Protein 5XGC (pdb70)

Radius of gyration: 29.83 Å; Cα contacts (8 Å, |Δi|>4): 645; chains: 1; bounding box: 94×57×56 Å

Secondary structure (DSSP, 8-state):
-----PSS-HHHHHHHHHHTT-S-HHHHHHHHHHHHHS---SHHHHHHHHHTTHHHHHHHHHHHTTT-HHHHHHHHHHHHHHTTSHHHHHHHTTTTHHHHHHHHHHH---HHHHHHHHHHHHHHTTSHHHHHHHHHTTHHHHHHHHHHHHTT---HHHHHHHHHHHHHHHHHTTSHHHHHHHHGGGT-HHHHHHHHHTTSS-HHHHHHHHHHHHHH-SSHHHHHHHHHTTHHHHHHHHHHTTTTT--HHHHHHHHHHHHHHT-SHHHHHHHHHHTHHHHHHTTTT---HHHHHHHHHHHHHHTTT-HHHHHHHHT-HHHHHHHHHHHT-TT-HHHHHHHHHHHHHHHHHH--HHHHHHHHHHTHHHHHHHHTT-SSHHHHHHHHHHHHHHHHHHHHHHHHHHHHTTHHHHHHH--GGGGHHHHHHHHHTT-SS---SGGGTHHHHHTT-SS-S-SHHHHHHHHHHHHHHHH--

Solvent-accessible surface area: 22055 Å² total; per-residue (Å²): 201,196,148,230,147,96,116,67,58,33,55,102,2,46,74,44,20,65,78,1,124,30,206,73,96,99,38,3,55,109,3,0,162,33,0,1,101,30,90,10,107,37,152,74,12,42,38,62,1,43,121,54,18,0,1,60,33,0,6,106,10,1,30,111,33,38,103,39,66,53,4,1,84,8,1,4,77,1,0,27,63,1,0,131,41,152,36,0,15,112,54,0,17,104,26,107,0,4,92,31,1,3,105,4,3,114,121,20,170,104,48,92,42,51,73,51,0,8,105,3,0,43,29,1,0,105,32,68,47,1,6,65,55,0,13,124,25,10,0,10,90,13,0,8,118,12,0,97,142,34,32,124,32,141,148,140,71,20,97,55,11,7,90,55,0,0,56,8,2,18,36,0,0,89,0,81,97,0,4,70,104,14,3,88,50,7,128,0,72,2,6,97,72,0,54,72,5,0,68,27,123,37,92,31,2,6,22,1,0,0,44,0,0,6,21,0,3,88,60,85,72,4,3,42,55,0,15,87,98,26,2,3,84,72,0,17,81,0,1,61,95,4,31,110,137,27,45,53,66,1,13,54,0,0,0,13,0,0,58,29,0,0,77,6,108,95,0,9,52,79,0,39,102,40,30,0,33,120,7,0,30,84,6,14,138,15,122,85,30,62,0,8,72,41,0,0,0,0,0,38,24,0,0,64,82,39,52,132,10,0,63,111,5,0,89,49,79,109,0,0,86,19,0,10,93,8,8,99,28,166,131,82,74,38,4,37,16,17,0,17,50,0,0,0,2,0,0,40,35,13,123,15,101,70,0,0,61,16,0,18,138,22,16,0,1,99,18,1,1,78,7,0,70,24,160,99,68,106,25,29,35,22,0,1,64,0,8,29,34,1,13,75,64,12,26,61,70,0,32,147,36,23,100,75,19,124,16,56,119,26,15,89,178,63,100,90,70,4,47,35,10,41,66,6,43,56,38,24,67,68,14,88,51,33,72,33,29,51,93,31,56,38,61,79,54,24,54,75,32,58,75,81,45,91,57,87,83,22,21,69,53,8,73,67,19,24,63,52,30,88,95,66,86

Nearest PDB structures (foldseek):
  5xgc-assembly1_A  TM=1.002E+00  e=1.493E-55  Homo sapiens
  5zhx-assembly2_B  TM=9.388E-01  e=3.891E-41  Homo sapiens
  6kbn-assembly1_A  TM=6.869E-01  e=1.365E-11  Saccharomyces cerevisiae
  5xjg-assembly1_C  TM=6.632E-01  e=4.360E-11  Saccharomyces cerevisiae S288C
  6kbm-assembly1_A  TM=6.561E-01  e=2.539E-10  Saccharomyces cerevisiae

B-factor: mean 64.93, std 22.19, range [35.4, 160.01]

Foldseek 3Di:
DDDDDDDDACVNLVVLLVQLPDPDPVSVLVSLLVQLPDQQPDPRSVVSVVVSCSLQSLLVQCVVVVVPPSSVLSSLSSLLSQLQDPVSLVSNLVHLNLLSLQVSLVPDDDLVVNVSSLSNLVSSLLDLSSLQSNVVSPVLVVLVVLLVVLPPHPPPSSVVSNLSSLVSVLSSLQHPVSVCVQCVQPPHPLLVVLLVQCPDPDVSSVLSSLSNLLSLLQDDSSLVSCLVVPVLVSLLVSLVVALPPHDVSNLLSSLSNLLSSLQDPVRLVSNVVVVSLVSLVSCLVPPDLSNLLSSLSNLLSNLQQPQVSLVVQLLPLSNLLSLVVQCPVVVRVSNVLSSLLSLLSSCLNNLDPNSLLSNVVSPNLLSLLVQLVDPDQVSNVSSLSSLQSCLQRPCPSCVVVVVVNVNVLVLQVAPPPNLSSLVSVLSNCPDDSCPDVVVSVVLVVLLVVQPVVPDPVSRVCSVVSNVSSVVDD

InterPro domains:
  IPR000225 Armadillo [PF00514] (85-117)
  IPR000225 Armadillo [PF00514] (174-210)
  IPR000225 Armadillo [PF00514] (346-389)
  IPR000225 Armadillo [PF00514] (480-519)
  IPR000225 Armadillo [PS50176] (89-131)
  IPR000225 Armadillo [PS50176] (357-389)
  IPR000225 Armadillo [SM00185] (77-118)
  IPR000225 Armadillo [SM00185] (169-211)
  IPR000225 Armadillo [SM00185] (346-390)
  IPR000225 Armadillo [SM00185] (391-431)
  IPR000225 Armadillo [SM00185] (479-519)
  IPR011989 Armadillo-like helical [G3DSA:1.25.10.10] (7-142)
  IPR011989 Armadillo-like helical [G3DSA:1.25.10.10] (143-298)
  IPR011989 Armadillo-like helical [G3DSA:1.25.10.10] (299-606)
  IPR016024 Armadillo-type fold [SSF48371] (50-482)
  IPR016024 Armadillo-type fold [SSF48371] (446-596)
  IPR040144 Rap1 GTPase-GDP dissociation stimulator 1 [PTHR10957] (1-606)

Structure (mmCIF, N/CA/C/O backbone):
data_5XGC
#
_entry.id   5XGC
#
_cell.length_a   194.330
_cell.length_b   51.115
_cell.length_c   52.444
_cell.angle_alpha   90.00
_cell.angle_beta   92.77
_cell.angle_gamma   90.00
#
_symmetry.space_group_name_H-M   'C 1 2 1'
#
loop_
_entity.id
_entity.type
_entity.pdbx_description
1 polymer 'Rap1 GTPase-GDP dissociation stimulator 1'
2 water water
#
loop_
_atom_site.group_PDB
_atom_site.id
_atom_site.type_symbol
_atom_site.label_atom_id
_atom_site.label_alt_id
_atom_site.label_comp_id
_atom_site.label_asym_id
_atom_site.label_entity_id
_atom_site.label_seq_id
_atom_site.pdbx_PDB_ins_code
_atom_site.Cartn_x
_atom_site.Cartn_y
_atom_site.Cartn_z
_atom_site.occupancy
_atom_site.B_iso_or_equiv
_atom_site.auth_seq_id
_atom_site.auth_comp_id
_atom_site.auth_asym_id
_atom_site.auth_atom_id
_atom_site.pdbx_PDB_model_num
ATOM 1 N N . GLU A 1 24 ? 72.290 -30.836 -20.331 1.00 74.58 79 GLU A N 1
ATOM 2 C CA . GLU A 1 24 ? 70.884 -31.325 -20.396 1.00 70.11 79 GLU A CA 1
ATOM 3 C C . GLU A 1 24 ? 69.894 -30.161 -20.233 1.00 62.28 79 GLU A C 1
ATOM 4 O O . GLU A 1 24 ? 70.130 -29.215 -19.481 1.00 57.66 79 GLU A O 1
ATOM 10 N N . PHE A 1 25 ? 68.793 -30.239 -20.962 1.00 54.84 80 PHE A N 1
ATOM 11 C CA . PHE A 1 25 ? 67.767 -29.211 -20.913 1.00 53.24 80 PHE A CA 1
ATOM 12 C C . PHE A 1 25 ? 67.028 -29.269 -19.591 1.00 55.03 80 PHE A C 1
ATOM 13 O O . PHE A 1 25 ? 66.612 -30.348 -19.160 1.00 57.84 80 PHE A O 1
ATOM 21 N N . MET A 1 26 ? 66.863 -28.114 -18.951 1.00 50.60 81 MET A N 1
ATOM 22 C CA . MET A 1 26 ? 66.166 -28.050 -17.672 1.00 51.18 81 MET A CA 1
ATOM 23 C C . MET A 1 26 ? 64.781 -27.395 -17.792 1.00 50.17 81 MET A C 1
ATOM 24 O O . MET A 1 26 ? 64.631 -26.370 -18.457 1.00 46.76 81 MET A O 1
ATOM 29 N N . ARG A 1 27 ? 63.781 -28.007 -17.161 1.00 47.23 82 ARG A N 1
ATOM 30 C CA . ARG A 1 27 ? 62.522 -27.325 -16.844 1.00 48.65 82 ARG A CA 1
ATOM 31 C C . ARG A 1 27 ? 62.778 -26.329 -15.719 1.00 48.50 82 ARG A C 1
ATOM 32 O O . ARG A 1 27 ? 63.407 -26.683 -14.732 1.00 49.04 82 ARG A O 1
ATOM 40 N N . ILE A 1 28 ? 62.312 -25.088 -15.878 1.00 46.47 83 ILE A N 1
ATOM 41 C CA . ILE A 1 28 ? 62.490 -24.035 -14.865 1.00 45.86 83 ILE A CA 1
ATOM 42 C C . ILE A 1 28 ? 61.082 -23.627 -14.370 1.00 46.52 83 ILE A C 1
ATOM 43 O O . ILE A 1 28 ? 60.318 -22.950 -15.092 1.00 43.69 83 ILE A O 1
ATOM 48 N N . PRO A 1 29 ? 60.713 -24.068 -13.151 1.00 48.30 84 PRO A N 1
ATOM 49 C CA . PRO A 1 29 ? 59.401 -23.730 -12.608 1.00 48.42 84 PRO A CA 1
ATOM 50 C C . PRO A 1 29 ? 59.304 -22.276 -12.179 1.00 50.67 84 PRO A C 1
ATOM 51 O O . PRO A 1 29 ? 60.308 -21.551 -12.157 1.00 45.14 84 PRO A O 1
ATOM 55 N N . CYS A 1 30 ? 58.089 -21.859 -11.858 1.00 49.56 85 CYS A N 1
ATOM 56 C CA . CYS A 1 30 ? 57.857 -20.605 -11.152 1.00 58.76 85 CYS A CA 1
ATOM 57 C C . CYS A 1 30 ? 58.679 -20.553 -9.873 1.00 54.26 85 CYS A C 1
ATOM 58 O O . CYS A 1 30 ? 59.206 -21.574 -9.390 1.00 58.48 85 CYS A O 1
ATOM 61 N N . VAL A 1 31 ? 58.758 -19.360 -9.314 1.00 49.99 86 VAL A N 1
ATOM 62 C CA . VAL A 1 31 ? 59.556 -19.133 -8.120 1.00 55.05 86 VAL A CA 1
ATOM 63 C C . VAL A 1 31 ? 59.075 -20.076 -7.013 1.00 55.63 86 VAL A C 1
ATOM 64 O O . VAL A 1 31 ? 57.876 -20.237 -6.810 1.00 57.71 86 VAL A O 1
ATOM 68 N N . ASP A 1 32 ? 60.017 -20.711 -6.326 1.00 59.00 87 ASP A N 1
ATOM 69 C CA . ASP A 1 32 ? 59.693 -21.776 -5.371 1.00 62.79 87 ASP A CA 1
ATOM 70 C C . ASP A 1 32 ? 60.827 -21.989 -4.365 1.00 62.77 87 ASP A C 1
ATOM 71 O O . ASP A 1 32 ? 61.840 -21.293 -4.418 1.00 56.62 87 ASP A O 1
ATOM 76 N N . ALA A 1 33 ? 60.639 -22.961 -3.469 1.00 68.30 88 ALA A N 1
ATOM 77 C CA . ALA A 1 33 ? 61.571 -23.246 -2.370 1.00 71.30 88 ALA A CA 1
ATOM 78 C C . ALA A 1 33 ? 63.025 -23.348 -2.798 1.00 74.23 88 ALA A C 1
ATOM 79 O O . ALA A 1 33 ? 63.915 -22.893 -2.072 1.00 77.34 88 ALA A O 1
ATOM 81 N N . GLY A 1 34 ? 63.264 -23.948 -3.963 1.00 72.45 89 GLY A N 1
ATOM 82 C CA . GLY A 1 34 ? 64.620 -24.108 -4.498 1.00 74.36 89 GLY A CA 1
ATOM 83 C C . GLY A 1 34 ? 65.343 -22.800 -4.772 1.00 76.90 89 GLY A C 1
ATOM 84 O O . GLY A 1 34 ? 66.557 -22.704 -4.604 1.00 81.38 89 GLY A O 1
ATOM 85 N N . LEU A 1 35 ? 64.596 -21.789 -5.202 1.00 75.82 90 LEU A N 1
ATOM 86 C CA . LEU A 1 35 ? 65.165 -20.468 -5.471 1.00 71.15 90 LEU A CA 1
ATOM 87 C C . LEU A 1 35 ? 65.383 -19.710 -4.163 1.00 68.24 90 LEU A C 1
ATOM 88 O O . LEU A 1 35 ? 66.341 -18.961 -4.014 1.00 75.52 90 LEU A O 1
ATOM 93 N N . ILE A 1 36 ? 64.491 -19.945 -3.207 1.00 65.82 91 ILE A N 1
ATOM 94 C CA . ILE A 1 36 ? 64.420 -19.180 -1.963 1.00 68.11 91 ILE A CA 1
ATOM 95 C C . ILE A 1 36 ? 65.310 -19.740 -0.858 1.00 66.13 91 ILE A C 1
ATOM 96 O O . ILE A 1 36 ? 65.908 -18.975 -0.113 1.00 68.31 91 ILE A O 1
ATOM 101 N N . SER A 1 37 ? 65.384 -21.067 -0.752 1.00 66.97 92 SER A N 1
ATOM 102 C CA . SER A 1 37 ? 66.213 -21.731 0.258 1.00 66.77 92 SER A CA 1
ATOM 103 C C . SER A 1 37 ? 67.628 -21.159 0.309 1.00 66.48 92 SER A C 1
ATOM 104 O O . SER A 1 37 ? 68.069 -20.728 1.378 1.00 69.98 92 SER A O 1
ATOM 106 N N . PRO A 1 38 ? 68.337 -21.127 -0.841 1.00 67.17 93 PRO A N 1
ATOM 107 C CA . PRO A 1 38 ? 69.698 -20.571 -0.876 1.00 65.89 93 PRO A CA 1
ATOM 108 C C . PRO A 1 38 ? 69.788 -19.162 -0.313 1.00 65.76 93 PRO A C 1
ATOM 109 O O . PRO A 1 38 ? 70.740 -18.841 0.390 1.00 68.97 93 PRO A O 1
ATOM 113 N N . LEU A 1 39 ? 68.802 -18.326 -0.622 1.00 67.81 94 LEU A N 1
ATOM 114 C CA . LEU A 1 39 ? 68.830 -16.932 -0.183 1.00 67.62 94 LEU A CA 1
ATOM 115 C C . LEU A 1 39 ? 68.665 -16.861 1.328 1.00 65.43 94 LEU A C 1
ATOM 116 O O . LEU A 1 39 ? 69.288 -16.035 1.985 1.00 66.84 94 LEU A O 1
ATOM 121 N N . VAL A 1 40 ? 67.820 -17.729 1.875 1.00 62.77 95 VAL A N 1
ATOM 122 C CA . VAL A 1 40 ? 67.587 -17.743 3.315 1.00 66.61 95 VAL A CA 1
ATOM 123 C C . VAL A 1 40 ? 68.874 -18.075 4.061 1.00 64.97 95 VAL A C 1
ATOM 124 O O . VAL A 1 40 ? 69.202 -17.416 5.029 1.00 67.24 95 VAL A O 1
ATOM 128 N N . GLN A 1 41 ? 69.625 -19.057 3.573 1.00 70.26 96 GLN A N 1
ATOM 129 C CA . GLN A 1 41 ? 70.922 -19.407 4.168 1.00 72.08 96 GLN A CA 1
ATOM 130 C C . GLN A 1 41 ? 71.890 -18.222 4.271 1.00 70.24 96 GLN A C 1
ATOM 131 O O . GLN A 1 41 ? 72.724 -18.193 5.171 1.00 70.72 96 GLN A O 1
ATOM 133 N N . LEU A 1 42 ? 71.774 -17.258 3.357 1.00 66.70 97 LEU A N 1
ATOM 134 C CA . LEU A 1 42 ? 72.631 -16.066 3.344 1.00 67.16 97 LEU A CA 1
ATOM 135 C C . LEU A 1 42 ? 72.323 -15.026 4.421 1.00 69.17 97 LEU A C 1
ATOM 136 O O . LEU A 1 42 ? 73.171 -14.184 4.746 1.00 62.38 97 LEU A O 1
ATOM 141 N N . LEU A 1 43 ? 71.103 -15.044 4.942 1.00 70.87 98 LEU A N 1
ATOM 142 C CA . LEU A 1 43 ? 70.714 -14.109 6.003 1.00 71.99 98 LEU A CA 1
ATOM 143 C C . LEU A 1 43 ? 71.646 -14.133 7.224 1.00 71.78 98 LEU A C 1
ATOM 144 O O . LEU A 1 43 ? 71.725 -13.149 7.954 1.00 71.55 98 LEU A O 1
ATOM 149 N N . ASN A 1 44 ? 72.332 -15.250 7.454 1.00 76.12 99 ASN A N 1
ATOM 150 C CA . ASN A 1 44 ? 73.284 -15.344 8.564 1.00 81.86 99 ASN A CA 1
ATOM 151 C C . ASN A 1 44 ? 74.740 -15.027 8.174 1.00 82.28 99 ASN A C 1
ATOM 152 O O . ASN A 1 44 ? 75.668 -15.403 8.885 1.00 79.71 99 ASN A O 1
ATOM 157 N N . SER A 1 45 ? 74.933 -14.315 7.065 1.00 80.31 100 SER A N 1
ATOM 158 C CA . SER A 1 45 ? 76.265 -13.876 6.647 1.00 79.05 100 SER A CA 1
ATOM 159 C C . SER A 1 45 ? 76.686 -12.607 7.385 1.00 79.08 100 SER A C 1
ATOM 160 O O . SER A 1 45 ? 75.868 -11.730 7.663 1.00 79.98 100 SER A O 1
ATOM 163 N N . LYS A 1 46 ? 77.978 -12.511 7.680 1.00 78.67 101 LYS A N 1
ATOM 164 C CA . LYS A 1 46 ? 78.546 -11.308 8.292 1.00 82.47 101 LYS A CA 1
ATOM 165 C C . LYS A 1 46 ? 78.928 -10.237 7.262 1.00 81.14 101 LYS A C 1
ATOM 166 O O . LYS A 1 46 ? 79.311 -9.130 7.638 1.00 77.72 101 LYS A O 1
ATOM 172 N N . ASP A 1 47 ? 78.811 -10.565 5.973 1.00 81.28 102 ASP A N 1
ATOM 173 C CA . ASP A 1 47 ? 79.048 -9.610 4.879 1.00 77.69 102 ASP A CA 1
ATOM 174 C C . ASP A 1 47 ? 77.796 -8.749 4.667 1.00 74.22 102 ASP A C 1
ATOM 175 O O . ASP A 1 47 ? 76.729 -9.268 4.341 1.00 71.98 102 ASP A O 1
ATOM 180 N N . GLN A 1 48 ? 77.932 -7.439 4.851 1.00 78.18 103 GLN A N 1
ATOM 181 C CA . GLN A 1 48 ? 76.792 -6.518 4.790 1.00 80.31 103 GLN A CA 1
ATOM 182 C C . GLN A 1 48 ? 76.205 -6.340 3.385 1.00 80.48 103 GLN A C 1
ATOM 183 O O . GLN A 1 48 ? 75.014 -6.059 3.239 1.00 81.59 103 GLN A O 1
ATOM 189 N N . GLU A 1 49 ? 77.040 -6.480 2.360 1.00 76.24 104 GLU A N 1
ATOM 190 C CA . GLU A 1 49 ? 76.569 -6.457 0.974 1.00 77.14 104 GLU A CA 1
ATOM 191 C C . GLU A 1 49 ? 75.662 -7.659 0.735 1.00 70.30 104 GLU A C 1
ATOM 192 O O . GLU A 1 49 ? 74.566 -7.517 0.204 1.00 71.71 104 GLU A O 1
ATOM 198 N N . VAL A 1 50 ? 76.127 -8.826 1.168 1.00 65.30 105 VAL A N 1
ATOM 199 C CA . VAL A 1 50 ? 75.393 -10.079 1.026 1.00 63.68 105 VAL A CA 1
ATOM 200 C C . VAL A 1 50 ? 74.040 -10.016 1.737 1.00 68.46 105 VAL A C 1
ATOM 201 O O . VAL A 1 50 ? 73.020 -10.464 1.183 1.00 62.53 105 VAL A O 1
ATOM 205 N N . LEU A 1 51 ? 74.044 -9.478 2.963 1.00 64.20 106 LEU A N 1
ATOM 206 C CA . LEU A 1 51 ? 72.821 -9.337 3.747 1.00 64.14 106 LEU A CA 1
ATOM 207 C C . LEU A 1 51 ? 71.845 -8.414 3.043 1.00 62.05 106 LEU A C 1
ATOM 208 O O . LEU A 1 51 ? 70.638 -8.669 3.034 1.00 56.53 106 LEU A O 1
ATOM 213 N N . LEU A 1 52 ? 72.382 -7.339 2.476 1.00 63.86 107 LEU A N 1
ATOM 214 C CA . LEU A 1 52 ? 71.582 -6.355 1.763 1.00 69.78 107 LEU A CA 1
ATOM 215 C C . LEU A 1 52 ? 70.985 -6.937 0.484 1.00 72.48 107 LEU A C 1
ATOM 216 O O . LEU A 1 52 ? 69.826 -6.666 0.170 1.00 73.78 107 LEU A O 1
ATOM 221 N N . GLN A 1 53 ? 71.772 -7.725 -0.252 1.00 70.76 108 GLN A N 1
ATOM 222 C CA . GLN A 1 53 ? 71.284 -8.363 -1.470 1.00 67.16 108 GLN A CA 1
ATOM 223 C C . GLN A 1 53 ? 70.179 -9.347 -1.126 1.00 64.09 108 GLN A C 1
ATOM 224 O O . GLN A 1 53 ? 69.084 -9.282 -1.680 1.00 60.90 108 GLN A O 1
ATOM 230 N N . THR A 1 54 ? 70.483 -10.264 -0.214 1.00 62.65 109 THR A N 1
ATOM 231 C CA . THR A 1 54 ? 69.579 -11.367 0.078 1.00 63.71 109 THR A CA 1
ATOM 232 C C . THR A 1 54 ? 68.298 -10.881 0.771 1.00 61.85 109 THR A C 1
ATOM 233 O O . THR A 1 54 ? 67.202 -11.331 0.442 1.00 54.62 109 THR A O 1
ATOM 237 N N . GLY A 1 55 ? 68.438 -9.939 1.701 1.00 59.48 110 GLY A N 1
ATOM 238 C CA . GLY A 1 55 ? 67.293 -9.385 2.412 1.00 55.29 110 GLY A CA 1
ATOM 239 C C . GLY A 1 55 ? 66.314 -8.669 1.501 1.00 53.09 110 GLY A C 1
ATOM 240 O O . GLY A 1 55 ? 65.113 -8.922 1.558 1.00 55.32 110 GLY A O 1
ATOM 241 N N . ARG A 1 56 ? 66.821 -7.785 0.653 1.00 53.54 111 ARG A N 1
ATOM 242 C CA . ARG A 1 56 ? 65.996 -7.152 -0.385 1.00 59.62 111 ARG A CA 1
ATOM 243 C C . ARG A 1 56 ? 65.299 -8.216 -1.252 1.00 61.44 111 ARG A C 1
ATOM 244 O O . ARG A 1 56 ? 64.081 -8.185 -1.428 1.00 58.27 111 ARG A O 1
ATOM 252 N N . ALA A 1 57 ? 66.083 -9.164 -1.769 1.00 57.20 112 ALA A N 1
ATOM 253 C CA . ALA A 1 57 ? 65.562 -10.226 -2.622 1.00 58.91 112 ALA A CA 1
ATOM 254 C C . ALA A 1 57 ? 64.405 -10.945 -1.939 1.00 59.93 112 ALA A C 1
ATOM 255 O O . ALA A 1 57 ? 63.326 -11.053 -2.514 1.00 59.08 112 ALA A O 1
ATOM 257 N N . LEU A 1 58 ? 64.622 -11.400 -0.703 1.00 60.17 113 LEU A N 1
ATOM 258 C CA . LEU A 1 58 ? 63.596 -12.148 0.046 1.00 63.12 113 LEU A CA 1
ATOM 259 C C . LEU A 1 58 ? 62.320 -11.344 0.348 1.00 63.34 113 LEU A C 1
ATOM 260 O O . LEU A 1 58 ? 61.218 -11.902 0.377 1.00 56.65 113 LEU A O 1
ATOM 265 N N . GLY A 1 59 ? 62.485 -10.045 0.569 1.00 58.69 114 GLY A N 1
ATOM 266 C CA . GLY A 1 59 ? 61.375 -9.161 0.845 1.00 60.14 114 GLY A CA 1
ATOM 267 C C . GLY A 1 59 ? 60.614 -8.778 -0.408 1.00 61.70 114 GLY A C 1
ATOM 268 O O . GLY A 1 59 ? 59.473 -8.352 -0.299 1.00 62.56 114 GLY A O 1
ATOM 269 N N . ASN A 1 60 ? 61.246 -8.916 -1.582 1.00 62.67 115 ASN A N 1
ATOM 270 C CA . ASN A 1 60 ? 60.613 -8.610 -2.882 1.00 66.90 115 ASN A CA 1
ATOM 271 C C . ASN A 1 60 ? 59.837 -9.775 -3.497 1.00 67.69 115 ASN A C 1
ATOM 272 O O . ASN A 1 60 ? 59.037 -9.581 -4.410 1.00 64.92 115 ASN A O 1
ATOM 277 N N . ILE A 1 61 ? 60.084 -10.990 -3.025 1.00 67.83 116 ILE A N 1
ATOM 278 C CA . ILE A 1 61 ? 59.429 -12.141 -3.626 1.00 71.32 116 ILE A CA 1
ATOM 279 C C . ILE A 1 61 ? 57.997 -12.232 -3.105 1.00 66.90 116 ILE A C 1
ATOM 280 O O . ILE A 1 61 ? 57.701 -11.840 -1.980 1.00 62.14 116 ILE A O 1
ATOM 285 N N . CYS A 1 62 ? 57.107 -12.699 -3.971 1.00 64.65 117 CYS A N 1
ATOM 286 C CA . CYS A 1 62 ? 55.677 -12.718 -3.703 1.00 66.65 117 CYS A CA 1
ATOM 287 C C . CYS A 1 62 ? 55.288 -14.096 -3.181 1.00 63.69 117 CYS A C 1
ATOM 288 O O . CYS A 1 62 ? 55.345 -15.086 -3.915 1.00 62.67 117 CYS A O 1
ATOM 291 N N . TYR A 1 63 ? 54.895 -14.160 -1.911 1.00 58.73 118 TYR A N 1
ATOM 292 C CA . TYR A 1 63 ? 54.600 -15.435 -1.259 1.00 63.39 118 TYR A CA 1
ATOM 293 C C . TYR A 1 63 ? 53.110 -15.766 -1.385 1.00 66.73 118 TYR A C 1
ATOM 294 O O . TYR A 1 63 ? 52.455 -16.091 -0.398 1.00 71.33 118 TYR A O 1
ATOM 303 N N . ASP A 1 64 ? 52.586 -15.689 -2.610 1.00 72.91 119 ASP A N 1
ATOM 304 C CA . ASP A 1 64 ? 51.155 -15.880 -2.859 1.00 73.21 119 ASP A CA 1
ATOM 305 C C . ASP A 1 64 ? 50.772 -17.349 -2.833 1.00 79.64 119 ASP A C 1
ATOM 306 O O . ASP A 1 64 ? 49.641 -17.692 -2.497 1.00 86.66 119 ASP A O 1
ATOM 311 N N . SER A 1 65 ? 51.706 -18.219 -3.198 1.00 83.34 120 SER A N 1
ATOM 312 C CA . SER A 1 65 ? 51.441 -19.641 -3.132 1.00 86.68 120 SER A CA 1
ATOM 313 C C . SER A 1 65 ? 51.443 -20.026 -1.665 1.00 93.42 120 SER A C 1
ATOM 314 O O . SER A 1 65 ? 52.015 -19.335 -0.814 1.00 97.75 120 SER A O 1
ATOM 317 N N . HIS A 1 66 ? 50.807 -21.149 -1.388 1.00 92.89 121 HIS A N 1
ATOM 318 C CA . HIS A 1 66 ? 50.605 -21.599 -0.028 1.00 93.38 121 HIS A CA 1
ATOM 319 C C . HIS A 1 66 ? 51.858 -22.365 0.400 1.00 86.94 121 HIS A C 1
ATOM 320 O O . HIS A 1 66 ? 52.254 -22.319 1.563 1.00 83.01 121 HIS A O 1
ATOM 327 N N . SER A 1 67 ? 52.499 -23.036 -0.556 1.00 82.68 122 SER A N 1
ATOM 328 C CA . SER A 1 67 ? 53.797 -23.677 -0.326 1.00 77.40 122 SER A CA 1
ATOM 329 C C . SER A 1 67 ? 54.936 -22.674 -0.101 1.00 78.62 122 SER A C 1
ATOM 330 O O . SER A 1 67 ? 55.938 -22.999 0.550 1.00 78.50 122 SER A O 1
ATOM 333 N N . LEU A 1 68 ? 54.807 -21.479 -0.679 1.00 70.92 123 LEU A N 1
ATOM 334 C CA . LEU A 1 68 ? 55.836 -20.445 -0.541 1.00 72.36 123 LEU A CA 1
ATOM 335 C C . LEU A 1 68 ? 55.794 -19.808 0.843 1.00 63.70 123 LEU A C 1
ATOM 336 O O . LEU A 1 68 ? 56.833 -19.600 1.464 1.00 66.32 123 LEU A O 1
ATOM 341 N N . GLN A 1 69 ? 54.596 -19.469 1.303 1.00 69.49 124 GLN A N 1
ATOM 342 C CA . GLN A 1 69 ? 54.441 -18.894 2.638 1.00 76.13 124 GLN A CA 1
ATOM 343 C C . GLN A 1 69 ? 54.798 -19.952 3.683 1.00 75.62 124 GLN A C 1
ATOM 344 O O . GLN A 1 69 ? 55.507 -19.664 4.632 1.00 70.05 124 GLN A O 1
ATOM 350 N N . ALA A 1 70 ? 54.349 -21.186 3.471 1.00 75.62 125 ALA A N 1
ATOM 351 C CA . ALA A 1 70 ? 54.788 -22.313 4.281 1.00 76.69 125 ALA A CA 1
ATOM 352 C C . ALA A 1 70 ? 56.313 -22.310 4.436 1.00 77.02 125 ALA A C 1
ATOM 353 O O . ALA A 1 70 ? 56.835 -22.445 5.547 1.00 72.25 125 ALA A O 1
ATOM 355 N N . GLN A 1 71 ? 57.016 -22.136 3.318 1.00 69.59 126 GLN A N 1
ATOM 356 C CA . GLN A 1 71 ? 58.480 -22.143 3.307 1.00 67.50 126 GLN A CA 1
ATOM 357 C C . GLN A 1 71 ? 59.056 -20.915 4.013 1.00 63.68 126 GLN A C 1
ATOM 358 O O . GLN A 1 71 ? 60.082 -20.993 4.700 1.00 59.92 126 GLN A O 1
ATOM 364 N N . LEU A 1 72 ? 58.406 -19.777 3.802 1.00 61.07 127 LEU A N 1
ATOM 365 C CA . LEU A 1 72 ? 58.760 -18.541 4.481 1.00 63.46 127 LEU A CA 1
ATOM 366 C C . LEU A 1 72 ? 58.649 -18.724 5.984 1.00 62.94 127 LEU A C 1
ATOM 367 O O . LEU A 1 72 ? 59.564 -18.361 6.724 1.00 60.41 127 LEU A O 1
ATOM 372 N N . ILE A 1 73 ? 57.533 -19.306 6.420 1.00 62.39 128 ILE A N 1
ATOM 373 C CA . ILE A 1 73 ? 57.285 -19.524 7.842 1.00 65.14 128 ILE A CA 1
ATOM 374 C C . ILE A 1 73 ? 58.267 -20.554 8.374 1.00 64.06 128 ILE A C 1
ATOM 375 O O . ILE A 1 73 ? 58.898 -20.342 9.412 1.00 64.18 128 ILE A O 1
ATOM 380 N N . ASN A 1 74 ? 58.381 -21.674 7.669 1.00 62.46 129 ASN A N 1
ATOM 381 C CA . ASN A 1 74 ? 59.152 -22.809 8.171 1.00 64.53 129 ASN A CA 1
ATOM 382 C C . ASN A 1 74 ? 60.647 -22.571 8.194 1.00 60.81 129 ASN A C 1
ATOM 383 O O . ASN A 1 74 ? 61.342 -23.144 9.017 1.00 63.04 129 ASN A O 1
ATOM 388 N N . MET A 1 75 ? 61.142 -21.732 7.288 1.00 65.49 130 MET A N 1
ATOM 389 C CA . MET A 1 75 ? 62.556 -21.357 7.292 1.00 65.82 130 MET A CA 1
ATOM 390 C C . MET A 1 75 ? 62.865 -20.159 8.198 1.00 59.50 130 MET A C 1
ATOM 391 O O . MET A 1 75 ? 64.011 -19.750 8.280 1.00 62.02 130 MET A O 1
ATOM 396 N N . GLY A 1 76 ? 61.861 -19.588 8.864 1.00 58.56 131 GLY A N 1
ATOM 397 C CA . GLY A 1 76 ? 62.100 -18.585 9.927 1.00 58.76 131 GLY A CA 1
ATOM 398 C C . GLY A 1 76 ? 62.689 -17.261 9.467 1.00 56.25 131 GLY A C 1
ATOM 399 O O . GLY A 1 76 ? 63.424 -16.594 10.205 1.00 56.90 131 GLY A O 1
ATOM 400 N N . VAL A 1 77 ? 62.328 -16.863 8.253 1.00 52.27 132 VAL A N 1
ATOM 401 C CA . VAL A 1 77 ? 62.816 -15.630 7.641 1.00 51.67 132 VAL A CA 1
ATOM 402 C C . VAL A 1 77 ? 62.462 -14.396 8.475 1.00 48.77 132 VAL A C 1
ATOM 403 O O . VAL A 1 77 ? 63.290 -13.514 8.685 1.00 53.53 132 VAL A O 1
ATOM 407 N N . ILE A 1 78 ? 61.209 -14.331 8.906 1.00 50.05 133 ILE A N 1
ATOM 408 C CA . ILE A 1 78 ? 60.700 -13.193 9.649 1.00 48.10 133 ILE A CA 1
ATOM 409 C C . ILE A 1 78 ? 61.493 -13.029 10.959 1.00 46.09 133 ILE A C 1
ATOM 410 O O . ILE A 1 78 ? 62.049 -11.965 11.195 1.00 42.26 133 ILE A O 1
ATOM 415 N N . PRO A 1 79 ? 61.573 -14.079 11.792 1.00 45.44 134 PRO A N 1
ATOM 416 C CA . PRO A 1 79 ? 62.373 -13.880 13.005 1.00 47.39 134 PRO A CA 1
ATOM 417 C C . PRO A 1 79 ? 63.833 -13.550 12.712 1.00 49.78 134 PRO A C 1
ATOM 418 O O . PRO A 1 79 ? 64.437 -12.731 13.426 1.00 46.24 134 PRO A O 1
ATOM 422 N N . THR A 1 80 ? 64.377 -14.135 11.642 1.00 48.34 135 THR A N 1
ATOM 423 C CA . THR A 1 80 ? 65.746 -13.852 11.275 1.00 49.07 135 THR A CA 1
ATOM 424 C C . THR A 1 80 ? 65.901 -12.391 10.887 1.00 44.98 135 THR A C 1
ATOM 425 O O . THR A 1 80 ? 66.875 -11.759 11.266 1.00 45.89 135 THR A O 1
ATOM 429 N N . LEU A 1 81 ? 64.947 -11.843 10.150 1.00 46.10 136 LEU A N 1
ATOM 430 C CA . LEU A 1 81 ? 65.036 -10.414 9.782 1.00 47.13 136 LEU A CA 1
ATOM 431 C C . LEU A 1 81 ? 64.813 -9.489 10.969 1.00 49.39 136 LEU A C 1
ATOM 432 O O . LEU A 1 81 ? 65.443 -8.440 11.088 1.00 47.58 136 LEU A O 1
ATOM 437 N N . VAL A 1 82 ? 63.928 -9.870 11.879 1.00 49.26 137 VAL A N 1
ATOM 438 C CA . VAL A 1 82 ? 63.741 -9.031 13.067 1.00 48.63 137 VAL A CA 1
ATOM 439 C C . VAL A 1 82 ? 65.059 -9.018 13.841 1.00 47.15 137 VAL A C 1
ATOM 440 O O . VAL A 1 82 ? 65.529 -7.953 14.262 1.00 52.21 137 VAL A O 1
ATOM 444 N N . LYS A 1 83 ? 65.676 -10.189 13.979 1.00 47.18 138 LYS A N 1
ATOM 445 C CA . LYS A 1 83 ? 66.998 -10.283 14.596 1.00 50.73 138 LYS A CA 1
ATOM 446 C C . LYS A 1 83 ? 68.010 -9.349 13.936 1.00 52.60 138 LYS A C 1
ATOM 447 O O . LYS A 1 83 ? 68.694 -8.574 14.624 1.00 48.13 138 LYS A O 1
ATOM 453 N N . LEU A 1 84 ? 68.092 -9.407 12.605 1.00 56.18 139 LEU A N 1
ATOM 454 C CA . LEU A 1 84 ? 69.023 -8.554 11.862 1.00 55.31 139 LEU A CA 1
ATOM 455 C C . LEU A 1 84 ? 68.725 -7.090 12.068 1.00 53.25 139 LEU A C 1
ATOM 456 O O . LEU A 1 84 ? 69.647 -6.276 12.147 1.00 53.75 139 LEU A O 1
ATOM 461 N N . LEU A 1 85 ? 67.448 -6.739 12.153 1.00 53.38 140 LEU A N 1
ATOM 462 C CA . LEU A 1 85 ? 67.089 -5.350 12.446 1.00 57.52 140 LEU A CA 1
ATOM 463 C C . LEU A 1 85 ? 67.655 -4.926 13.802 1.00 55.79 140 LEU A C 1
ATOM 464 O O . LEU A 1 85 ? 68.086 -3.791 13.962 1.00 56.83 140 LEU A O 1
ATOM 469 N N . GLY A 1 86 ? 67.639 -5.841 14.768 1.00 56.17 141 GLY A N 1
ATOM 470 C CA . GLY A 1 86 ? 68.203 -5.585 16.095 1.00 61.23 141 GLY A CA 1
ATOM 471 C C . GLY A 1 86 ? 69.703 -5.339 16.071 1.00 63.41 141 GLY A C 1
ATOM 472 O O . GLY A 1 86 ? 70.203 -4.409 16.702 1.00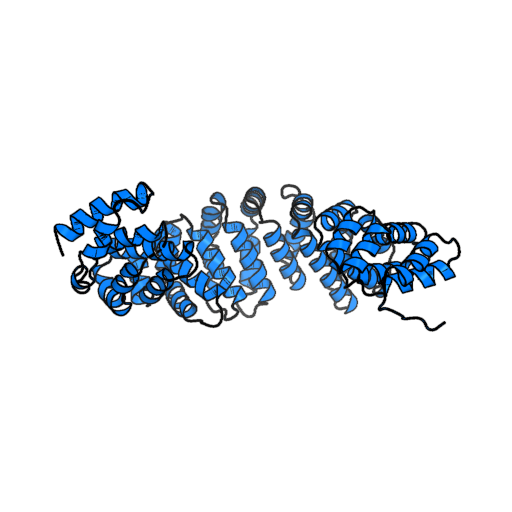 62.87 141 GLY A O 1
ATOM 473 N N . ILE A 1 87 ? 70.408 -6.165 15.308 1.00 63.57 142 ILE A N 1
ATOM 474 C CA . ILE A 1 87 ? 71.868 -6.122 15.222 1.00 63.79 142 ILE A CA 1
ATOM 475 C C . ILE A 1 87 ? 72.385 -4.909 14.425 1.00 67.37 142 ILE A C 1
ATOM 476 O O . ILE A 1 87 ? 73.423 -4.334 14.775 1.00 69.41 142 ILE A O 1
ATOM 481 N N . HIS A 1 88 ? 71.664 -4.509 13.376 1.00 63.74 143 HIS A N 1
ATOM 482 C CA . HIS A 1 88 ? 72.117 -3.423 12.500 1.00 63.69 143 HIS A CA 1
ATOM 483 C C . HIS A 1 88 ? 71.228 -2.197 12.473 1.00 62.51 143 HIS A C 1
ATOM 484 O O . HIS A 1 88 ? 71.246 -1.461 11.482 1.00 63.53 143 HIS A O 1
ATOM 491 N N . CYS A 1 89 ? 70.483 -1.939 13.545 1.00 65.84 144 CYS A N 1
ATOM 492 C CA . CYS A 1 89 ? 69.587 -0.774 13.575 1.00 71.16 144 CYS A CA 1
ATOM 493 C C . CYS A 1 89 ? 70.305 0.582 13.454 1.00 72.34 144 CYS A C 1
ATOM 494 O O . CYS A 1 89 ? 69.644 1.608 13.257 1.00 71.09 144 CYS A O 1
ATOM 497 N N . GLN A 1 90 ? 71.637 0.585 13.586 1.00 74.88 145 GLN A N 1
ATOM 498 C CA . GLN A 1 90 ? 72.462 1.789 13.385 1.00 75.04 145 GLN A CA 1
ATOM 499 C C . GLN A 1 90 ? 72.920 1.967 11.932 1.00 77.82 145 GLN A C 1
ATOM 500 O O . GLN A 1 90 ? 73.407 3.031 11.558 1.00 80.85 145 GLN A O 1
ATOM 502 N N . ASN A 1 91 ? 72.775 0.920 11.126 1.00 77.79 146 ASN A N 1
ATOM 503 C CA . ASN A 1 91 ? 73.092 0.957 9.699 1.00 73.71 146 ASN A CA 1
ATOM 504 C C . ASN A 1 91 ? 71.839 1.291 8.907 1.00 75.47 146 ASN A C 1
ATOM 505 O O . ASN A 1 91 ? 70.920 0.476 8.840 1.00 82.42 146 ASN A O 1
ATOM 510 N N . ALA A 1 92 ? 71.810 2.477 8.298 1.00 68.65 147 ALA A N 1
ATOM 511 C CA . ALA A 1 92 ? 70.634 2.954 7.559 1.00 69.90 147 ALA A CA 1
ATOM 512 C C . ALA A 1 92 ? 70.254 2.083 6.362 1.00 70.14 147 ALA A C 1
ATOM 513 O O . ALA A 1 92 ? 69.072 1.943 6.057 1.00 72.95 147 ALA A O 1
ATOM 515 N N . ALA A 1 93 ? 71.246 1.517 5.680 1.00 73.28 148 ALA A N 1
ATOM 516 C CA . ALA A 1 93 ? 70.998 0.663 4.509 1.00 69.19 148 ALA A CA 1
ATOM 517 C C . ALA A 1 93 ? 70.313 -0.652 4.902 1.00 65.65 148 ALA A C 1
ATOM 518 O O . ALA A 1 93 ? 69.328 -1.055 4.293 1.00 66.21 148 ALA A O 1
ATOM 520 N N . LEU A 1 94 ? 70.845 -1.312 5.921 1.00 64.61 149 LEU A N 1
ATOM 521 C CA . LEU A 1 94 ? 70.270 -2.558 6.428 1.00 68.20 149 LEU A CA 1
ATOM 522 C C . LEU A 1 94 ? 68.911 -2.344 7.077 1.00 67.93 149 LEU A C 1
ATOM 523 O O . LEU A 1 94 ? 67.986 -3.128 6.872 1.00 66.03 149 LEU A O 1
ATOM 528 N N . THR A 1 95 ? 68.809 -1.277 7.859 1.00 67.50 150 THR A N 1
ATOM 529 C CA . THR A 1 95 ? 67.575 -0.907 8.527 1.00 63.53 150 THR A CA 1
ATOM 530 C C . THR A 1 95 ? 66.476 -0.637 7.519 1.00 63.39 150 THR A C 1
ATOM 531 O O . THR A 1 95 ? 65.345 -1.100 7.697 1.00 61.04 150 THR A O 1
ATOM 535 N N . GLU A 1 96 ? 66.801 0.124 6.473 1.00 63.00 151 GLU A N 1
ATOM 536 C CA . GLU A 1 96 ? 65.816 0.453 5.440 1.00 64.20 151 GLU A CA 1
ATOM 537 C C . GLU A 1 96 ? 65.354 -0.802 4.699 1.00 61.99 151 GLU A C 1
ATOM 538 O O . GLU A 1 96 ? 64.166 -0.938 4.374 1.00 59.66 151 GLU A O 1
ATOM 544 N N . MET A 1 97 ? 66.289 -1.705 4.414 1.00 58.44 152 MET A N 1
ATOM 545 C CA . MET A 1 97 ? 65.932 -2.926 3.698 1.00 58.28 152 MET A CA 1
ATOM 546 C C . MET A 1 97 ? 65.004 -3.795 4.550 1.00 56.49 152 MET A C 1
ATOM 547 O O . MET A 1 97 ? 64.041 -4.332 4.021 1.00 58.24 152 MET A O 1
ATOM 552 N N . CYS A 1 98 ? 65.263 -3.898 5.862 1.00 56.42 153 CYS A N 1
ATOM 553 C CA . CYS A 1 98 ? 64.366 -4.656 6.757 1.00 52.83 153 CYS A CA 1
ATOM 554 C C . CYS A 1 98 ? 62.969 -4.067 6.765 1.00 48.55 153 CYS A C 1
ATOM 555 O O . CYS A 1 98 ? 61.988 -4.801 6.680 1.00 50.19 153 CYS A O 1
ATOM 558 N N . LEU A 1 99 ? 62.874 -2.744 6.846 1.00 50.10 154 LEU A N 1
ATOM 559 C CA . LEU A 1 99 ? 61.572 -2.075 6.859 1.00 53.97 154 LEU A CA 1
ATOM 560 C C . LEU A 1 99 ? 60.791 -2.342 5.582 1.00 51.90 154 LEU A C 1
ATOM 561 O O . LEU A 1 99 ? 59.603 -2.658 5.627 1.00 52.50 154 LEU A O 1
ATOM 566 N N . VAL A 1 100 ? 61.468 -2.236 4.445 1.00 50.92 155 VAL A N 1
ATOM 567 C CA . VAL A 1 100 ? 60.849 -2.558 3.160 1.00 52.04 155 VAL A CA 1
ATOM 568 C C . VAL A 1 100 ? 60.428 -4.023 3.160 1.00 51.78 155 VAL A C 1
ATOM 569 O O . VAL A 1 100 ? 59.279 -4.351 2.860 1.00 53.91 155 VAL A O 1
ATOM 573 N N . ALA A 1 101 ? 61.351 -4.905 3.532 1.00 48.41 156 ALA A N 1
ATOM 574 C CA . ALA A 1 101 ? 61.023 -6.320 3.598 1.00 50.27 156 ALA A CA 1
ATOM 575 C C . ALA A 1 101 ? 59.781 -6.518 4.483 1.00 49.75 156 ALA A C 1
ATOM 576 O O . ALA A 1 101 ? 58.820 -7.181 4.078 1.00 49.43 156 ALA A O 1
ATOM 578 N N . PHE A 1 102 ? 59.790 -5.909 5.673 1.00 49.35 157 PHE A N 1
ATOM 579 C CA . PHE A 1 102 ? 58.686 -6.086 6.625 1.00 51.33 157 PHE A CA 1
ATOM 580 C C . PHE A 1 102 ? 57.358 -5.609 6.068 1.00 50.78 157 PHE A C 1
ATOM 581 O O . PHE A 1 102 ? 56.339 -6.258 6.294 1.00 49.40 157 PHE A O 1
ATOM 589 N N . GLY A 1 103 ? 57.383 -4.482 5.347 1.00 54.15 158 GLY A N 1
ATOM 590 C CA . GLY A 1 103 ? 56.183 -3.902 4.731 1.00 54.51 158 GLY A CA 1
ATOM 591 C C . GLY A 1 103 ? 55.518 -4.826 3.730 1.00 56.03 158 GLY A C 1
ATOM 592 O O . GLY A 1 103 ? 54.299 -4.909 3.678 1.00 59.45 158 GLY A O 1
ATOM 593 N N . ASN A 1 104 ? 56.326 -5.542 2.950 1.00 57.72 159 ASN A N 1
ATOM 594 C CA . ASN A 1 104 ? 55.809 -6.549 2.029 1.00 57.53 159 ASN A CA 1
ATOM 595 C C . ASN A 1 104 ? 55.363 -7.802 2.772 1.00 56.39 159 ASN A C 1
ATOM 596 O O . ASN A 1 104 ? 54.276 -8.322 2.530 1.00 54.75 159 ASN A O 1
ATOM 601 N N . LEU A 1 105 ? 56.202 -8.280 3.686 1.00 55.44 160 LEU A N 1
ATOM 602 C CA . LEU A 1 105 ? 55.877 -9.487 4.454 1.00 54.81 160 LEU A CA 1
ATOM 603 C C . LEU A 1 105 ? 54.633 -9.301 5.318 1.00 57.44 160 LEU A C 1
ATOM 604 O O . LEU A 1 105 ? 53.786 -10.190 5.380 1.00 55.72 160 LEU A O 1
ATOM 609 N N . ALA A 1 106 ? 54.512 -8.129 5.941 1.00 59.15 161 ALA A N 1
ATOM 610 C CA . ALA A 1 106 ? 53.413 -7.838 6.869 1.00 59.62 161 ALA A CA 1
ATOM 611 C C . ALA A 1 106 ? 52.017 -8.071 6.292 1.00 62.82 161 ALA A C 1
ATOM 612 O O . ALA A 1 106 ? 51.091 -8.388 7.033 1.00 62.39 161 ALA A O 1
ATOM 614 N N . GLU A 1 107 ? 51.859 -7.935 4.982 1.00 70.45 162 GLU A N 1
ATOM 615 C CA . GLU A 1 107 ? 50.526 -7.972 4.395 1.00 76.81 162 GLU A CA 1
ATOM 616 C C . GLU A 1 107 ? 49.817 -9.334 4.496 1.00 78.67 162 GLU A C 1
ATOM 617 O O . GLU A 1 107 ? 48.604 -9.393 4.351 1.00 85.47 162 GLU A O 1
ATOM 623 N N . LEU A 1 108 ? 50.554 -10.412 4.765 1.00 80.64 163 LEU A N 1
ATOM 624 C CA . LEU A 1 108 ? 49.952 -11.738 5.005 1.00 77.32 163 LEU A CA 1
ATOM 625 C C . LEU A 1 108 ? 49.497 -11.918 6.459 1.00 77.24 163 LEU A C 1
ATOM 626 O O . LEU A 1 108 ? 50.247 -11.607 7.388 1.00 72.91 163 LEU A O 1
ATOM 631 N N . GLU A 1 109 ? 48.294 -12.454 6.666 1.00 76.46 164 GLU A N 1
ATOM 632 C CA . GLU A 1 109 ? 47.800 -12.730 8.032 1.00 76.84 164 GLU A CA 1
ATOM 633 C C . GLU A 1 109 ? 48.677 -13.734 8.780 1.00 74.47 164 GLU A C 1
ATOM 634 O O . GLU A 1 109 ? 48.912 -13.593 9.997 1.00 70.78 164 GLU A O 1
ATOM 640 N N . SER A 1 110 ? 49.141 -14.749 8.050 1.00 68.06 165 SER A N 1
ATOM 641 C CA . SER A 1 110 ? 50.024 -15.767 8.603 1.00 66.30 165 SER A CA 1
ATOM 642 C C . SER A 1 110 ? 51.356 -15.153 9.004 1.00 58.45 165 SER A C 1
ATOM 643 O O . SER A 1 110 ? 51.935 -15.531 10.008 1.00 59.19 165 SER A O 1
ATOM 646 N N . SER A 1 111 ? 51.836 -14.190 8.227 1.00 55.70 166 SER A N 1
ATOM 647 C CA . SER A 1 111 ? 53.077 -13.507 8.574 1.00 56.11 166 SER A CA 1
ATOM 648 C C . SER A 1 111 ? 52.941 -12.669 9.863 1.00 49.97 166 SER A C 1
ATOM 649 O O . SER A 1 111 ? 53.887 -12.583 10.634 1.00 51.52 166 SER A O 1
ATOM 652 N N . LYS A 1 112 ? 51.773 -12.079 10.099 1.00 49.06 167 LYS A N 1
ATOM 653 C CA . LYS A 1 112 ? 51.594 -11.150 11.235 1.00 49.93 167 LYS A CA 1
ATOM 654 C C . LYS A 1 112 ? 51.672 -11.920 12.541 1.00 49.19 167 LYS A C 1
ATOM 655 O O . LYS A 1 112 ? 52.292 -11.480 13.497 1.00 44.88 167 LYS A O 1
ATOM 661 N N . GLU A 1 113 ? 51.018 -13.071 12.537 1.00 47.78 168 GLU A N 1
ATOM 662 C CA . GLU A 1 113 ? 51.076 -14.072 13.593 1.00 53.30 168 GLU A CA 1
ATOM 663 C C . GLU A 1 113 ? 52.506 -14.425 13.994 1.00 49.89 168 GLU A C 1
ATOM 664 O O . GLU A 1 113 ? 52.838 -14.468 15.177 1.00 50.50 168 GLU A O 1
ATOM 670 N N . GLN A 1 114 ? 53.339 -14.670 12.992 1.00 47.02 169 GLN A N 1
ATOM 671 C CA . GLN A 1 114 ? 54.753 -14.925 13.186 1.00 46.86 169 GLN A CA 1
ATOM 672 C C . GLN A 1 114 ? 55.471 -13.690 13.732 1.00 44.06 169 GLN A C 1
ATOM 673 O O . GLN A 1 114 ? 56.272 -13.811 14.636 1.00 39.01 169 GLN A O 1
ATOM 679 N N . PHE A 1 115 ? 55.201 -12.504 13.176 1.00 42.65 170 PHE A N 1
ATOM 680 C CA . PHE A 1 115 ? 55.792 -11.254 13.714 1.00 42.47 170 PHE A CA 1
ATOM 681 C C . PHE A 1 115 ? 55.484 -11.092 15.199 1.00 40.15 170 PHE A C 1
ATOM 682 O O . PHE A 1 115 ? 56.311 -10.574 15.944 1.00 44.04 170 PHE A O 1
ATOM 690 N N . ALA A 1 116 ? 54.290 -11.533 15.607 1.00 38.80 171 ALA A N 1
ATOM 691 C CA . ALA A 1 116 ? 53.799 -11.403 16.980 1.00 37.48 171 ALA A CA 1
ATOM 692 C C . ALA A 1 116 ? 54.511 -12.297 18.015 1.00 39.14 171 ALA A C 1
ATOM 693 O O . ALA A 1 116 ? 54.261 -12.167 19.218 1.00 41.29 171 ALA A O 1
ATOM 695 N N . SER A 1 117 ? 55.399 -13.179 17.557 1.00 37.51 172 SER A N 1
ATOM 696 C CA . SER A 1 117 ? 56.237 -13.968 18.442 1.00 41.07 172 SER A CA 1
ATOM 697 C C . SER A 1 117 ? 57.673 -13.451 18.517 1.00 41.08 172 SER A C 1
ATOM 698 O O . SER A 1 117 ? 58.511 -14.082 19.147 1.00 44.44 172 SER A O 1
ATOM 701 N N . THR A 1 118 ? 57.949 -12.330 17.863 1.00 43.04 173 THR A N 1
ATOM 702 C CA . THR A 1 118 ? 59.277 -11.714 17.831 1.00 44.80 173 THR A CA 1
ATOM 703 C C . THR A 1 118 ? 59.298 -10.395 18.633 1.00 43.75 173 THR A C 1
ATOM 704 O O . THR A 1 118 ? 58.283 -9.968 19.169 1.00 42.62 173 THR A O 1
ATOM 708 N N . ASN A 1 119 ? 60.454 -9.740 18.648 1.00 44.46 174 ASN A N 1
ATOM 709 C CA . ASN A 1 119 ? 60.618 -8.425 19.262 1.00 43.89 174 ASN A CA 1
ATOM 710 C C . ASN A 1 119 ? 60.304 -7.256 18.351 1.00 42.38 174 ASN A C 1
ATOM 711 O O . ASN A 1 119 ? 60.653 -6.114 18.665 1.00 40.75 174 ASN A O 1
ATOM 716 N N . ILE A 1 120 ? 59.650 -7.515 17.225 1.00 41.89 175 ILE A N 1
ATOM 717 C CA . ILE A 1 120 ? 59.446 -6.458 16.223 1.00 43.87 175 ILE A CA 1
ATOM 718 C C . ILE A 1 120 ? 58.831 -5.171 16.799 1.00 43.53 175 ILE A C 1
ATOM 719 O O . ILE A 1 120 ? 59.250 -4.073 16.424 1.00 45.72 175 ILE A O 1
ATOM 724 N N . ALA A 1 121 ? 57.859 -5.310 17.701 1.00 44.60 176 ALA A N 1
ATOM 725 C CA . ALA A 1 121 ? 57.136 -4.167 18.260 1.00 48.07 176 ALA A CA 1
ATOM 726 C C . ALA A 1 121 ? 58.101 -3.237 18.969 1.00 47.59 176 ALA A C 1
ATOM 727 O O . ALA A 1 121 ? 58.199 -2.041 18.650 1.00 48.62 176 ALA A O 1
ATOM 729 N N . GLU A 1 122 ? 58.852 -3.800 19.903 1.00 48.37 177 GLU A N 1
ATOM 730 C CA . GLU A 1 122 ? 59.841 -3.019 20.659 1.00 50.26 177 GLU A CA 1
ATOM 731 C C . GLU A 1 122 ? 60.932 -2.444 19.757 1.00 51.61 177 GLU A C 1
ATOM 732 O O . GLU A 1 122 ? 61.384 -1.305 19.929 1.00 49.72 177 GLU A O 1
ATOM 738 N N . GLU A 1 123 ? 61.359 -3.245 18.792 1.00 50.30 178 GLU A N 1
ATOM 739 C CA . GLU A 1 123 ? 62.436 -2.836 17.917 1.00 52.27 178 GLU A CA 1
ATOM 740 C C . GLU A 1 123 ? 61.995 -1.659 17.066 1.00 49.70 178 GLU A C 1
ATOM 741 O O . GLU A 1 123 ? 62.753 -0.706 16.877 1.00 47.47 178 GLU A O 1
ATOM 747 N N . LEU A 1 124 ? 60.763 -1.725 16.564 1.00 48.72 179 LEU A N 1
ATOM 748 C CA . LEU A 1 124 ? 60.204 -0.632 15.765 1.00 50.27 179 LEU A CA 1
ATOM 749 C C . LEU A 1 124 ? 59.971 0.651 16.582 1.00 51.49 179 LEU A C 1
ATOM 750 O O . LEU A 1 124 ? 60.157 1.740 16.049 1.00 51.64 179 LEU A O 1
ATOM 755 N N . VAL A 1 125 ? 59.583 0.534 17.852 1.00 47.18 180 VAL A N 1
ATOM 756 C CA . VAL A 1 125 ? 59.375 1.726 18.697 1.00 47.43 180 VAL A CA 1
ATOM 757 C C . VAL A 1 125 ? 60.714 2.392 19.024 1.00 50.10 180 VAL A C 1
ATOM 758 O O . VAL A 1 125 ? 60.827 3.605 18.908 1.00 48.42 180 VAL A O 1
ATOM 762 N N . LYS A 1 126 ? 61.720 1.599 19.421 1.00 50.62 181 LYS A N 1
ATOM 763 C CA . LYS A 1 126 ? 63.056 2.136 19.676 1.00 51.78 181 LYS A CA 1
ATOM 764 C C . LYS A 1 126 ? 63.510 2.890 18.455 1.00 53.72 181 LYS A C 1
ATOM 765 O O . LYS A 1 126 ? 63.932 4.038 18.554 1.00 56.01 181 LYS A O 1
ATOM 771 N N . LEU A 1 127 ? 63.401 2.239 17.297 1.00 52.27 182 LEU A N 1
ATOM 772 C CA . LEU A 1 127 ? 63.812 2.846 16.051 1.00 54.39 182 LEU A CA 1
ATOM 773 C C . LEU A 1 127 ? 63.055 4.149 15.824 1.00 56.67 182 LEU A C 1
ATOM 774 O O . LEU A 1 127 ? 63.658 5.189 15.561 1.00 59.33 182 LEU A O 1
ATOM 779 N N . PHE A 1 128 ? 61.735 4.086 15.957 1.00 57.51 183 PHE A N 1
ATOM 780 C CA . PHE A 1 128 ? 60.871 5.239 15.761 1.00 61.47 183 PHE A CA 1
ATOM 781 C C . PHE A 1 128 ? 61.298 6.406 16.654 1.00 67.24 183 PHE A C 1
ATOM 782 O O . PHE A 1 128 ? 61.423 7.535 16.176 1.00 68.59 183 PHE A O 1
ATOM 790 N N . LYS A 1 129 ? 61.532 6.130 17.937 1.00 67.64 184 LYS A N 1
ATOM 791 C CA . LYS A 1 129 ? 61.972 7.165 18.879 1.00 69.79 184 LYS A CA 1
ATOM 792 C C . LYS A 1 129 ? 63.254 7.870 18.412 1.00 70.69 184 LYS A C 1
ATOM 793 O O . LYS A 1 129 ? 63.381 9.076 18.558 1.00 71.93 184 LYS A O 1
ATOM 799 N N . LYS A 1 130 ? 64.191 7.121 17.836 1.00 77.54 185 LYS A N 1
ATOM 800 C CA . LYS A 1 130 ? 65.437 7.705 17.324 1.00 78.08 185 LYS A CA 1
ATOM 801 C C . LYS A 1 130 ? 65.281 8.677 16.138 1.00 79.55 185 LYS A C 1
ATOM 802 O O . LYS A 1 130 ? 66.194 9.458 15.879 1.00 85.68 185 LYS A O 1
ATOM 808 N N . GLN A 1 131 ? 64.166 8.636 15.408 1.00 81.13 186 GLN A N 1
ATOM 809 C CA . GLN A 1 131 ? 64.064 9.396 14.149 1.00 82.55 186 GLN A CA 1
ATOM 810 C C . GLN A 1 131 ? 63.707 10.876 14.332 1.00 86.60 186 GLN A C 1
ATOM 811 O O . GLN A 1 131 ? 62.847 11.233 15.143 1.00 83.15 186 GLN A O 1
ATOM 817 N N . ILE A 1 132 ? 64.388 11.724 13.560 1.00 93.10 187 ILE A N 1
ATOM 818 C CA . ILE A 1 132 ? 64.106 13.165 13.507 1.00 96.63 187 ILE A CA 1
ATOM 819 C C . ILE A 1 132 ? 63.876 13.647 12.065 1.00 98.80 187 ILE A C 1
ATOM 820 O O . ILE A 1 132 ? 63.982 14.844 11.788 1.00 106.11 187 ILE A O 1
ATOM 825 N N . GLU A 1 133 ? 63.555 12.722 11.158 1.00 94.78 188 GLU A N 1
ATOM 826 C CA . GLU A 1 133 ? 63.223 13.067 9.774 1.00 95.68 188 GLU A CA 1
ATOM 827 C C . GLU A 1 133 ? 61.862 12.476 9.400 1.00 95.39 188 GLU A C 1
ATOM 828 O O . GLU A 1 133 ? 61.651 11.271 9.521 1.00 96.12 188 GLU A O 1
ATOM 834 N N . HIS A 1 134 ? 60.952 13.338 8.944 1.00 89.44 189 HIS A N 1
ATOM 835 C CA . HIS A 1 134 ? 59.580 12.953 8.608 1.00 82.98 189 HIS A CA 1
ATOM 836 C C . HIS A 1 134 ? 59.511 11.714 7.716 1.00 80.36 189 HIS A C 1
ATOM 837 O O . HIS A 1 134 ? 58.726 10.804 7.978 1.00 72.06 189 HIS A O 1
ATOM 844 N N . ASP A 1 135 ? 60.330 11.696 6.668 1.00 77.88 190 ASP A N 1
ATOM 845 C CA . ASP A 1 135 ? 60.377 10.574 5.726 1.00 80.13 190 ASP A CA 1
ATOM 846 C C . ASP A 1 135 ? 60.655 9.244 6.394 1.00 74.31 190 ASP A C 1
ATOM 847 O O . ASP A 1 135 ? 60.003 8.254 6.090 1.00 70.60 190 ASP A O 1
ATOM 852 N N . LYS A 1 136 ? 61.645 9.226 7.282 1.00 73.49 191 LYS A N 1
ATOM 853 C CA . LYS A 1 136 ? 62.046 8.001 7.963 1.00 75.51 191 LYS A CA 1
ATOM 854 C C . LYS A 1 136 ? 60.992 7.569 9.000 1.00 67.07 191 LYS A C 1
ATOM 855 O O . LYS A 1 136 ? 60.717 6.384 9.133 1.00 63.25 191 LYS A O 1
ATOM 861 N N . ARG A 1 137 ? 60.397 8.525 9.709 1.00 64.55 192 ARG A N 1
ATOM 862 C CA . ARG A 1 137 ? 59.217 8.256 10.547 1.00 71.57 192 ARG A CA 1
ATOM 863 C C . ARG A 1 137 ? 58.108 7.562 9.748 1.00 69.36 192 ARG A C 1
ATOM 864 O O . ARG A 1 137 ? 57.542 6.544 10.189 1.00 58.70 192 ARG A O 1
ATOM 872 N N . GLU A 1 138 ? 57.811 8.134 8.581 1.00 61.36 193 GLU A N 1
ATOM 873 C CA . GLU 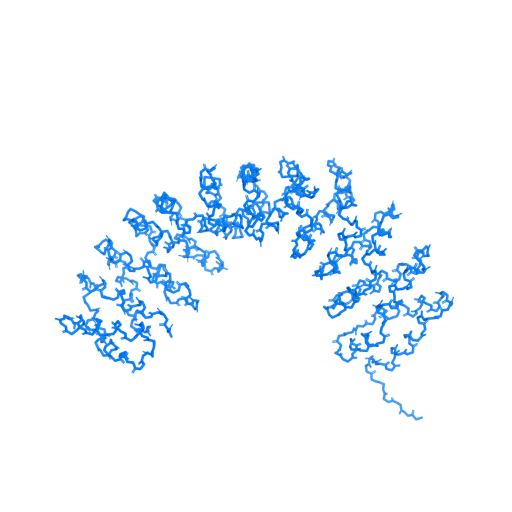A 1 138 ? 56.788 7.617 7.686 1.00 67.03 193 GLU A CA 1
ATOM 874 C C . GLU A 1 138 ? 57.094 6.195 7.244 1.00 62.98 193 GLU A C 1
ATOM 875 O O . GLU A 1 138 ? 56.177 5.392 7.085 1.00 63.40 193 GLU A O 1
ATOM 881 N N . MET A 1 139 ? 58.373 5.877 7.051 1.00 62.01 194 MET A N 1
ATOM 882 C CA . MET A 1 139 ? 58.765 4.509 6.684 1.00 65.67 194 MET A CA 1
ATOM 883 C C . MET A 1 139 ? 58.366 3.526 7.777 1.00 62.74 194 MET A C 1
ATOM 884 O O . MET A 1 139 ? 57.874 2.426 7.493 1.00 60.01 194 MET A O 1
ATOM 889 N N . ILE A 1 140 ? 58.594 3.923 9.028 1.00 57.63 195 ILE A N 1
ATOM 890 C CA . ILE A 1 140 ? 58.237 3.076 10.166 1.00 54.64 195 ILE A CA 1
ATOM 891 C C . ILE A 1 140 ? 56.716 3.005 10.328 1.00 52.64 195 ILE A C 1
ATOM 892 O O . ILE A 1 140 ? 56.184 1.931 10.553 1.00 50.25 195 ILE A O 1
ATOM 897 N N . PHE A 1 141 ? 56.016 4.132 10.190 1.00 52.21 196 PHE A N 1
ATOM 898 C CA . PHE A 1 141 ? 54.548 4.124 10.232 1.00 54.82 196 PHE A CA 1
ATOM 899 C C . PHE A 1 141 ? 53.953 3.090 9.281 1.00 55.79 196 PHE A C 1
ATOM 900 O O . PHE A 1 141 ? 52.939 2.460 9.595 1.00 52.04 196 PHE A O 1
ATOM 908 N N . GLU A 1 142 ? 54.562 2.949 8.108 1.00 60.18 197 GLU A N 1
ATOM 909 C CA . GLU A 1 142 ? 54.024 2.085 7.059 1.00 62.47 197 GLU A CA 1
ATOM 910 C C . GLU A 1 142 ? 54.285 0.611 7.336 1.00 60.31 197 GLU A C 1
ATOM 911 O O . GLU A 1 142 ? 53.636 -0.247 6.745 1.00 64.12 197 GLU A O 1
ATOM 917 N N . VAL A 1 143 ? 55.226 0.319 8.235 1.00 57.20 198 VAL A N 1
ATOM 918 C CA . VAL A 1 143 ? 55.361 -1.019 8.800 1.00 56.13 198 VAL A CA 1
ATOM 919 C C . VAL A 1 143 ? 54.463 -1.203 10.033 1.00 54.74 198 VAL A C 1
ATOM 920 O O . VAL A 1 143 ? 53.840 -2.258 10.195 1.00 51.53 198 VAL A O 1
ATOM 924 N N . LEU A 1 144 ? 54.385 -0.193 10.899 1.00 51.09 199 LEU A N 1
ATOM 925 C CA . LEU A 1 144 ? 53.566 -0.314 12.113 1.00 51.13 199 LEU A CA 1
ATOM 926 C C . LEU A 1 144 ? 52.094 -0.598 11.789 1.00 50.98 199 LEU A C 1
ATOM 927 O O . LEU A 1 144 ? 51.490 -1.481 12.394 1.00 49.84 199 LEU A O 1
ATOM 932 N N . ALA A 1 145 ? 51.537 0.139 10.824 1.00 50.23 200 ALA A N 1
ATOM 933 C CA . ALA A 1 145 ? 50.109 0.056 10.503 1.00 53.11 200 ALA A CA 1
ATOM 934 C C . ALA A 1 145 ? 49.643 -1.355 10.121 1.00 51.81 200 ALA A C 1
ATOM 935 O O . ALA A 1 145 ? 48.732 -1.892 10.741 1.00 52.89 200 ALA A O 1
ATOM 937 N N . PRO A 1 146 ? 50.254 -1.966 9.093 1.00 52.60 201 PRO A N 1
ATOM 938 C CA . PRO A 1 146 ? 49.767 -3.314 8.787 1.00 50.35 201 PRO A CA 1
ATOM 939 C C . PRO A 1 146 ? 49.978 -4.295 9.941 1.00 49.62 201 PRO A C 1
ATOM 940 O O . PRO A 1 146 ? 49.077 -5.072 10.257 1.00 49.81 201 PRO A O 1
ATOM 944 N N . LEU A 1 147 ? 51.135 -4.227 10.597 1.00 45.31 202 LEU A N 1
ATOM 945 C CA . LEU A 1 147 ? 51.451 -5.135 11.709 1.00 49.90 202 LEU A CA 1
ATOM 946 C C . LEU A 1 147 ? 50.472 -5.016 12.884 1.00 49.45 202 LEU A C 1
ATOM 947 O O . LEU A 1 147 ? 50.151 -6.002 13.553 1.00 48.44 202 LEU A O 1
ATOM 952 N N . ALA A 1 148 ? 49.993 -3.801 13.113 1.00 45.79 203 ALA A N 1
ATOM 953 C CA . ALA A 1 148 ? 49.099 -3.503 14.217 1.00 43.48 203 ALA A CA 1
ATOM 954 C C . ALA A 1 148 ? 47.676 -3.976 13.968 1.00 43.55 203 ALA A C 1
ATOM 955 O O . ALA A 1 148 ? 46.825 -3.849 14.838 1.00 45.27 203 ALA A O 1
ATOM 957 N N . GLU A 1 149 ? 47.402 -4.532 12.800 1.00 47.61 204 GLU A N 1
ATOM 958 C CA . GLU A 1 149 ? 46.137 -5.246 12.580 1.00 48.47 204 GLU A CA 1
ATOM 959 C C . GLU A 1 149 ? 46.057 -6.511 13.448 1.00 47.29 204 GLU A C 1
ATOM 960 O O . GLU A 1 149 ? 44.981 -6.960 13.845 1.00 46.29 204 GLU A O 1
ATOM 966 N N . ASN A 1 150 ? 47.210 -7.073 13.766 1.00 44.64 205 ASN A N 1
ATOM 967 C CA . ASN A 1 150 ? 47.267 -8.211 14.660 1.00 42.61 205 ASN A CA 1
ATOM 968 C C . ASN A 1 150 ? 47.125 -7.708 16.101 1.00 42.84 205 ASN A C 1
ATOM 969 O O . ASN A 1 150 ? 47.774 -6.739 16.489 1.00 39.97 205 ASN A O 1
ATOM 974 N N . ASP A 1 151 ? 46.280 -8.364 16.891 1.00 42.11 206 ASP A N 1
ATOM 975 C CA . ASP A 1 151 ? 45.978 -7.909 18.264 1.00 44.68 206 ASP A CA 1
ATOM 976 C C . ASP A 1 151 ? 47.124 -8.069 19.272 1.00 44.90 206 ASP A C 1
ATOM 977 O O . ASP A 1 151 ? 47.280 -7.229 20.171 1.00 42.59 206 ASP A O 1
ATOM 982 N N . ALA A 1 152 ? 47.904 -9.141 19.158 1.00 42.62 207 ALA A N 1
ATOM 983 C CA . ALA A 1 152 ? 49.084 -9.300 20.039 1.00 41.82 207 ALA A CA 1
ATOM 984 C C . ALA A 1 152 ? 50.113 -8.198 19.777 1.00 43.34 207 ALA A C 1
ATOM 985 O O . ALA A 1 152 ? 50.698 -7.675 20.724 1.00 43.71 207 ALA A O 1
ATOM 987 N N . ILE A 1 153 ? 50.309 -7.854 18.499 1.00 43.38 208 ILE A N 1
ATOM 988 C CA . ILE A 1 153 ? 51.236 -6.797 18.080 1.00 44.81 208 ILE A CA 1
ATOM 989 C C . ILE A 1 153 ? 50.785 -5.471 18.693 1.00 42.74 208 ILE A C 1
ATOM 990 O O . ILE A 1 153 ? 51.600 -4.724 19.214 1.00 44.24 208 ILE A O 1
ATOM 995 N N . LYS A 1 154 ? 49.486 -5.196 18.628 1.00 44.01 209 LYS A N 1
ATOM 996 C CA . LYS A 1 154 ? 48.895 -4.026 19.296 1.00 41.68 209 LYS A CA 1
ATOM 997 C C . LYS A 1 154 ? 49.292 -3.947 20.752 1.00 40.60 209 LYS A C 1
ATOM 998 O O . LYS A 1 154 ? 49.782 -2.915 21.229 1.00 43.17 209 LYS A O 1
ATOM 1004 N N . LEU A 1 155 ? 49.069 -5.041 21.465 1.00 39.01 210 LEU A N 1
ATOM 1005 C CA . LEU A 1 155 ? 49.388 -5.085 22.872 1.00 39.59 210 LEU A CA 1
ATOM 1006 C C . LEU A 1 155 ? 50.889 -4.872 23.088 1.00 40.35 210 LEU A C 1
ATOM 1007 O O . LEU A 1 155 ? 51.282 -4.074 23.940 1.00 37.93 210 LEU A O 1
ATOM 1012 N N . GLN A 1 156 ? 51.712 -5.520 22.269 1.00 40.17 211 GLN A N 1
ATOM 1013 C CA . GLN A 1 156 ? 53.170 -5.382 22.348 1.00 39.65 211 GLN A CA 1
ATOM 1014 C C . GLN A 1 156 ? 53.647 -3.946 22.062 1.00 43.15 211 GLN A C 1
ATOM 1015 O O . GLN A 1 156 ? 54.601 -3.470 22.659 1.00 46.80 211 GLN A O 1
ATOM 1021 N N . LEU A 1 157 ? 53.000 -3.279 21.120 1.00 42.28 212 LEU A N 1
ATOM 1022 C CA . LEU A 1 157 ? 53.303 -1.890 20.834 1.00 46.37 212 LEU A CA 1
ATOM 1023 C C . LEU A 1 157 ? 52.973 -1.001 22.044 1.00 44.17 212 LEU A C 1
ATOM 1024 O O . LEU A 1 157 ? 53.734 -0.093 22.385 1.00 45.03 212 LEU A O 1
ATOM 1029 N N . VAL A 1 158 ? 51.837 -1.251 22.681 1.00 44.74 213 VAL A N 1
ATOM 1030 C CA . VAL A 1 158 ? 51.457 -0.473 23.853 1.00 44.64 213 VAL A CA 1
ATOM 1031 C C . VAL A 1 158 ? 52.488 -0.671 24.936 1.00 48.20 213 VAL A C 1
ATOM 1032 O O . VAL A 1 158 ? 52.989 0.296 25.499 1.00 42.30 213 VAL A O 1
ATOM 1036 N N . GLU A 1 159 ? 52.829 -1.932 25.199 1.00 48.72 214 GLU A N 1
ATOM 1037 C CA . GLU A 1 159 ? 53.818 -2.232 26.205 1.00 52.18 214 GLU A CA 1
ATOM 1038 C C . GLU A 1 159 ? 55.190 -1.634 25.895 1.00 51.22 214 GLU A C 1
ATOM 1039 O O . GLU A 1 159 ? 55.912 -1.275 26.813 1.00 50.86 214 GLU A O 1
ATOM 1045 N N . ALA A 1 160 ? 55.556 -1.538 24.616 1.00 47.24 215 ALA A N 1
ATOM 1046 C CA . ALA A 1 160 ? 56.842 -0.965 24.235 1.00 46.18 215 ALA A CA 1
ATOM 1047 C C . ALA A 1 160 ? 56.866 0.584 24.246 1.00 48.01 215 ALA A C 1
ATOM 1048 O O . ALA A 1 160 ? 57.875 1.174 23.882 1.00 50.65 215 ALA A O 1
ATOM 1050 N N . GLY A 1 161 ? 55.762 1.234 24.600 1.00 47.01 216 GLY A N 1
ATOM 1051 C CA . GLY A 1 161 ? 55.710 2.696 24.694 1.00 50.36 216 GLY A CA 1
ATOM 1052 C C . GLY A 1 161 ? 55.281 3.466 23.452 1.00 51.37 216 GLY A C 1
ATOM 1053 O O . GLY A 1 161 ? 55.513 4.674 23.360 1.00 52.41 216 GLY A O 1
ATOM 1054 N N . LEU A 1 162 ? 54.619 2.811 22.505 1.00 50.70 217 LEU A N 1
ATOM 1055 C CA . LEU A 1 162 ? 54.272 3.492 21.255 1.00 49.30 217 LEU A CA 1
ATOM 1056 C C . LEU A 1 162 ? 53.295 4.642 21.478 1.00 47.89 217 LEU A C 1
ATOM 1057 O O . LEU A 1 162 ? 53.409 5.699 20.841 1.00 46.66 217 LEU A O 1
ATOM 1062 N N . VAL A 1 163 ? 52.327 4.455 22.366 1.00 52.19 218 VAL A N 1
ATOM 1063 C CA . VAL A 1 163 ? 51.275 5.458 22.481 1.00 54.59 218 VAL A CA 1
ATOM 1064 C C . VAL A 1 163 ? 51.800 6.789 23.013 1.00 52.45 218 VAL A C 1
ATOM 1065 O O . VAL A 1 163 ? 51.414 7.822 22.504 1.00 51.17 218 VAL A O 1
ATOM 1069 N N . GLU A 1 164 ? 52.713 6.782 23.977 1.00 56.08 219 GLU A N 1
ATOM 1070 C CA . GLU A 1 164 ? 53.226 8.070 24.465 1.00 60.40 219 GLU A CA 1
ATOM 1071 C C . GLU A 1 164 ? 53.973 8.821 23.354 1.00 55.87 219 GLU A C 1
ATOM 1072 O O . GLU A 1 164 ? 53.852 10.037 23.266 1.00 58.29 219 GLU A O 1
ATOM 1078 N N . CYS A 1 165 ? 54.681 8.106 22.474 1.00 56.01 220 CYS A N 1
ATOM 1079 C CA . CYS A 1 165 ? 55.254 8.716 21.262 1.00 52.93 220 CYS A CA 1
ATOM 1080 C C . CYS A 1 165 ? 54.165 9.345 20.422 1.00 51.47 220 CYS A C 1
ATOM 1081 O O . CYS A 1 165 ? 54.300 10.463 19.971 1.00 51.55 220 CYS A O 1
ATOM 1084 N N . LEU A 1 166 ? 53.098 8.592 20.194 1.00 48.20 221 LEU A N 1
ATOM 1085 C CA . LEU A 1 166 ? 51.973 9.066 19.401 1.00 51.06 221 LEU A CA 1
ATOM 1086 C C . LEU A 1 166 ? 51.321 10.306 20.031 1.00 49.94 221 LEU A C 1
ATOM 1087 O O . LEU A 1 166 ? 51.047 11.288 19.336 1.00 44.76 221 LEU A O 1
ATOM 1092 N N . LEU A 1 167 ? 51.080 10.270 21.334 1.00 47.00 222 LEU A N 1
ATOM 1093 C CA . LEU A 1 167 ? 50.398 11.392 21.987 1.00 48.63 222 LEU A CA 1
ATOM 1094 C C . LEU A 1 167 ? 51.253 12.648 21.943 1.00 50.77 222 LEU A C 1
ATOM 1095 O O . LEU A 1 167 ? 50.735 13.740 21.712 1.00 51.51 222 LEU A O 1
ATOM 1100 N N . GLU A 1 168 ? 52.556 12.480 22.153 1.00 53.86 223 GLU A N 1
ATOM 1101 C CA . GLU A 1 168 ? 53.513 13.585 22.064 1.00 56.27 223 GLU A CA 1
ATOM 1102 C C . GLU A 1 168 ? 53.546 14.194 20.682 1.00 53.91 223 GLU A C 1
ATOM 1103 O O . GLU A 1 168 ? 53.561 15.418 20.523 1.00 51.66 223 GLU A O 1
ATOM 1109 N N . ILE A 1 169 ? 53.562 13.339 19.674 1.00 55.26 224 ILE A N 1
ATOM 1110 C CA . ILE A 1 169 ? 53.497 13.797 18.296 1.00 58.63 224 ILE A CA 1
ATOM 1111 C C . ILE A 1 169 ? 52.256 14.660 18.073 1.00 61.33 224 ILE A C 1
ATOM 1112 O O . ILE A 1 169 ? 52.351 15.784 17.533 1.00 55.95 224 ILE A O 1
ATOM 1117 N N . VAL A 1 170 ? 51.097 14.162 18.498 1.00 54.48 225 VAL A N 1
ATOM 1118 C CA . VAL A 1 170 ? 49.861 14.930 18.307 1.00 56.09 225 VAL A CA 1
ATOM 1119 C C . VAL A 1 170 ? 49.984 16.277 19.001 1.00 58.92 225 VAL A C 1
ATOM 1120 O O . VAL A 1 170 ? 49.820 17.309 18.360 1.00 57.30 225 VAL A O 1
ATOM 1124 N N . GLN A 1 171 ? 50.296 16.267 20.293 1.00 58.11 226 GLN A N 1
ATOM 1125 C CA . GLN A 1 171 ? 50.461 17.522 21.043 1.00 65.01 226 GLN A CA 1
ATOM 1126 C C . GLN A 1 171 ? 51.465 18.471 20.381 1.00 64.38 226 GLN A C 1
ATOM 1127 O O . GLN A 1 171 ? 51.231 19.672 20.309 1.00 65.43 226 GLN A O 1
ATOM 1133 N N . GLN A 1 172 ? 52.574 17.917 19.902 1.00 62.43 227 GLN A N 1
ATOM 1134 C CA . GLN A 1 172 ? 53.614 18.691 19.240 1.00 64.92 227 GLN A CA 1
ATOM 1135 C C . GLN A 1 172 ? 53.095 19.326 17.940 1.00 63.24 227 GLN A C 1
ATOM 1136 O O . GLN A 1 172 ? 53.556 20.391 17.559 1.00 63.04 227 GLN A O 1
ATOM 1142 N N . LYS A 1 173 ? 52.106 18.706 17.296 1.00 57.27 228 LYS A N 1
ATOM 1143 C CA . LYS A 1 173 ? 51.655 19.133 15.977 1.00 56.02 228 LYS A CA 1
ATOM 1144 C C . LYS A 1 173 ? 50.242 19.713 15.887 1.00 57.44 228 LYS A C 1
ATOM 1145 O O . LYS A 1 173 ? 49.820 20.163 14.821 1.00 59.35 228 LYS A O 1
ATOM 1151 N N . VAL A 1 174 ? 49.519 19.743 16.997 1.00 56.79 229 VAL A N 1
ATOM 1152 C CA . VAL A 1 174 ? 48.221 20.407 17.004 1.00 63.00 229 VAL A CA 1
ATOM 1153 C C . VAL A 1 174 ? 48.507 21.895 16.699 1.00 61.91 229 VAL A C 1
ATOM 1154 O O . VAL A 1 174 ? 49.618 22.400 16.968 1.00 52.88 229 VAL A O 1
ATOM 1158 N N . ASP A 1 175 ? 47.535 22.555 16.077 1.00 62.79 230 ASP A N 1
ATOM 1159 C CA . ASP A 1 175 ? 47.627 23.978 15.710 1.00 61.37 230 ASP A CA 1
ATOM 1160 C C . ASP A 1 175 ? 48.707 24.317 14.658 1.00 64.24 230 ASP A C 1
ATOM 1161 O O . ASP A 1 175 ? 48.912 25.485 14.350 1.00 71.67 230 ASP A O 1
ATOM 1166 N N . SER A 1 176 ? 49.359 23.314 14.074 1.00 64.18 231 SER A N 1
ATOM 1167 C CA . SER A 1 176 ? 50.352 23.558 13.031 1.00 64.22 231 SER A CA 1
ATOM 1168 C C . SER A 1 176 ? 49.758 23.371 11.645 1.00 69.55 231 SER A C 1
ATOM 1169 O O . SER A 1 176 ? 49.024 22.419 11.401 1.00 59.28 231 SER A O 1
ATOM 1172 N N . ASP A 1 177 ? 50.119 24.278 10.737 1.00 78.23 232 ASP A N 1
ATOM 1173 C CA . ASP A 1 177 ? 49.665 24.244 9.346 1.00 80.46 232 ASP A CA 1
ATOM 1174 C C . ASP A 1 177 ? 50.691 23.615 8.394 1.00 75.49 232 ASP A C 1
ATOM 1175 O O . ASP A 1 177 ? 50.414 23.474 7.201 1.00 73.47 232 ASP A O 1
ATOM 1180 N N . LYS A 1 178 ? 51.861 23.229 8.911 1.00 70.57 233 LYS A N 1
ATOM 1181 C CA . LYS A 1 178 ? 52.870 22.555 8.086 1.00 68.67 233 LYS A CA 1
ATOM 1182 C C . LYS A 1 178 ? 52.304 21.232 7.603 1.00 71.09 233 LYS A C 1
ATOM 1183 O O . LYS A 1 178 ? 51.871 20.399 8.413 1.00 67.90 233 LYS A O 1
ATOM 1189 N N . GLU A 1 179 ? 52.314 21.050 6.286 1.00 66.33 234 GLU A N 1
ATOM 1190 C CA . GLU A 1 179 ? 51.783 19.846 5.642 1.00 67.07 234 GLU A CA 1
ATOM 1191 C C . GLU A 1 179 ? 52.214 18.588 6.380 1.00 63.54 234 GLU A C 1
ATOM 1192 O O . GLU A 1 179 ? 51.391 17.724 6.683 1.00 62.92 234 GLU A O 1
ATOM 1198 N N . ASP A 1 180 ? 53.506 18.496 6.675 1.00 59.25 235 ASP A N 1
ATOM 1199 C CA . ASP A 1 180 ? 54.053 17.304 7.289 1.00 63.17 235 ASP A CA 1
ATOM 1200 C C . ASP A 1 180 ? 53.577 17.136 8.737 1.00 66.03 235 ASP A C 1
ATOM 1201 O O . ASP A 1 180 ? 53.415 16.007 9.198 1.00 67.46 235 ASP A O 1
ATOM 1206 N N . ASP A 1 181 ? 53.363 18.252 9.440 1.00 64.44 236 ASP A N 1
ATOM 1207 C CA . ASP A 1 181 ? 52.813 18.228 10.795 1.00 62.61 236 ASP A CA 1
ATOM 1208 C C . ASP A 1 181 ? 51.392 17.683 10.792 1.00 62.21 236 ASP A C 1
ATOM 1209 O O . ASP A 1 181 ? 51.043 16.857 11.644 1.00 62.80 236 ASP A O 1
ATOM 1214 N N . ILE A 1 182 ? 50.562 18.128 9.851 1.00 53.49 237 ILE A N 1
ATOM 1215 C CA . ILE A 1 182 ? 49.169 17.671 9.875 1.00 58.02 237 ILE A CA 1
ATOM 1216 C C . ILE A 1 182 ? 49.104 16.202 9.446 1.00 58.36 237 ILE A C 1
ATOM 1217 O O . ILE A 1 182 ? 48.273 15.453 9.951 1.00 59.14 237 ILE A O 1
ATOM 1222 N N . THR A 1 183 ? 49.983 15.797 8.526 1.00 58.36 238 THR A N 1
ATOM 1223 C CA . THR A 1 183 ? 50.031 14.404 8.083 1.00 59.35 238 THR A CA 1
ATOM 1224 C C . THR A 1 183 ? 50.467 13.481 9.236 1.00 59.22 238 THR A C 1
ATOM 1225 O O . THR A 1 183 ? 49.891 12.421 9.414 1.00 59.76 238 THR A O 1
ATOM 1229 N N . GLU A 1 184 ? 51.480 13.887 10.003 1.00 55.88 239 GLU A N 1
ATOM 1230 C CA . GLU A 1 184 ? 51.939 13.085 11.141 1.00 56.82 239 GLU A CA 1
ATOM 1231 C C . GLU A 1 184 ? 50.899 13.025 12.258 1.00 53.47 239 GLU A C 1
ATOM 1232 O O . GLU A 1 184 ? 50.701 11.971 12.844 1.00 50.58 239 GLU A O 1
ATOM 1238 N N . LEU A 1 185 ? 50.248 14.151 12.552 1.00 49.89 240 LEU A N 1
ATOM 1239 C CA . LEU A 1 185 ? 49.157 14.188 13.529 1.00 53.92 240 LEU A CA 1
ATOM 1240 C C . LEU A 1 185 ? 48.033 13.223 13.133 1.00 55.24 240 LEU A C 1
ATOM 1241 O O . LEU A 1 185 ? 47.432 12.554 13.980 1.00 52.25 240 LEU A O 1
ATOM 1246 N N . LYS A 1 186 ? 47.751 13.192 11.839 1.00 51.60 241 LYS A N 1
ATOM 1247 C CA . LYS A 1 186 ? 46.741 12.327 11.268 1.00 54.58 241 LYS A CA 1
ATOM 1248 C C . LYS A 1 186 ? 47.127 10.861 11.409 1.00 54.51 241 LYS A C 1
ATOM 1249 O O . LYS A 1 186 ? 46.349 10.059 11.937 1.00 53.85 241 LYS A O 1
ATOM 1255 N N . THR A 1 187 ? 48.322 10.512 10.931 1.00 51.75 242 THR A N 1
ATOM 1256 C CA . THR A 1 187 ? 48.769 9.114 10.930 1.00 55.57 242 THR A CA 1
ATOM 1257 C C . THR A 1 187 ? 48.913 8.616 12.360 1.00 48.95 242 THR A C 1
ATOM 1258 O O . THR A 1 187 ? 48.523 7.505 12.665 1.00 50.71 242 THR A O 1
ATOM 1262 N N . GLY A 1 188 ? 49.435 9.471 13.237 1.00 49.50 243 GLY A N 1
ATOM 1263 C CA . GLY A 1 188 ? 49.611 9.145 14.649 1.00 49.86 243 GLY A CA 1
ATOM 1264 C C . GLY A 1 188 ? 48.294 8.927 15.374 1.00 54.38 243 GLY A C 1
ATOM 1265 O O . GLY A 1 188 ? 48.122 7.918 16.077 1.00 49.88 243 GLY A O 1
ATOM 1266 N N . SER A 1 189 ? 47.356 9.865 15.214 1.00 49.28 244 SER A N 1
ATOM 1267 C CA . SER A 1 189 ? 46.055 9.722 15.868 1.00 47.56 244 SER A CA 1
ATOM 1268 C C . SER A 1 189 ? 45.253 8.520 15.335 1.00 46.32 244 SER A C 1
ATOM 1269 O O . SER A 1 189 ? 44.549 7.879 16.105 1.00 45.90 244 SER A O 1
ATOM 1272 N N . ASP A 1 190 ? 45.364 8.220 14.042 1.00 45.42 245 ASP A N 1
ATOM 1273 C CA . ASP A 1 190 ? 44.699 7.051 13.447 1.00 45.60 245 ASP A CA 1
ATOM 1274 C C . ASP A 1 190 ? 45.279 5.738 13.965 1.00 47.16 245 ASP A C 1
ATOM 1275 O O . ASP A 1 190 ? 44.558 4.778 14.188 1.00 44.34 245 ASP A O 1
ATOM 1280 N N . LEU A 1 191 ? 46.598 5.680 14.083 1.00 47.94 246 LEU A N 1
ATOM 1281 C CA . LEU A 1 191 ? 47.252 4.497 14.588 1.00 48.86 246 LEU A CA 1
ATOM 1282 C C . LEU A 1 191 ? 46.808 4.245 16.033 1.00 45.77 246 LEU A C 1
ATOM 1283 O O . LEU A 1 191 ? 46.611 3.093 16.433 1.00 41.97 246 LEU A O 1
ATOM 1288 N N . MET A 1 192 ? 46.601 5.312 16.797 1.00 43.29 247 MET A N 1
ATOM 1289 C CA . MET A 1 192 ? 46.122 5.182 18.174 1.00 46.98 247 MET A CA 1
ATOM 1290 C C . MET A 1 192 ? 44.767 4.515 18.223 1.00 46.66 247 MET A C 1
ATOM 1291 O O . MET A 1 192 ? 44.531 3.632 19.053 1.00 42.59 247 MET A O 1
ATOM 1296 N N . VAL A 1 193 ? 43.877 4.947 17.335 1.00 45.38 248 VAL A N 1
ATOM 1297 C CA . VAL A 1 193 ? 42.558 4.333 17.194 1.00 45.77 248 VAL A CA 1
ATOM 1298 C C . VAL A 1 193 ? 42.699 2.828 16.843 1.00 46.58 248 VAL A C 1
ATOM 1299 O O . VAL A 1 193 ? 42.064 1.984 17.462 1.00 46.84 248 VAL A O 1
ATOM 1303 N N . LEU A 1 194 ? 43.523 2.498 15.854 1.00 45.44 249 LEU A N 1
ATOM 1304 C CA . LEU A 1 194 ? 43.784 1.094 15.514 1.00 47.21 249 LEU A CA 1
ATOM 1305 C C . LEU A 1 194 ? 44.135 0.256 16.759 1.00 46.34 249 LEU A C 1
ATOM 1306 O O . LEU A 1 194 ? 43.579 -0.824 16.945 1.00 40.50 249 LEU A O 1
ATOM 1311 N N . LEU A 1 195 ? 44.974 0.800 17.646 1.00 41.80 250 LEU A N 1
ATOM 1312 C CA . LEU A 1 195 ? 45.370 0.094 18.859 1.00 44.49 250 LEU A CA 1
ATOM 1313 C C . LEU A 1 195 ? 44.170 -0.201 19.741 1.00 44.55 250 LEU A C 1
ATOM 1314 O O . LEU A 1 195 ? 44.126 -1.216 20.453 1.00 42.96 250 LEU A O 1
ATOM 1319 N N . LEU A 1 196 ? 43.169 0.665 19.656 1.00 41.44 251 LEU A N 1
ATOM 1320 C CA . LEU A 1 196 ? 41.956 0.501 20.420 1.00 40.79 251 LEU A CA 1
ATOM 1321 C C . LEU A 1 196 ? 40.951 -0.514 19.857 1.00 40.55 251 LEU A C 1
ATOM 1322 O O . LEU A 1 196 ? 39.950 -0.816 20.526 1.00 40.25 251 LEU A O 1
ATOM 1327 N N . LEU A 1 197 ? 41.199 -1.042 18.661 1.00 41.22 252 LEU A N 1
ATOM 1328 C CA . LEU A 1 197 ? 40.339 -2.117 18.104 1.00 43.87 252 LEU A CA 1
ATOM 1329 C C . LEU A 1 197 ? 40.663 -3.490 18.693 1.00 45.19 252 LEU A C 1
ATOM 1330 O O . LEU A 1 197 ? 39.819 -4.370 18.667 1.00 43.38 252 LEU A O 1
ATOM 1335 N N . GLY A 1 198 ? 41.871 -3.677 19.226 1.00 42.37 253 GLY A N 1
ATOM 1336 C CA . GLY A 1 198 ? 42.211 -4.932 19.905 1.00 41.89 253 GLY A CA 1
ATOM 1337 C C . GLY A 1 198 ? 41.727 -4.883 21.330 1.00 42.55 253 GLY A C 1
ATOM 1338 O O . GLY A 1 198 ? 41.809 -3.834 21.980 1.00 42.59 253 GLY A O 1
ATOM 1339 N N . ASP A 1 199 ? 41.193 -5.996 21.831 1.00 40.96 254 ASP A N 1
ATOM 1340 C CA . ASP A 1 199 ? 40.592 -6.008 23.173 1.00 44.67 254 ASP A CA 1
ATOM 1341 C C . ASP A 1 199 ? 41.597 -5.809 24.293 1.00 45.63 254 ASP A C 1
ATOM 1342 O O . ASP A 1 199 ? 41.344 -5.093 25.266 1.00 47.34 254 ASP A O 1
ATOM 1347 N N . GLU A 1 200 ? 42.746 -6.450 24.164 1.00 47.93 255 GLU A N 1
ATOM 1348 C CA . GLU A 1 200 ? 43.722 -6.434 25.234 1.00 46.78 255 GLU A CA 1
ATOM 1349 C C . GLU A 1 200 ? 44.407 -5.062 25.237 1.00 44.12 255 GLU A C 1
ATOM 1350 O O . GLU A 1 200 ? 44.514 -4.437 26.282 1.00 42.24 255 GLU A O 1
ATOM 1356 N N . SER A 1 201 ? 44.830 -4.594 24.059 1.00 43.96 256 SER A N 1
ATOM 1357 C CA . SER A 1 201 ? 45.484 -3.270 23.923 1.00 44.03 256 SER A CA 1
ATOM 1358 C C . SER A 1 201 ? 44.555 -2.141 24.361 1.00 42.76 256 SER A C 1
ATOM 1359 O O . SER A 1 201 ? 44.970 -1.231 25.083 1.00 43.23 256 SER A O 1
ATOM 1362 N N . MET A 1 202 ? 43.290 -2.229 23.957 1.00 43.92 257 MET A N 1
ATOM 1363 C CA . MET A 1 202 ? 42.294 -1.242 24.351 1.00 40.76 257 MET A CA 1
ATOM 1364 C C . MET A 1 202 ? 42.135 -1.187 25.864 1.00 40.93 257 MET A C 1
ATOM 1365 O O . MET A 1 202 ? 42.116 -0.094 26.445 1.00 36.53 257 MET A O 1
ATOM 1370 N N . GLN A 1 203 ? 42.020 -2.353 26.502 1.00 38.44 258 GLN A N 1
ATOM 1371 C CA . GLN A 1 203 ? 41.808 -2.408 27.956 1.00 39.90 258 GLN A CA 1
ATOM 1372 C C . GLN A 1 203 ? 42.994 -1.910 28.731 1.00 38.64 258 GLN A C 1
ATOM 1373 O O . GLN A 1 203 ? 42.842 -1.160 29.702 1.00 40.44 258 GLN A O 1
ATOM 1379 N N . LYS A 1 204 ? 44.181 -2.285 28.277 1.00 39.12 259 LYS A N 1
ATOM 1380 C CA . LYS A 1 204 ? 45.413 -1.767 28.848 1.00 41.78 259 LYS A CA 1
ATOM 1381 C C . LYS A 1 204 ? 45.416 -0.211 28.827 1.00 42.13 259 LYS A C 1
ATOM 1382 O O . LYS A 1 204 ? 45.662 0.446 29.833 1.00 45.92 259 LYS A O 1
ATOM 1388 N N . LEU A 1 205 ? 45.112 0.359 27.676 1.00 41.37 260 LEU A N 1
ATOM 1389 C CA . LEU A 1 205 ? 45.067 1.811 27.513 1.00 43.38 260 LEU A CA 1
ATOM 1390 C C . LEU A 1 205 ? 43.929 2.459 28.300 1.00 41.47 260 LEU A C 1
ATOM 1391 O O . LEU A 1 205 ? 44.073 3.593 28.763 1.00 42.75 260 LEU A O 1
ATOM 1396 N N . PHE A 1 206 ? 42.817 1.743 28.474 1.00 38.15 261 PHE A N 1
ATOM 1397 C CA . PHE A 1 206 ? 41.715 2.276 29.250 1.00 39.60 261 PHE A CA 1
ATOM 1398 C C . PHE A 1 206 ? 42.093 2.405 30.712 1.00 43.42 261 PHE A C 1
ATOM 1399 O O . PHE A 1 206 ? 41.784 3.420 31.351 1.00 38.25 261 PHE A O 1
ATOM 1407 N N . GLU A 1 207 ? 42.765 1.374 31.229 1.00 45.20 262 GLU A N 1
ATOM 1408 C CA . GLU A 1 207 ? 43.330 1.403 32.568 1.00 45.33 262 GLU A CA 1
ATOM 1409 C C . GLU A 1 207 ? 42.276 1.822 33.597 1.00 45.60 262 GLU A C 1
ATOM 1410 O O . GLU A 1 207 ? 42.457 2.771 34.371 1.00 45.89 262 GLU A O 1
ATOM 1416 N N . GLY A 1 208 ? 41.141 1.149 33.556 1.00 44.82 263 GLY A N 1
ATOM 1417 C CA . GLY A 1 208 ? 40.079 1.390 34.532 1.00 47.67 263 GLY A CA 1
ATOM 1418 C C . GLY A 1 208 ? 39.482 2.789 34.501 1.00 45.12 263 GLY A C 1
ATOM 1419 O O . GLY A 1 208 ? 38.851 3.196 35.463 1.00 50.88 263 GLY A O 1
ATOM 1420 N N . GLY A 1 209 ? 39.680 3.516 33.400 1.00 45.08 264 GLY A N 1
ATOM 1421 C CA . GLY A 1 209 ? 39.064 4.826 33.200 1.00 43.49 264 GLY A CA 1
ATOM 1422 C C . GLY A 1 209 ? 39.950 5.980 33.597 1.00 44.18 264 GLY A C 1
ATOM 1423 O O . GLY A 1 209 ? 39.514 7.120 33.638 1.00 47.93 264 GLY A O 1
ATOM 1424 N N . LYS A 1 210 ? 41.207 5.695 33.888 1.00 45.17 265 LYS A N 1
ATOM 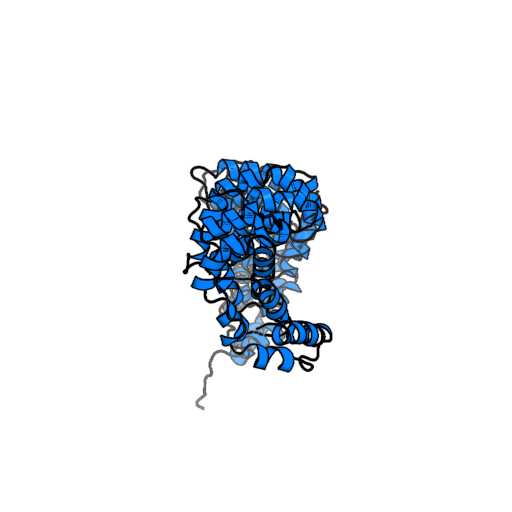1425 C CA . LYS A 1 210 ? 42.132 6.732 34.263 1.00 49.89 265 LYS A CA 1
ATOM 1426 C C . LYS A 1 210 ? 43.339 6.723 33.320 1.00 49.03 265 LYS A C 1
ATOM 1427 O O . LYS A 1 210 ? 44.262 7.498 33.507 1.00 49.50 265 LYS A O 1
ATOM 1433 N N . GLY A 1 211 ? 43.327 5.880 32.290 1.00 44.67 266 GLY A N 1
ATOM 1434 C CA . GLY A 1 211 ? 44.454 5.810 31.368 1.00 46.39 266 GLY A CA 1
ATOM 1435 C C . GLY A 1 211 ? 44.730 7.112 30.610 1.00 47.61 266 GLY A C 1
ATOM 1436 O O . GLY A 1 211 ? 43.800 7.842 30.255 1.00 43.03 266 GLY A O 1
ATOM 1437 N N . SER A 1 212 ? 46.013 7.381 30.356 1.00 47.17 267 SER A N 1
ATOM 1438 C CA . SER A 1 212 ? 46.460 8.576 29.615 1.00 51.22 267 SER A CA 1
ATOM 1439 C C . SER A 1 212 ? 45.667 8.887 28.351 1.00 49.71 267 SER A C 1
ATOM 1440 O O . SER A 1 212 ? 45.373 10.058 28.061 1.00 44.14 267 SER A O 1
ATOM 1443 N N . VAL A 1 213 ? 45.368 7.842 27.582 1.00 43.53 268 VAL A N 1
ATOM 1444 C CA . VAL A 1 213 ? 44.660 8.012 26.321 1.00 43.82 268 VAL A CA 1
ATOM 1445 C C . VAL A 1 213 ? 43.242 8.465 26.567 1.00 45.50 268 VAL A C 1
ATOM 1446 O O . VAL A 1 213 ? 42.775 9.422 25.943 1.00 44.89 268 VAL A O 1
ATOM 1450 N N . PHE A 1 214 ? 42.551 7.789 27.479 1.00 44.21 269 PHE A N 1
ATOM 1451 C CA . PHE A 1 214 ? 41.204 8.202 27.802 1.00 43.51 269 PHE A CA 1
ATOM 1452 C C . PHE A 1 214 ? 41.186 9.675 28.269 1.00 41.86 269 PHE A C 1
ATOM 1453 O O . PHE A 1 214 ? 40.364 10.477 27.833 1.00 44.50 269 PHE A O 1
ATOM 1461 N N . GLN A 1 215 ? 42.093 10.029 29.161 1.00 43.05 270 GLN A N 1
ATOM 1462 C CA . GLN A 1 215 ? 42.109 11.382 29.686 1.00 43.02 270 GLN A CA 1
ATOM 1463 C C . GLN A 1 215 ? 42.547 12.442 28.644 1.00 40.13 270 GLN A C 1
ATOM 1464 O O . GLN A 1 215 ? 42.008 13.528 28.626 1.00 41.42 270 GLN A O 1
ATOM 1470 N N . ARG A 1 216 ? 43.489 12.110 27.765 1.00 41.62 271 ARG A N 1
ATOM 1471 C CA . ARG A 1 216 ? 43.856 12.999 26.655 1.00 40.08 271 ARG A CA 1
ATOM 1472 C C . ARG A 1 216 ? 42.666 13.237 25.751 1.00 42.76 271 ARG A C 1
ATOM 1473 O O . ARG A 1 216 ? 42.373 14.353 25.380 1.00 43.35 271 ARG A O 1
ATOM 1481 N N . VAL A 1 217 ? 41.958 12.174 25.416 1.00 43.54 272 VAL A N 1
ATOM 1482 C CA . VAL A 1 217 ? 40.829 12.255 24.496 1.00 44.26 272 VAL A CA 1
ATOM 1483 C C . VAL A 1 217 ? 39.710 13.171 24.990 1.00 44.68 272 VAL A C 1
ATOM 1484 O O . VAL A 1 217 ? 38.934 13.729 24.189 1.00 41.52 272 VAL A O 1
ATOM 1488 N N . LEU A 1 218 ? 39.647 13.352 26.308 1.00 42.71 273 LEU A N 1
ATOM 1489 C CA . LEU A 1 218 ? 38.725 14.300 26.899 1.00 42.74 273 LEU A CA 1
ATOM 1490 C C . LEU A 1 218 ? 39.087 15.735 26.554 1.00 41.55 273 LEU A C 1
ATOM 1491 O O . LEU A 1 218 ? 38.242 16.615 26.652 1.00 41.15 273 LEU A O 1
ATOM 1496 N N . SER A 1 219 ? 40.343 15.972 26.185 1.00 40.45 274 SER A N 1
ATOM 1497 C CA . SER A 1 219 ? 40.778 17.258 25.652 1.00 41.18 274 SER A CA 1
ATOM 1498 C C . SER A 1 219 ? 40.682 17.331 24.108 1.00 44.73 274 SER A C 1
ATOM 1499 O O . SER A 1 219 ? 40.546 18.420 23.538 1.00 46.91 274 SER A O 1
ATOM 1502 N N . TRP A 1 220 ? 40.741 16.190 23.435 1.00 43.50 275 TRP A N 1
ATOM 1503 C CA . TRP A 1 220 ? 40.584 16.155 21.968 1.00 42.99 275 TRP A CA 1
ATOM 1504 C C . TRP A 1 220 ? 39.177 16.418 21.513 1.00 44.22 275 TRP A C 1
ATOM 1505 O O . TRP A 1 220 ? 38.975 17.107 20.518 1.00 43.85 275 TRP A O 1
ATOM 1516 N N . ILE A 1 221 ? 38.199 15.858 22.230 1.00 45.68 276 ILE A N 1
ATOM 1517 C CA . ILE A 1 221 ? 36.805 15.945 21.829 1.00 43.13 276 ILE A CA 1
ATOM 1518 C C . ILE A 1 221 ? 36.290 17.389 21.830 1.00 49.63 276 ILE A C 1
ATOM 1519 O O . ILE A 1 221 ? 35.625 17.789 20.876 1.00 52.02 276 ILE A O 1
ATOM 1524 N N . PRO A 1 222 ? 36.583 18.167 22.894 1.00 48.38 277 PRO A N 1
ATOM 1525 C CA . PRO A 1 222 ? 36.181 19.582 22.860 1.00 49.04 277 PRO A CA 1
ATOM 1526 C C . PRO A 1 222 ? 37.065 20.508 22.007 1.00 50.12 277 PRO A C 1
ATOM 1527 O O . PRO A 1 222 ? 36.746 21.679 21.895 1.00 51.72 277 PRO A O 1
ATOM 1531 N N . SER A 1 223 ? 38.128 19.999 21.385 1.00 51.32 278 SER A N 1
ATOM 1532 C CA . SER A 1 223 ? 39.027 20.847 20.598 1.00 54.21 278 SER A CA 1
ATOM 1533 C C . SER A 1 223 ? 38.425 21.289 19.260 1.00 56.70 278 SER A C 1
ATOM 1534 O O . SER A 1 223 ? 37.329 20.867 18.883 1.00 59.53 278 SER A O 1
ATOM 1537 N N . ASN A 1 224 ? 39.160 22.150 18.563 1.00 53.20 279 ASN A N 1
ATOM 1538 C CA . ASN A 1 224 ? 38.748 22.691 17.255 1.00 59.72 279 ASN A CA 1
ATOM 1539 C C . ASN A 1 224 ? 39.332 21.900 16.095 1.00 57.60 279 ASN A C 1
ATOM 1540 O O . ASN A 1 224 ? 39.016 22.153 14.929 1.00 56.95 279 ASN A O 1
ATOM 1545 N N . ASN A 1 225 ? 40.223 20.970 16.412 1.00 57.70 280 ASN A N 1
ATOM 1546 C CA . ASN A 1 225 ? 40.854 20.171 15.391 1.00 54.66 280 ASN A CA 1
ATOM 1547 C C . ASN A 1 225 ? 39.913 19.009 15.085 1.00 51.99 280 ASN A C 1
ATOM 1548 O O . ASN A 1 225 ? 39.620 18.183 15.953 1.00 52.59 280 ASN A O 1
ATOM 1553 N N . HIS A 1 226 ? 39.408 18.983 13.862 1.00 51.79 281 HIS A N 1
ATOM 1554 C CA . HIS A 1 226 ? 38.460 17.973 13.434 1.00 49.40 281 HIS A CA 1
ATOM 1555 C C . HIS A 1 226 ? 39.051 16.565 13.497 1.00 49.77 281 HIS A C 1
ATOM 1556 O O . HIS A 1 226 ? 38.330 15.607 13.802 1.00 52.07 281 HIS A O 1
ATOM 1563 N N . GLN A 1 227 ? 40.344 16.418 13.207 1.00 47.68 282 GLN A N 1
ATOM 1564 C CA . GLN A 1 227 ? 40.944 15.074 13.189 1.00 50.18 282 GLN A CA 1
ATOM 1565 C C . GLN A 1 227 ? 41.005 14.532 14.620 1.00 48.56 282 GLN A C 1
ATOM 1566 O O . GLN A 1 227 ? 40.801 13.347 14.843 1.00 48.67 282 GLN A O 1
ATOM 1572 N N . LEU A 1 228 ? 41.246 15.415 15.582 1.00 45.46 283 LEU A N 1
ATOM 1573 C CA . LEU A 1 228 ? 41.269 15.032 16.997 1.00 46.19 283 LEU A CA 1
ATOM 1574 C C . LEU A 1 228 ? 39.887 14.829 17.585 1.00 44.22 283 LEU A C 1
ATOM 1575 O O . LEU A 1 228 ? 39.694 13.958 18.451 1.00 42.57 283 LEU A O 1
ATOM 1580 N N . GLN A 1 229 ? 38.923 15.624 17.137 1.00 43.72 284 GLN A N 1
ATOM 1581 C CA . GLN A 1 229 ? 37.537 15.342 17.436 1.00 45.05 284 GLN A CA 1
ATOM 1582 C C . GLN A 1 229 ? 37.184 13.948 16.950 1.00 44.99 284 GLN A C 1
ATOM 1583 O O . GLN A 1 229 ? 36.559 13.171 17.669 1.00 42.93 284 GLN A O 1
ATOM 1589 N N . LEU A 1 230 ? 37.568 13.656 15.712 1.00 45.50 285 LEU A N 1
ATOM 1590 C CA . LEU A 1 230 ? 37.268 12.382 15.097 1.00 46.32 285 LEU A CA 1
ATOM 1591 C C . LEU A 1 230 ? 37.937 11.265 15.886 1.00 43.83 285 LEU A C 1
ATOM 1592 O O . LEU A 1 230 ? 37.281 10.311 16.263 1.00 41.82 285 LEU A O 1
ATOM 1597 N N . ALA A 1 231 ? 39.237 11.413 16.134 1.00 43.71 286 ALA A N 1
ATOM 1598 C CA . ALA A 1 231 ? 40.025 10.382 16.770 1.00 44.14 286 ALA A CA 1
ATOM 1599 C C . ALA A 1 231 ? 39.561 10.181 18.204 1.00 46.36 286 ALA A C 1
ATOM 1600 O O . ALA A 1 231 ? 39.508 9.047 18.693 1.00 43.29 286 ALA A O 1
ATOM 1602 N N . GLY A 1 232 ? 39.221 11.288 18.864 1.00 44.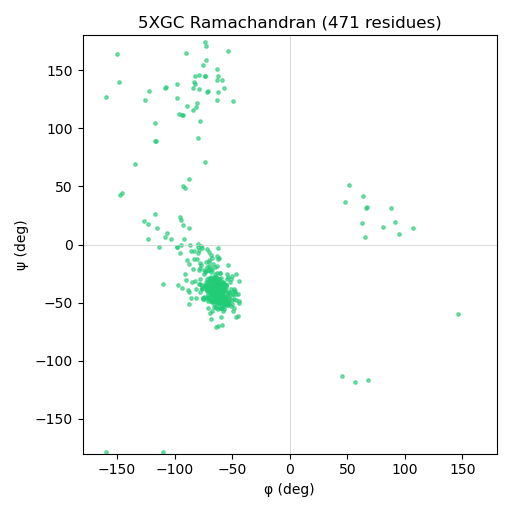00 287 GLY A N 1
ATOM 1603 C CA . GLY A 1 232 ? 38.721 11.260 20.227 1.00 43.64 287 GLY A CA 1
ATOM 1604 C C . GLY A 1 232 ? 37.405 10.504 20.347 1.00 44.59 287 GLY A C 1
ATOM 1605 O O . GLY A 1 232 ? 37.258 9.620 21.214 1.00 42.30 287 GLY A O 1
ATOM 1606 N N . ALA A 1 233 ? 36.456 10.853 19.492 1.00 38.54 288 ALA A N 1
ATOM 1607 C CA . ALA A 1 233 ? 35.151 10.182 19.460 1.00 42.08 288 ALA A CA 1
ATOM 1608 C C . ALA A 1 233 ? 35.271 8.682 19.157 1.00 42.18 288 ALA A C 1
ATOM 1609 O O . ALA A 1 233 ? 34.589 7.860 19.779 1.00 42.45 288 ALA A O 1
ATOM 1611 N N . LEU A 1 234 ? 36.125 8.342 18.197 1.00 41.97 289 LEU A N 1
ATOM 1612 C CA . LEU A 1 234 ? 36.430 6.944 17.878 1.00 42.54 289 LEU A CA 1
ATOM 1613 C C . LEU A 1 234 ? 37.145 6.231 19.035 1.00 43.12 289 LEU A C 1
ATOM 1614 O O . LEU A 1 234 ? 36.945 5.023 19.244 1.00 39.04 289 LEU A O 1
ATOM 1619 N N . ALA A 1 235 ? 37.977 6.957 19.787 1.00 42.59 290 ALA A N 1
ATOM 1620 C CA . ALA A 1 235 ? 38.627 6.349 20.941 1.00 40.56 290 ALA A CA 1
ATOM 1621 C C . ALA A 1 235 ? 37.582 5.966 21.978 1.00 41.71 290 ALA A C 1
ATOM 1622 O O . ALA A 1 235 ? 37.608 4.853 22.524 1.00 38.82 290 ALA A O 1
ATOM 1624 N N . ILE A 1 236 ? 36.634 6.859 22.220 1.00 41.26 291 ILE A N 1
ATOM 1625 C CA . ILE A 1 236 ? 35.554 6.559 23.140 1.00 41.47 291 ILE A CA 1
ATOM 1626 C C . ILE A 1 236 ? 34.726 5.382 22.635 1.00 40.15 291 ILE A C 1
ATOM 1627 O O . ILE A 1 236 ? 34.421 4.469 23.396 1.00 36.35 291 ILE A O 1
ATOM 1632 N N . ALA A 1 237 ? 34.323 5.427 21.376 1.00 39.25 292 ALA A N 1
ATOM 1633 C CA . ALA A 1 237 ? 33.571 4.318 20.779 1.00 38.22 292 ALA A CA 1
ATOM 1634 C C . ALA A 1 237 ? 34.257 2.976 21.011 1.00 40.69 292 ALA A C 1
ATOM 1635 O O . ALA A 1 237 ? 33.605 1.985 21.341 1.00 39.28 292 ALA A O 1
ATOM 1637 N N . ASN A 1 238 ? 35.572 2.946 20.846 1.00 41.29 293 ASN A N 1
ATOM 1638 C CA . ASN A 1 238 ? 36.295 1.689 20.940 1.00 41.32 293 ASN A CA 1
ATOM 1639 C C . ASN A 1 238 ? 36.654 1.302 22.346 1.00 43.93 293 ASN A C 1
ATOM 1640 O O . ASN A 1 238 ? 36.877 0.105 22.620 1.00 40.29 293 ASN A O 1
ATOM 1645 N N . PHE A 1 239 ? 36.680 2.292 23.245 1.00 39.01 294 PHE A N 1
ATOM 1646 C CA . PHE A 1 239 ? 36.756 1.997 24.675 1.00 41.87 294 PHE A CA 1
ATOM 1647 C C . PHE A 1 239 ? 35.447 1.368 25.145 1.00 41.42 294 PHE A C 1
ATOM 1648 O O . PHE A 1 239 ? 35.429 0.600 26.101 1.00 40.28 294 PHE A O 1
ATOM 1656 N N . ALA A 1 240 ? 34.354 1.768 24.510 1.00 40.78 295 ALA A N 1
ATOM 1657 C CA . ALA A 1 240 ? 33.015 1.401 24.929 1.00 41.23 295 ALA A CA 1
ATOM 1658 C C . ALA A 1 240 ? 32.608 0.086 24.306 1.00 41.88 295 ALA A C 1
ATOM 1659 O O . ALA A 1 240 ? 31.587 0.005 23.640 1.00 43.52 295 ALA A O 1
ATOM 1661 N N . ARG A 1 241 ? 33.397 -0.956 24.535 1.00 43.87 296 ARG A N 1
ATOM 1662 C CA . ARG A 1 241 ? 33.110 -2.253 23.956 1.00 44.32 296 ARG A CA 1
ATOM 1663 C C . ARG A 1 241 ? 32.981 -3.360 25.022 1.00 44.07 296 ARG A C 1
ATOM 1664 O O . ARG A 1 241 ? 33.063 -4.518 24.710 1.00 45.11 296 ARG A O 1
ATOM 1672 N N . ASN A 1 242 ? 32.780 -2.981 26.274 1.00 45.19 297 ASN A N 1
ATOM 1673 C CA . ASN A 1 242 ? 32.259 -3.895 27.291 1.00 45.98 297 ASN A CA 1
ATOM 1674 C C . ASN A 1 242 ? 31.483 -3.070 28.306 1.00 50.24 297 ASN A C 1
ATOM 1675 O O . ASN A 1 242 ? 31.618 -1.835 28.345 1.00 49.98 297 ASN A O 1
ATOM 1680 N N . ASP A 1 243 ? 30.665 -3.742 29.111 1.00 48.44 298 ASP A N 1
ATOM 1681 C CA . ASP A 1 243 ? 29.798 -3.064 30.070 1.00 50.47 298 ASP A CA 1
ATOM 1682 C C . ASP A 1 243 ? 30.572 -2.186 31.026 1.00 45.78 298 ASP A C 1
ATOM 1683 O O . ASP A 1 243 ? 30.243 -1.018 31.186 1.00 43.34 298 ASP A O 1
ATOM 1688 N N . ALA A 1 244 ? 31.587 -2.747 31.675 1.00 44.48 299 ALA A N 1
ATOM 1689 C CA . ALA A 1 244 ? 32.317 -2.005 32.704 1.00 45.51 299 ALA A CA 1
ATOM 1690 C C . ALA A 1 244 ? 32.922 -0.697 32.162 1.00 41.59 299 ALA A C 1
ATOM 1691 O O . ALA A 1 244 ? 32.834 0.320 32.823 1.00 42.32 299 ALA A O 1
ATOM 1693 N N . ASN A 1 245 ? 33.502 -0.711 30.964 1.00 40.10 300 ASN A N 1
ATOM 1694 C CA . ASN A 1 245 ? 34.075 0.517 30.389 1.00 39.83 300 ASN A CA 1
ATOM 1695 C C . ASN A 1 245 ? 32.968 1.526 30.112 1.00 37.89 300 ASN A C 1
ATOM 1696 O O . ASN A 1 245 ? 33.057 2.692 30.505 1.00 40.22 300 ASN A O 1
ATOM 1701 N N . CYS A 1 246 ? 31.890 1.064 29.496 1.00 40.88 301 CYS A N 1
ATOM 1702 C CA . CYS A 1 246 ? 30.758 1.954 29.185 1.00 41.98 301 CYS A CA 1
ATOM 1703 C C . CYS A 1 246 ? 30.168 2.602 30.420 1.00 42.46 301 CYS A C 1
ATOM 1704 O O . CYS A 1 246 ? 29.861 3.800 30.427 1.00 43.07 301 CYS A O 1
ATOM 1707 N N . ILE A 1 247 ? 29.979 1.810 31.464 1.00 42.58 302 ILE A N 1
ATOM 1708 C CA . ILE A 1 247 ? 29.400 2.318 32.712 1.00 41.23 302 ILE A CA 1
ATOM 1709 C C . ILE A 1 247 ? 30.314 3.352 33.348 1.00 40.99 302 ILE A C 1
ATOM 1710 O O . ILE A 1 247 ? 29.871 4.418 33.809 1.00 38.59 302 ILE A O 1
ATOM 1715 N N . HIS A 1 248 ? 31.608 3.060 33.352 1.00 41.13 303 HIS A N 1
ATOM 1716 C CA . HIS A 1 248 ? 32.561 4.030 33.848 1.00 42.50 303 HIS A CA 1
ATOM 1717 C C . HIS A 1 248 ? 32.486 5.347 33.060 1.00 39.83 303 HIS A C 1
ATOM 1718 O O . HIS A 1 248 ? 32.368 6.419 33.638 1.00 38.15 303 HIS A O 1
ATOM 1725 N N . MET A 1 249 ? 32.539 5.267 31.737 1.00 40.99 304 MET A N 1
ATOM 1726 C CA . MET A 1 249 ? 32.580 6.496 30.933 1.00 40.72 304 MET A CA 1
ATOM 1727 C C . MET A 1 249 ? 31.292 7.307 31.041 1.00 38.82 304 MET A C 1
ATOM 1728 O O . MET A 1 249 ? 31.326 8.526 31.175 1.00 39.45 304 MET A O 1
ATOM 1733 N N . VAL A 1 250 ? 30.154 6.637 31.075 1.00 38.46 305 VAL A N 1
ATOM 1734 C CA . VAL A 1 250 ? 28.919 7.346 31.342 1.00 40.92 305 VAL A CA 1
ATOM 1735 C C . VAL A 1 250 ? 28.879 7.959 32.759 1.00 41.68 305 VAL A C 1
ATOM 1736 O O . VAL A 1 250 ? 28.502 9.116 32.917 1.00 39.68 305 VAL A O 1
ATOM 1740 N N . ASP A 1 251 ? 29.299 7.226 33.782 1.00 41.46 306 ASP A N 1
ATOM 1741 C CA . ASP A 1 251 ? 29.338 7.822 35.128 1.00 45.20 306 ASP A CA 1
ATOM 1742 C C . ASP A 1 251 ? 30.262 9.044 35.162 1.00 44.58 306 ASP A C 1
ATOM 1743 O O . ASP A 1 251 ? 30.040 9.965 35.933 1.00 42.44 306 ASP A O 1
ATOM 1748 N N . ASN A 1 252 ? 31.286 9.060 34.309 1.00 44.72 307 ASN A N 1
ATOM 1749 C CA . ASN A 1 252 ? 32.219 10.171 34.282 1.00 44.83 307 ASN A CA 1
ATOM 1750 C C . ASN A 1 252 ? 31.917 11.293 33.292 1.00 45.17 307 ASN A C 1
ATOM 1751 O O . ASN A 1 252 ? 32.784 12.135 33.031 1.00 41.87 307 ASN A O 1
ATOM 1756 N N . GLY A 1 253 ? 30.681 11.345 32.804 1.00 40.54 308 GLY A N 1
ATOM 1757 C CA . GLY A 1 253 ? 30.220 12.463 31.998 1.00 42.46 308 GLY A CA 1
ATOM 1758 C C . GLY A 1 253 ? 30.594 12.467 30.525 1.00 42.29 308 GLY A C 1
ATOM 1759 O O . GLY A 1 253 ? 30.468 13.505 29.870 1.00 43.29 308 GLY A O 1
ATOM 1760 N N . ILE A 1 254 ? 31.043 11.336 29.984 1.00 41.56 309 ILE A N 1
ATOM 1761 C CA . ILE A 1 254 ? 31.454 11.308 28.578 1.00 43.04 309 ILE A CA 1
ATOM 1762 C C . ILE A 1 254 ? 30.306 11.661 27.619 1.00 41.27 309 ILE A C 1
ATOM 1763 O O . ILE A 1 254 ? 30.534 12.207 26.547 1.00 39.90 309 ILE A O 1
ATOM 1768 N N . VAL A 1 255 ? 29.080 11.327 28.003 1.00 43.58 310 VAL A N 1
ATOM 1769 C CA . VAL A 1 255 ? 27.942 11.552 27.138 1.00 41.40 310 VAL A CA 1
ATOM 1770 C C . VAL A 1 255 ? 27.764 13.071 26.900 1.00 45.33 310 VAL A C 1
ATOM 1771 O O . VAL A 1 255 ? 27.497 13.476 25.780 1.00 40.03 310 VAL A O 1
ATOM 1775 N N . GLU A 1 256 ? 28.009 13.890 27.927 1.00 48.38 311 GLU A N 1
ATOM 1776 C CA . GLU A 1 256 ? 27.923 15.366 27.816 1.00 48.87 311 GLU A CA 1
ATOM 1777 C C . GLU A 1 256 ? 28.903 15.933 26.809 1.00 47.72 311 GLU A C 1
ATOM 1778 O O . GLU A 1 256 ? 28.550 16.824 26.042 1.00 48.80 311 GLU A O 1
ATOM 1784 N N . LYS A 1 257 ? 30.150 15.461 26.847 1.00 46.24 312 LYS A N 1
ATOM 1785 C CA . LYS A 1 257 ? 31.133 15.917 25.883 1.00 47.08 312 LYS A CA 1
ATOM 1786 C C . LYS A 1 257 ? 30.754 15.505 24.459 1.00 45.27 312 LYS A C 1
ATOM 1787 O O . LYS A 1 257 ? 30.948 16.272 23.528 1.00 43.05 312 LYS A O 1
ATOM 1793 N N . LEU A 1 258 ? 30.223 14.298 24.290 1.00 42.70 313 LEU A N 1
ATOM 1794 C CA . LEU A 1 258 ? 29.850 13.834 22.968 1.00 40.64 313 LEU A CA 1
ATOM 1795 C C . LEU A 1 258 ? 28.653 14.595 22.406 1.00 40.70 313 LEU A C 1
ATOM 1796 O O . LEU A 1 258 ? 28.585 14.828 21.203 1.00 40.66 313 LEU A O 1
ATOM 1801 N N . MET A 1 259 ? 27.698 14.923 23.262 1.00 40.68 314 MET A N 1
ATOM 1802 C CA . MET A 1 259 ? 26.564 15.769 22.881 1.00 45.32 314 MET A CA 1
ATOM 1803 C C . MET A 1 259 ? 27.046 17.174 22.495 1.00 48.29 314 MET A C 1
ATOM 1804 O O . MET A 1 259 ? 26.610 17.717 21.473 1.00 47.19 314 MET A O 1
ATOM 1809 N N . ASP A 1 260 ? 27.952 17.759 23.287 1.00 46.69 315 ASP A N 1
ATOM 1810 C CA . ASP A 1 260 ? 28.562 19.049 22.904 1.00 49.11 315 ASP A CA 1
ATOM 1811 C C . ASP A 1 260 ? 29.277 18.949 21.565 1.00 49.38 315 ASP A C 1
ATOM 1812 O O . ASP A 1 260 ? 29.208 19.873 20.756 1.00 45.59 315 ASP A O 1
ATOM 1817 N N . LEU A 1 261 ? 29.990 17.845 21.342 1.00 45.15 316 LEU A N 1
ATOM 1818 C CA . LEU A 1 261 ? 30.665 17.661 20.073 1.00 45.91 316 LEU A CA 1
ATOM 1819 C C . LEU A 1 261 ? 29.653 17.605 18.943 1.00 48.18 316 LEU A C 1
ATOM 1820 O O . LEU A 1 261 ? 29.827 18.268 17.903 1.00 49.02 316 LEU A O 1
ATOM 1825 N N . LEU A 1 262 ? 28.591 16.830 19.140 1.00 46.15 317 LEU A N 1
ATOM 1826 C CA . LEU A 1 262 ? 27.565 16.706 18.120 1.00 48.89 317 LEU A CA 1
ATOM 1827 C C . LEU A 1 262 ? 26.913 18.059 17.814 1.00 50.59 317 LEU A C 1
ATOM 1828 O O . LEU A 1 262 ? 26.710 18.391 16.652 1.00 48.81 317 LEU A O 1
ATOM 1833 N N . ASP A 1 263 ? 26.604 18.835 18.850 1.00 53.48 318 ASP A N 1
ATOM 1834 C CA . ASP A 1 263 ? 25.963 20.144 18.667 1.00 55.43 318 ASP A CA 1
ATOM 1835 C C . ASP A 1 263 ? 26.756 21.078 17.769 1.00 53.21 318 ASP A C 1
ATOM 1836 O O . ASP A 1 263 ? 26.176 21.821 17.004 1.00 54.00 318 ASP A O 1
ATOM 1841 N N . ARG A 1 264 ? 28.077 21.027 17.869 1.00 55.58 319 ARG A N 1
ATOM 1842 C CA . ARG A 1 264 ? 28.948 21.850 17.046 1.00 54.78 319 ARG A CA 1
ATOM 1843 C C . ARG A 1 264 ? 28.967 21.427 15.579 1.00 57.67 319 ARG A C 1
ATOM 1844 O O . ARG A 1 264 ? 29.478 22.165 14.730 1.00 55.81 319 ARG A O 1
ATOM 1852 N N . HIS A 1 265 ? 28.431 20.234 15.296 1.00 53.24 320 HIS A N 1
ATOM 1853 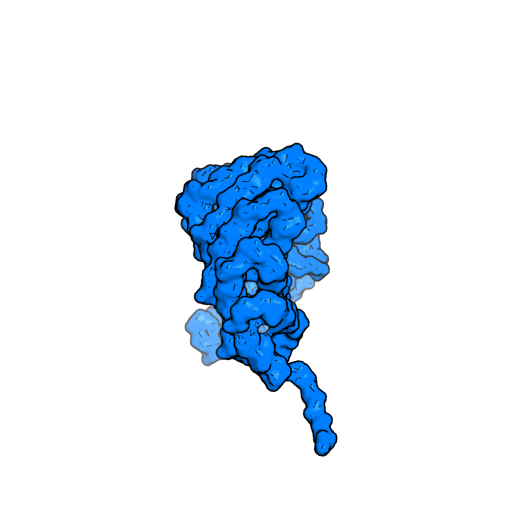C CA . HIS A 1 265 ? 28.437 19.656 13.964 1.00 52.76 320 HIS A CA 1
ATOM 1854 C C . HIS A 1 265 ? 27.020 19.496 13.394 1.00 49.65 320 HIS A C 1
ATOM 1855 O O . HIS A 1 265 ? 26.822 18.796 12.395 1.00 46.40 320 HIS A O 1
ATOM 1862 N N . VAL A 1 266 ? 26.045 20.143 14.015 1.00 53.01 321 VAL A N 1
ATOM 1863 C CA . VAL A 1 266 ? 24.664 20.065 13.531 1.00 58.98 321 VAL A CA 1
ATOM 1864 C C . VAL A 1 266 ? 24.541 20.847 12.220 1.00 63.31 321 VAL A C 1
ATOM 1865 O O . VAL A 1 266 ? 24.098 20.311 11.199 1.00 58.22 321 VAL A O 1
ATOM 1869 N N . GLU A 1 267 ? 24.954 22.110 12.274 1.00 67.83 322 GLU A N 1
ATOM 1870 C CA . GLU A 1 267 ? 24.747 23.065 11.176 1.00 74.46 322 GLU A CA 1
ATOM 1871 C C . GLU A 1 267 ? 25.452 22.682 9.860 1.00 74.40 322 GLU A C 1
ATOM 1872 O O . GLU A 1 267 ? 24.770 22.306 8.899 1.00 83.19 322 GLU A O 1
ATOM 1878 N N . ASP A 1 268 ? 26.782 22.751 9.803 1.00 68.11 323 ASP A N 1
ATOM 1879 C CA . ASP A 1 268 ? 27.515 22.369 8.591 1.00 70.41 323 ASP A CA 1
ATOM 1880 C C . ASP A 1 268 ? 28.680 21.498 9.007 1.00 67.07 323 ASP A C 1
ATOM 1881 O O . ASP A 1 268 ? 29.841 21.888 8.918 1.00 64.43 323 ASP A O 1
ATOM 1886 N N . GLY A 1 269 ? 28.339 20.301 9.466 1.00 59.70 324 GLY A N 1
ATOM 1887 C CA . GLY A 1 269 ? 29.278 19.458 10.151 1.00 59.88 324 GLY A CA 1
ATOM 1888 C C . GLY A 1 269 ? 30.079 18.510 9.291 1.00 61.01 324 GLY A C 1
ATOM 1889 O O . GLY A 1 269 ? 29.789 18.261 8.109 1.00 62.80 324 GLY A O 1
ATOM 1890 N N . ASN A 1 270 ? 31.128 18.010 9.920 1.00 51.89 325 ASN A N 1
ATOM 1891 C CA . ASN A 1 270 ? 31.925 16.934 9.410 1.00 51.94 325 ASN A CA 1
ATOM 1892 C C . ASN A 1 270 ? 31.229 15.580 9.696 1.00 50.51 325 ASN A C 1
ATOM 1893 O O . ASN A 1 270 ? 30.946 15.226 10.849 1.00 52.58 325 ASN A O 1
ATOM 1898 N N . VAL A 1 271 ? 30.963 14.844 8.627 1.00 45.62 326 VAL A N 1
ATOM 1899 C CA . VAL A 1 271 ? 30.140 13.634 8.656 1.00 48.41 326 VAL A CA 1
ATOM 1900 C C . VAL A 1 271 ? 30.884 12.496 9.343 1.00 46.71 326 VAL A C 1
ATOM 1901 O O . VAL A 1 271 ? 30.309 11.617 9.978 1.00 45.71 326 VAL A O 1
ATOM 1905 N N . THR A 1 272 ? 32.177 12.504 9.093 1.00 45.02 327 THR A N 1
ATOM 1906 C CA . THR A 1 272 ? 33.140 11.674 9.743 1.00 48.01 327 THR A CA 1
ATOM 1907 C C . THR A 1 272 ? 33.069 11.806 11.281 1.00 47.26 327 THR A C 1
ATOM 1908 O O . THR A 1 272 ? 33.080 10.796 11.988 1.00 43.76 327 THR A O 1
ATOM 1912 N N . VAL A 1 273 ? 32.925 13.030 11.788 1.00 44.64 328 VAL A N 1
ATOM 1913 C CA . VAL A 1 273 ? 32.915 13.264 13.229 1.00 46.11 328 VAL A CA 1
ATOM 1914 C C . VAL A 1 273 ? 31.527 12.963 13.783 1.00 45.75 328 VAL A C 1
ATOM 1915 O O . VAL A 1 273 ? 31.417 12.376 14.862 1.00 47.87 328 VAL A O 1
ATOM 1919 N N . GLN A 1 274 ? 30.482 13.320 13.034 1.00 43.68 329 GLN A N 1
ATOM 1920 C CA . GLN A 1 274 ? 29.113 12.982 13.414 1.00 43.39 329 GLN A CA 1
ATOM 1921 C C . GLN A 1 274 ? 28.958 11.466 13.580 1.00 45.95 329 GLN A C 1
ATOM 1922 O O . GLN A 1 274 ? 28.385 10.991 14.584 1.00 44.12 329 GLN A O 1
ATOM 1928 N N . HIS A 1 275 ? 29.482 10.724 12.608 1.00 42.67 330 HIS A N 1
ATOM 1929 C CA . HIS A 1 275 ? 29.389 9.270 12.617 1.00 46.48 330 HIS A CA 1
ATOM 1930 C C . HIS A 1 275 ? 30.121 8.636 13.811 1.00 44.02 330 HIS A C 1
ATOM 1931 O O . HIS A 1 275 ? 29.587 7.733 14.456 1.00 40.83 330 HIS A O 1
ATOM 1938 N N . ALA A 1 276 ? 31.341 9.096 14.077 1.00 42.27 331 ALA A N 1
ATOM 1939 C CA . ALA A 1 276 ? 32.126 8.585 15.176 1.00 42.28 331 ALA A CA 1
ATOM 1940 C C . ALA A 1 276 ? 31.443 8.868 16.524 1.00 45.83 331 ALA A C 1
ATOM 1941 O O . ALA A 1 276 ? 31.357 7.980 17.387 1.00 41.77 331 ALA A O 1
ATOM 1943 N N . ALA A 1 277 ? 30.974 10.106 16.698 1.00 41.90 332 ALA A N 1
ATOM 1944 C CA . ALA A 1 277 ? 30.274 10.515 17.914 1.00 42.59 332 ALA A CA 1
ATOM 1945 C C . ALA A 1 277 ? 29.010 9.685 18.133 1.00 42.11 332 ALA A C 1
ATOM 1946 O O . ALA A 1 277 ? 28.779 9.185 19.222 1.00 42.32 332 ALA A O 1
ATOM 1948 N N . LEU A 1 278 ? 28.198 9.546 17.094 1.00 43.92 333 LEU A N 1
ATOM 1949 C CA . LEU A 1 278 ? 27.003 8.725 17.170 1.00 41.85 333 LEU A CA 1
ATOM 1950 C C . LEU A 1 278 ? 27.338 7.247 17.401 1.00 44.17 333 LEU A C 1
ATOM 1951 O O . LEU A 1 278 ? 26.592 6.565 18.082 1.00 45.74 333 LEU A O 1
ATOM 1956 N N . SER A 1 279 ? 28.440 6.768 16.815 1.00 44.20 334 SER A N 1
ATOM 1957 C CA . SER A 1 279 ? 28.917 5.406 17.003 1.00 40.77 334 SER A CA 1
ATOM 1958 C C . SER A 1 279 ? 29.294 5.158 18.467 1.00 41.22 334 SER A C 1
ATOM 1959 O O . SER A 1 279 ? 28.945 4.136 19.023 1.00 38.70 334 SER A O 1
ATOM 1962 N N . ALA A 1 280 ? 29.964 6.119 19.095 1.00 41.35 335 ALA A N 1
ATOM 1963 C CA . ALA A 1 280 ? 30.268 6.039 20.520 1.00 40.01 335 ALA A CA 1
ATOM 1964 C C . ALA A 1 280 ? 29.012 5.991 21.377 1.00 42.03 335 ALA A C 1
ATOM 1965 O O . ALA A 1 280 ? 28.903 5.157 22.259 1.00 39.97 335 ALA A O 1
ATOM 1967 N N . LEU A 1 281 ? 28.082 6.909 21.138 1.00 42.32 336 LEU A N 1
ATOM 1968 C CA . LEU A 1 281 ? 26.801 6.912 21.848 1.00 41.15 336 LEU A CA 1
ATOM 1969 C C . LEU A 1 281 ? 26.075 5.588 21.711 1.00 41.39 336 LEU A C 1
ATOM 1970 O O . LEU A 1 281 ? 25.577 5.050 22.709 1.00 40.65 336 LEU A O 1
ATOM 1975 N N . ARG A 1 282 ? 26.039 5.034 20.503 1.00 41.17 337 ARG A N 1
ATOM 1976 C CA . ARG A 1 282 ? 25.417 3.729 20.320 1.00 42.97 337 ARG A CA 1
ATOM 1977 C C . ARG A 1 282 ? 26.022 2.644 21.201 1.00 43.26 337 ARG A C 1
ATOM 1978 O O . ARG A 1 282 ? 25.286 1.877 21.831 1.00 44.48 337 ARG A O 1
ATOM 1986 N N . ASN A 1 283 ? 27.356 2.570 21.229 1.00 42.52 338 ASN A N 1
ATOM 1987 C CA . ASN A 1 283 ? 28.054 1.601 22.086 1.00 41.37 338 ASN A CA 1
ATOM 1988 C C . ASN A 1 283 ? 27.751 1.835 23.556 1.00 40.35 338 ASN A C 1
ATOM 1989 O O . ASN A 1 283 ? 27.475 0.878 24.289 1.00 37.58 338 ASN A O 1
ATOM 1994 N N . LEU A 1 284 ? 27.787 3.108 23.969 1.00 37.73 339 LEU A N 1
ATOM 1995 C CA . LEU A 1 284 ? 27.574 3.503 25.364 1.00 39.72 339 LEU A CA 1
ATOM 1996 C C . LEU A 1 284 ? 26.165 3.193 25.882 1.00 40.04 339 LEU A C 1
ATOM 1997 O O . LEU A 1 284 ? 25.972 2.960 27.074 1.00 39.56 339 LEU A O 1
ATOM 2002 N N . ALA A 1 285 ? 25.183 3.222 24.988 1.00 40.50 340 ALA A N 1
ATOM 2003 C CA . ALA A 1 285 ? 23.793 2.982 25.355 1.00 40.75 340 ALA A CA 1
ATOM 2004 C C . ALA A 1 285 ? 23.441 1.504 25.516 1.00 41.71 340 ALA A C 1
ATOM 2005 O O . ALA A 1 285 ? 22.296 1.188 25.852 1.00 43.31 340 ALA A O 1
ATOM 2007 N N . ILE A 1 286 ? 24.391 0.612 25.271 1.00 40.54 341 ILE A N 1
ATOM 2008 C CA . ILE A 1 286 ? 24.094 -0.815 25.304 1.00 44.42 341 ILE A CA 1
ATOM 2009 C C . ILE A 1 286 ? 23.829 -1.337 26.726 1.00 47.76 341 ILE A C 1
ATOM 2010 O O . ILE A 1 286 ? 22.813 -2.006 26.939 1.00 49.86 341 ILE A O 1
ATOM 2015 N N . PRO A 1 287 ? 24.694 -1.011 27.701 1.00 48.15 342 PRO A N 1
ATOM 2016 C CA . PRO A 1 287 ? 24.408 -1.501 29.067 1.00 48.09 342 PRO A CA 1
ATOM 2017 C C . PRO A 1 287 ? 23.100 -0.973 29.645 1.00 46.25 342 PRO A C 1
ATOM 2018 O O . PRO A 1 287 ? 22.855 0.240 29.625 1.00 44.17 342 PRO A O 1
ATOM 2022 N N . VAL A 1 288 ? 22.287 -1.872 30.186 1.00 47.83 343 VAL A N 1
ATOM 2023 C CA . VAL A 1 288 ? 21.011 -1.499 30.829 1.00 52.44 343 VAL A CA 1
ATOM 2024 C C . VAL A 1 288 ? 21.151 -0.284 31.736 1.00 49.31 343 VAL A C 1
ATOM 2025 O O . VAL A 1 288 ? 20.405 0.682 31.602 1.00 50.17 343 VAL A O 1
ATOM 2029 N N . ILE A 1 289 ? 22.140 -0.313 32.616 1.00 49.12 344 ILE A N 1
ATOM 2030 C CA . ILE A 1 289 ? 22.384 0.770 33.571 1.00 51.46 344 ILE A CA 1
ATOM 2031 C C . ILE A 1 289 ? 22.619 2.126 32.861 1.00 49.26 344 ILE A C 1
ATOM 2032 O O . ILE A 1 289 ? 22.268 3.172 33.385 1.00 50.70 344 ILE A O 1
ATOM 2037 N N . ASN A 1 290 ? 23.210 2.102 31.671 1.00 44.79 345 ASN A N 1
ATOM 2038 C CA . ASN A 1 290 ? 23.504 3.331 30.942 1.00 45.63 345 ASN A CA 1
ATOM 2039 C C . ASN A 1 290 ? 22.266 4.035 30.350 1.00 45.36 345 ASN A C 1
ATOM 2040 O O . ASN A 1 290 ? 22.236 5.265 30.251 1.00 43.17 345 ASN A O 1
ATOM 2045 N N . LYS A 1 291 ? 21.235 3.260 30.013 1.00 44.62 346 LYS A N 1
ATOM 2046 C CA . LYS A 1 291 ? 20.134 3.757 29.204 1.00 45.67 346 LYS A CA 1
ATOM 2047 C C . LYS A 1 291 ? 19.383 4.907 29.866 1.00 44.66 346 LYS A C 1
ATOM 2048 O O . LYS A 1 291 ? 19.192 5.971 29.253 1.00 44.69 346 LYS A O 1
ATOM 2054 N N . ALA A 1 292 ? 18.984 4.720 31.121 1.00 46.33 347 ALA A N 1
ATOM 2055 C CA . ALA A 1 292 ? 18.281 5.771 31.880 1.00 46.56 347 ALA A CA 1
ATOM 2056 C C . ALA A 1 292 ? 19.133 7.018 32.104 1.00 46.27 347 ALA A C 1
ATOM 2057 O O . ALA A 1 292 ? 18.636 8.146 32.069 1.00 42.14 347 ALA A O 1
ATOM 2059 N N . LYS A 1 293 ? 20.426 6.819 32.344 1.00 49.80 348 LYS A N 1
ATOM 2060 C CA . LYS A 1 293 ? 21.332 7.941 32.572 1.00 48.00 348 LYS A CA 1
ATOM 2061 C C . LYS A 1 293 ? 21.490 8.754 31.294 1.00 47.07 348 LYS A C 1
ATOM 2062 O O . LYS A 1 293 ? 21.486 9.990 31.313 1.00 44.41 348 LYS A O 1
ATOM 2068 N N . MET A 1 294 ? 21.632 8.063 30.167 1.00 45.30 349 MET A N 1
ATOM 2069 C CA . MET A 1 294 ? 21.758 8.767 28.894 1.00 42.80 349 MET A CA 1
ATOM 2070 C C . MET A 1 294 ? 20.474 9.477 28.521 1.00 42.20 349 MET A C 1
ATOM 2071 O O . MET A 1 294 ? 20.510 10.608 28.048 1.00 47.43 349 MET A O 1
ATOM 2076 N N . LEU A 1 295 ? 19.341 8.820 28.747 1.00 45.86 350 LEU A N 1
ATOM 2077 C CA . LEU A 1 295 ? 18.045 9.435 28.511 1.00 48.16 350 LEU A CA 1
ATOM 2078 C C . LEU A 1 295 ? 17.881 10.681 29.389 1.00 50.77 350 LEU A C 1
ATOM 2079 O O . LEU A 1 295 ? 17.464 11.710 28.897 1.00 47.86 350 LEU A O 1
ATOM 2084 N N . SER A 1 296 ? 18.232 10.596 30.671 1.00 47.48 351 SER A N 1
ATOM 2085 C CA . SER A 1 296 ? 18.131 11.760 31.553 1.00 50.59 351 SER A CA 1
ATOM 2086 C C . SER A 1 296 ? 19.050 12.890 31.147 1.00 48.51 351 SER A C 1
ATOM 2087 O O . SER A 1 296 ? 18.692 14.046 31.263 1.00 48.87 351 SER A O 1
ATOM 2090 N N . ALA A 1 297 ? 20.229 12.564 30.647 1.00 47.39 352 ALA A N 1
ATOM 2091 C CA . ALA A 1 297 ? 21.144 13.597 30.191 1.00 52.53 352 ALA A CA 1
ATOM 2092 C C . ALA A 1 297 ? 20.631 14.335 28.940 1.00 52.57 352 ALA A C 1
ATOM 2093 O O . ALA A 1 297 ? 21.181 15.370 28.578 1.00 54.04 352 ALA A O 1
ATOM 2095 N N . GLY A 1 298 ? 19.587 13.807 28.295 1.00 50.37 353 GLY A N 1
ATOM 2096 C CA . GLY A 1 298 ? 18.949 14.457 27.148 1.00 48.54 353 GLY A CA 1
ATOM 2097 C C . GLY A 1 298 ? 19.589 14.084 25.830 1.00 48.32 353 GLY A C 1
ATOM 2098 O O . GLY A 1 298 ? 19.628 14.891 24.894 1.00 50.55 353 GLY A O 1
ATOM 2099 N N . VAL A 1 299 ? 20.106 12.862 25.757 1.00 49.04 354 VAL A N 1
ATOM 2100 C CA . VAL A 1 299 ? 20.848 12.388 24.597 1.00 48.26 354 VAL A CA 1
ATOM 2101 C C . VAL A 1 299 ? 19.965 12.302 23.339 1.00 51.30 354 VAL A C 1
ATOM 2102 O O . VAL A 1 299 ? 20.434 12.517 22.216 1.00 52.88 354 VAL A O 1
ATOM 2106 N N . THR A 1 300 ? 18.697 11.973 23.547 1.00 51.69 355 THR A N 1
ATOM 2107 C CA . THR A 1 300 ? 17.681 11.923 22.487 1.00 57.02 355 THR A CA 1
ATOM 2108 C C . THR A 1 300 ? 17.602 13.220 21.681 1.00 57.19 355 THR A C 1
ATOM 2109 O O . THR A 1 300 ? 17.564 13.204 20.452 1.00 57.70 355 THR A O 1
ATOM 2113 N N . GLU A 1 301 ? 17.609 14.335 22.394 1.00 60.26 356 GLU A N 1
ATOM 2114 C CA . GLU A 1 301 ? 17.500 15.647 21.795 1.00 63.24 356 GLU A CA 1
ATOM 2115 C C . GLU A 1 301 ? 18.724 15.971 20.938 1.00 62.57 356 GLU A C 1
ATOM 2116 O O . GLU A 1 301 ? 18.603 16.621 19.888 1.00 64.38 356 GLU A O 1
ATOM 2122 N N . ALA A 1 302 ? 19.900 15.520 21.375 1.00 57.03 357 ALA A N 1
ATOM 2123 C CA . ALA A 1 302 ? 21.123 15.731 20.614 1.00 54.56 357 ALA A CA 1
ATOM 2124 C C . ALA A 1 302 ? 21.114 14.908 19.323 1.00 52.53 357 ALA A C 1
ATOM 2125 O O . ALA A 1 302 ? 21.493 15.376 18.255 1.00 47.94 357 ALA A O 1
ATOM 2127 N N . VAL A 1 303 ? 20.657 13.676 19.436 1.00 48.73 358 VAL A N 1
ATOM 2128 C CA . VAL A 1 303 ? 20.733 12.729 18.338 1.00 49.11 358 VAL A CA 1
ATOM 2129 C C . VAL A 1 303 ? 19.710 13.047 17.227 1.00 51.98 358 VAL A C 1
ATOM 2130 O O . VAL A 1 303 ? 19.984 12.843 16.039 1.00 48.58 358 VAL A O 1
ATOM 2134 N N . LEU A 1 304 ? 18.543 13.551 17.615 1.00 51.66 359 LEU A N 1
ATOM 2135 C CA . LEU A 1 304 ? 17.467 13.841 16.660 1.00 52.83 359 LEU A CA 1
ATOM 2136 C C . LEU A 1 304 ? 17.748 15.074 15.794 1.00 52.65 359 LEU A C 1
ATOM 2137 O O . LEU A 1 304 ? 17.118 15.265 14.751 1.00 49.72 359 LEU A O 1
ATOM 2142 N N . LYS A 1 305 ? 18.723 15.877 16.201 1.00 50.86 360 LYS A N 1
ATOM 2143 C CA . LYS A 1 305 ? 19.217 16.955 15.362 1.00 51.45 360 LYS A CA 1
ATOM 2144 C C . LYS A 1 305 ? 19.862 16.437 14.068 1.00 52.61 360 LYS A C 1
ATOM 2145 O O . LYS A 1 305 ? 20.152 17.224 13.176 1.00 52.13 360 LYS A O 1
ATOM 2151 N N . PHE A 1 306 ? 20.081 15.121 13.962 1.00 50.31 361 PHE A N 1
ATOM 2152 C CA . PHE A 1 306 ? 20.625 14.523 12.740 1.00 49.62 361 PHE A CA 1
ATOM 2153 C C . PHE A 1 306 ? 19.609 13.735 11.904 1.00 47.10 361 PHE A C 1
ATOM 2154 O O . PHE A 1 306 ? 19.977 13.076 10.937 1.00 45.64 361 PHE A O 1
ATOM 2162 N N . LEU A 1 307 ? 18.329 13.841 12.245 1.00 49.51 362 LEU A N 1
ATOM 2163 C CA . LEU A 1 307 ? 17.271 13.248 11.408 1.00 53.35 362 LEU A CA 1
ATOM 2164 C C . LEU A 1 307 ? 17.338 13.732 9.961 1.00 57.04 362 LEU A C 1
ATOM 2165 O O . LEU A 1 307 ? 17.052 12.975 9.040 1.00 56.12 362 LEU A O 1
ATOM 2170 N N . LYS A 1 308 ? 17.726 14.993 9.786 1.00 59.87 363 LYS A N 1
ATOM 2171 C CA . LYS A 1 308 ? 17.858 15.608 8.469 1.00 66.74 363 LYS A CA 1
ATOM 2172 C C . LYS A 1 308 ? 19.141 15.220 7.726 1.00 65.97 363 LYS A C 1
ATOM 2173 O O . LYS A 1 308 ? 19.329 15.629 6.585 1.00 65.24 363 LYS A O 1
ATOM 2179 N N . SER A 1 309 ? 20.039 14.466 8.363 1.00 63.46 364 SER A N 1
ATOM 2180 C CA . SER A 1 309 ? 21.193 13.932 7.658 1.00 58.82 364 SER A CA 1
ATOM 2181 C C . SER A 1 309 ? 20.720 13.058 6.497 1.00 60.63 364 SER A C 1
ATOM 2182 O O . SER A 1 309 ? 19.712 12.345 6.602 1.00 62.14 364 SER A O 1
ATOM 2185 N N . GLU A 1 310 ? 21.446 13.163 5.385 1.00 60.04 365 GLU A N 1
ATOM 2186 C CA . GLU A 1 310 ? 21.261 12.324 4.210 1.00 58.74 365 GLU A CA 1
ATOM 2187 C C . GLU A 1 310 ? 22.424 11.349 4.094 1.00 59.13 365 GLU A C 1
ATOM 2188 O O . GLU A 1 310 ? 22.534 10.626 3.095 1.00 57.49 365 GLU A O 1
ATOM 2194 N N . MET A 1 311 ? 23.305 11.327 5.100 1.00 54.82 366 MET A N 1
ATOM 2195 C CA . MET A 1 311 ? 24.466 10.461 5.050 1.00 54.80 366 MET A CA 1
ATOM 2196 C C . MET A 1 311 ? 24.090 9.156 5.748 1.00 55.78 366 MET A C 1
ATOM 2197 O O . MET A 1 311 ? 23.863 9.138 6.946 1.00 55.76 366 MET A O 1
ATOM 2202 N N . PRO A 1 312 ? 23.991 8.058 4.990 1.00 58.41 367 PRO A N 1
ATOM 2203 C CA . PRO A 1 312 ? 23.502 6.821 5.581 1.00 56.62 367 PRO A CA 1
ATOM 2204 C C . PRO A 1 312 ? 24.258 6.328 6.819 1.00 57.26 367 PRO A C 1
ATOM 2205 O O . PRO A 1 312 ? 23.631 5.795 7.737 1.00 48.56 367 PRO A O 1
ATOM 2209 N N . PRO A 1 313 ? 25.594 6.487 6.852 1.00 56.61 368 PRO A N 1
ATOM 2210 C CA . PRO A 1 313 ? 26.278 6.028 8.061 1.00 55.41 368 PRO A CA 1
ATOM 2211 C C . PRO A 1 313 ? 25.829 6.778 9.313 1.00 52.37 368 PRO A C 1
ATOM 2212 O O . PRO A 1 313 ? 25.794 6.195 10.398 1.00 50.93 368 PRO A O 1
ATOM 2216 N N . VAL A 1 314 ? 25.495 8.052 9.145 1.00 48.41 369 VAL A N 1
ATOM 2217 C CA . VAL A 1 314 ? 25.051 8.902 10.237 1.00 52.24 369 VAL A CA 1
ATOM 2218 C C . VAL A 1 314 ? 23.654 8.461 10.647 1.00 55.49 369 VAL A C 1
ATOM 2219 O O . VAL A 1 314 ? 23.354 8.329 11.842 1.00 51.14 369 VAL A O 1
ATOM 2223 N N . GLN A 1 315 ? 22.821 8.239 9.636 1.00 53.01 370 GLN A N 1
ATOM 2224 C CA . GLN A 1 315 ? 21.458 7.751 9.816 1.00 53.36 370 GLN A CA 1
ATOM 2225 C C . GLN A 1 315 ? 21.482 6.427 10.565 1.00 49.80 370 GLN A C 1
ATOM 2226 O O . GLN A 1 315 ? 20.811 6.257 11.577 1.00 49.03 370 GLN A O 1
ATOM 2232 N N . PHE A 1 316 ? 22.299 5.517 10.057 1.00 47.12 371 PHE A N 1
ATOM 2233 C CA . PHE A 1 316 ? 22.454 4.189 10.604 1.00 48.13 371 PHE A CA 1
ATOM 2234 C C . PHE A 1 316 ? 22.765 4.202 12.097 1.00 46.57 371 PHE A C 1
ATOM 2235 O O . PHE A 1 316 ? 22.154 3.469 12.864 1.00 43.82 371 PHE A O 1
ATOM 2243 N N . LYS A 1 317 ? 23.697 5.055 12.492 1.00 45.71 372 LYS A N 1
ATOM 2244 C CA . LYS A 1 317 ? 24.164 5.097 13.866 1.00 47.70 372 LYS A CA 1
ATOM 2245 C C . LYS A 1 317 ? 23.238 5.911 14.760 1.00 44.95 372 LYS A C 1
ATOM 2246 O O . LYS A 1 317 ? 23.103 5.615 15.940 1.00 45.88 372 LYS A O 1
ATOM 2252 N N . LEU A 1 318 ? 22.584 6.931 14.215 1.00 42.97 373 LEU A N 1
ATOM 2253 C CA . LEU A 1 318 ? 21.570 7.624 14.986 1.00 45.76 373 LEU A CA 1
ATOM 2254 C C . LEU A 1 318 ? 20.419 6.665 15.272 1.00 45.38 373 LEU A C 1
ATOM 2255 O O . LEU A 1 318 ? 19.944 6.589 16.396 1.00 43.58 373 LEU A O 1
ATOM 2260 N N . LEU A 1 319 ? 19.980 5.922 14.263 1.00 48.37 374 LEU A N 1
ATOM 2261 C CA . LEU A 1 319 ? 18.940 4.902 14.470 1.00 50.14 374 LEU A CA 1
ATOM 2262 C C . LEU A 1 319 ? 19.310 3.854 15.510 1.00 48.83 374 LEU A C 1
ATOM 2263 O O . LEU A 1 319 ? 18.487 3.493 16.374 1.00 46.29 374 LEU A O 1
ATOM 2268 N N . GLY A 1 320 ? 20.526 3.322 15.383 1.00 48.89 375 GLY A N 1
ATOM 2269 C CA . GLY A 1 320 ? 21.027 2.322 16.327 1.00 45.94 375 GLY A CA 1
ATOM 2270 C C . GLY A 1 320 ? 21.063 2.855 17.754 1.00 43.70 375 GLY A C 1
ATOM 2271 O O . GLY A 1 320 ? 20.667 2.176 18.699 1.00 46.18 375 GLY A O 1
ATOM 2272 N N . THR A 1 321 ? 21.535 4.079 17.906 1.00 43.98 376 THR A N 1
ATOM 2273 C CA . THR A 1 321 ? 21.576 4.723 19.203 1.00 44.56 376 THR A CA 1
ATOM 2274 C C . THR A 1 321 ? 20.185 4.803 19.822 1.00 47.07 376 THR A C 1
ATOM 2275 O O . THR A 1 321 ? 19.995 4.391 20.977 1.00 42.67 376 THR A O 1
ATOM 2279 N N . LEU A 1 322 ? 19.212 5.326 19.074 1.00 44.95 377 LEU A N 1
ATOM 2280 C CA . LEU A 1 322 ? 17.837 5.407 19.598 1.00 45.37 377 LEU A CA 1
ATOM 2281 C C . LEU A 1 322 ? 17.301 4.023 20.012 1.00 45.82 377 LEU A C 1
ATOM 2282 O O . LEU A 1 322 ? 16.629 3.865 21.032 1.00 47.59 377 LEU A O 1
ATOM 2287 N N . ARG A 1 323 ? 17.607 3.020 19.213 1.00 44.91 378 ARG A N 1
ATOM 2288 C CA . ARG A 1 323 ? 17.079 1.703 19.454 1.00 49.78 378 ARG A CA 1
ATOM 2289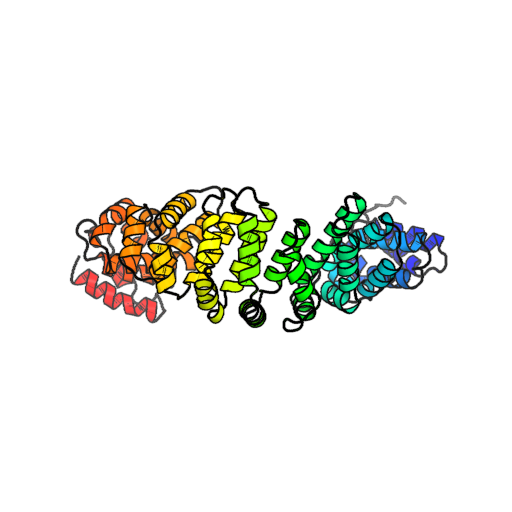 C C . ARG A 1 323 ? 17.668 1.103 20.732 1.00 51.28 378 ARG A C 1
ATOM 2290 O O . ARG A 1 323 ? 16.960 0.439 21.496 1.00 47.24 378 ARG A O 1
ATOM 2298 N N . MET A 1 324 ? 18.964 1.320 20.951 1.00 46.85 379 MET A N 1
ATOM 2299 C CA . MET A 1 324 ? 19.590 0.858 22.169 1.00 47.07 379 MET A CA 1
ATOM 2300 C C . MET A 1 324 ? 18.961 1.557 23.339 1.00 44.12 379 MET A C 1
ATOM 2301 O O . MET A 1 324 ? 18.674 0.933 24.350 1.00 44.79 379 MET A O 1
ATOM 2306 N N . LEU A 1 325 ? 18.739 2.862 23.190 1.00 44.76 380 LEU A N 1
ATOM 2307 C CA . LEU A 1 325 ? 18.252 3.682 24.295 1.00 45.38 380 LEU A CA 1
ATOM 2308 C C . LEU A 1 325 ? 16.832 3.341 24.748 1.00 46.82 380 LEU A C 1
ATOM 2309 O O . LEU A 1 325 ? 16.498 3.522 25.910 1.00 46.99 380 LEU A O 1
ATOM 2314 N N . ILE A 1 326 ? 15.985 2.861 23.850 1.00 46.55 381 ILE A N 1
ATOM 2315 C CA . ILE A 1 326 ? 14.621 2.500 24.277 1.00 51.21 381 ILE A CA 1
ATOM 2316 C C . ILE A 1 326 ? 14.475 1.030 24.695 1.00 54.77 381 ILE A C 1
ATOM 2317 O O . ILE A 1 326 ? 13.363 0.599 25.010 1.00 54.52 381 ILE A O 1
ATOM 2322 N N . ASP A 1 327 ? 15.580 0.279 24.725 1.00 57.13 382 ASP A N 1
ATOM 2323 C CA . ASP A 1 327 ? 15.531 -1.199 24.745 1.00 64.26 382 ASP A CA 1
ATOM 2324 C C . ASP A 1 327 ? 14.548 -1.827 25.742 1.00 69.33 382 ASP A C 1
ATOM 2325 O O . ASP A 1 327 ? 13.878 -2.802 25.416 1.00 79.57 382 ASP A O 1
ATOM 2330 N N . ALA A 1 328 ? 14.472 -1.318 26.956 1.00 63.23 383 ALA A N 1
ATOM 2331 C CA . ALA A 1 328 ? 13.356 -1.702 27.837 1.00 56.01 383 ALA A CA 1
ATOM 2332 C C . ALA A 1 328 ? 13.021 -0.504 28.672 1.00 52.51 383 ALA A C 1
ATOM 2333 O O . ALA A 1 328 ? 12.857 -0.611 29.873 1.00 55.11 383 ALA A O 1
ATOM 2335 N N . GLN A 1 329 ? 12.977 0.647 28.005 1.00 50.00 384 GLN A N 1
ATOM 2336 C CA . GLN A 1 329 ? 12.727 1.947 28.596 1.00 48.61 384 GLN A CA 1
ATOM 2337 C C . GLN A 1 329 ? 11.407 2.468 28.009 1.00 53.02 384 GLN A C 1
ATOM 2338 O O . GLN A 1 329 ? 11.403 3.176 26.989 1.00 50.66 384 GLN A O 1
ATOM 2344 N N . ALA A 1 330 ? 10.294 2.123 28.662 1.00 53.78 385 ALA A N 1
ATOM 2345 C CA . ALA A 1 330 ? 8.952 2.393 28.137 1.00 55.08 385 ALA A CA 1
ATOM 2346 C C . ALA A 1 330 ? 8.640 3.880 28.025 1.00 55.35 385 ALA A C 1
ATOM 2347 O O . ALA A 1 330 ? 8.045 4.324 27.040 1.00 58.03 385 ALA A O 1
ATOM 2349 N N . GLU A 1 331 ? 9.042 4.655 29.024 1.00 54.82 386 GLU A N 1
ATOM 2350 C CA . GLU A 1 331 ? 8.804 6.089 29.005 1.00 56.62 386 GLU A CA 1
ATOM 2351 C C . GLU A 1 331 ? 9.529 6.731 27.818 1.00 60.65 386 GLU A C 1
ATOM 2352 O O . GLU A 1 331 ? 8.990 7.644 27.177 1.00 60.44 386 GLU A O 1
ATOM 2358 N N . ALA A 1 332 ? 10.736 6.234 27.523 1.00 55.05 387 ALA A N 1
ATOM 2359 C CA . ALA A 1 332 ? 11.558 6.766 26.442 1.00 54.40 387 ALA A CA 1
ATOM 2360 C C . ALA A 1 332 ? 11.007 6.340 25.097 1.00 51.08 387 ALA A C 1
ATOM 2361 O O . ALA A 1 332 ? 10.919 7.155 24.183 1.00 54.79 387 ALA A O 1
ATOM 2363 N N . ALA A 1 333 ? 10.660 5.057 24.983 1.00 52.36 388 ALA A N 1
ATOM 2364 C CA . ALA A 1 333 ? 9.981 4.515 23.801 1.00 51.94 388 ALA A CA 1
ATOM 2365 C C . ALA A 1 333 ? 8.685 5.277 23.508 1.00 56.12 388 ALA A C 1
ATOM 2366 O O . ALA A 1 333 ? 8.347 5.505 22.350 1.00 54.91 388 ALA A O 1
ATOM 2368 N N . GLU A 1 334 ? 7.985 5.696 24.561 1.00 56.99 389 GLU A N 1
ATOM 2369 C CA . GLU A 1 334 ? 6.739 6.441 24.406 1.00 60.82 389 GLU A CA 1
ATOM 2370 C C . GLU A 1 334 ? 6.969 7.861 23.893 1.00 60.42 389 GLU A C 1
ATOM 2371 O O . GLU A 1 334 ? 6.288 8.292 22.983 1.00 57.99 389 GLU A O 1
ATOM 2377 N N . GLN A 1 335 ? 7.919 8.593 24.468 1.00 59.72 390 GLN A N 1
ATOM 2378 C CA . GLN A 1 335 ? 8.186 9.943 24.000 1.00 63.75 390 GLN A CA 1
ATOM 2379 C C . GLN A 1 335 ? 8.664 9.940 22.536 1.00 65.18 390 GLN A C 1
ATOM 2380 O O . GLN A 1 335 ? 8.276 10.814 21.758 1.00 62.65 390 GLN A O 1
ATOM 2386 N N . LEU A 1 336 ? 9.477 8.949 22.157 1.00 63.64 391 LEU A N 1
ATOM 2387 C CA . LEU A 1 336 ? 9.993 8.868 20.782 1.00 59.86 391 LEU A CA 1
ATOM 2388 C C . LEU A 1 336 ? 8.960 8.377 19.782 1.00 57.39 391 LEU A C 1
ATOM 2389 O O . LEU A 1 336 ? 8.934 8.834 18.637 1.00 53.54 391 LEU A O 1
ATOM 2394 N N . GLY A 1 337 ? 8.147 7.422 20.210 1.00 53.30 392 GLY A N 1
ATOM 2395 C CA . GLY A 1 337 ? 7.113 6.865 19.372 1.00 60.21 392 GLY A CA 1
ATOM 2396 C C . GLY A 1 337 ? 6.033 7.874 19.000 1.00 59.99 392 GLY A C 1
ATOM 2397 O O . GLY A 1 337 ? 5.368 7.728 17.971 1.00 55.13 392 GLY A O 1
ATOM 2398 N N . LYS A 1 338 ? 5.866 8.893 19.834 1.00 59.31 393 LYS A N 1
ATOM 2399 C CA . LYS A 1 338 ? 4.880 9.947 19.596 1.00 62.83 393 LYS A CA 1
ATOM 2400 C C . LYS A 1 338 ? 5.509 11.175 18.963 1.00 60.21 393 LYS A C 1
ATOM 2401 O O . LYS A 1 338 ? 4.820 12.144 18.690 1.00 62.61 393 LYS A O 1
ATOM 2407 N N . ASN A 1 339 ? 6.825 11.147 18.755 1.00 60.65 394 ASN A N 1
ATOM 2408 C CA . ASN A 1 339 ? 7.504 12.201 18.024 1.00 58.33 394 ASN A CA 1
ATOM 2409 C C . ASN A 1 339 ? 7.236 11.957 16.544 1.00 63.98 394 ASN A C 1
ATOM 2410 O O . ASN A 1 339 ? 7.798 11.036 15.943 1.00 59.81 394 ASN A O 1
ATOM 2415 N N . VAL A 1 340 ? 6.375 12.794 15.967 1.00 64.70 395 VAL A N 1
ATOM 2416 C CA . VAL A 1 340 ? 5.834 12.536 14.643 1.00 63.22 395 VAL A CA 1
ATOM 2417 C C . VAL A 1 340 ? 6.894 12.767 13.569 1.00 59.44 395 VAL A C 1
ATOM 2418 O O . VAL A 1 340 ? 6.943 12.039 12.585 1.00 58.43 395 VAL A O 1
ATOM 2422 N N . LYS A 1 341 ? 7.756 13.758 13.767 1.00 61.79 396 LYS A N 1
ATOM 2423 C CA . LYS A 1 341 ? 8.874 13.972 12.845 1.00 66.85 396 LYS A CA 1
ATOM 2424 C C . LYS A 1 341 ? 9.777 12.735 12.806 1.00 63.52 396 LYS A C 1
ATOM 2425 O O . LYS A 1 341 ? 10.148 12.259 11.728 1.00 61.97 396 LYS A O 1
ATOM 2431 N N . LEU A 1 342 ? 10.099 12.196 13.979 1.00 59.54 397 LEU A N 1
ATOM 2432 C CA . LEU A 1 342 ? 10.922 10.986 14.055 1.00 55.62 397 LEU A CA 1
ATOM 2433 C C . LEU A 1 342 ? 10.273 9.876 13.267 1.00 51.46 397 LEU A C 1
ATOM 2434 O O . LEU A 1 342 ? 10.899 9.267 12.398 1.00 50.10 397 LEU A O 1
ATOM 2439 N N . VAL A 1 343 ? 9.005 9.625 13.568 1.00 53.09 398 VAL A N 1
ATOM 2440 C CA . VAL A 1 343 ? 8.290 8.487 12.980 1.00 54.48 398 VAL A CA 1
ATOM 2441 C C . VAL A 1 343 ? 8.142 8.628 11.463 1.00 55.81 398 VAL A C 1
ATOM 2442 O O . VAL A 1 343 ? 8.322 7.653 10.726 1.00 54.39 398 VAL A O 1
ATOM 2446 N N . GLU A 1 344 ? 7.816 9.835 10.998 1.00 57.79 399 GLU A N 1
ATOM 2447 C CA . GLU A 1 344 ? 7.678 10.066 9.554 1.00 59.05 399 GLU A CA 1
ATOM 2448 C C . GLU A 1 344 ? 9.013 9.853 8.868 1.00 56.83 399 GLU A C 1
ATOM 2449 O O . GLU A 1 344 ? 9.075 9.292 7.777 1.00 62.09 399 GLU A O 1
ATOM 2455 N N . ARG A 1 345 ? 10.081 10.297 9.520 1.00 53.47 400 ARG A N 1
ATOM 2456 C CA . ARG A 1 345 ? 11.426 10.067 9.003 1.00 53.66 400 ARG A CA 1
ATOM 2457 C C . ARG A 1 345 ? 11.770 8.578 8.959 1.00 50.92 400 ARG A C 1
ATOM 2458 O O . ARG A 1 345 ? 12.421 8.128 8.026 1.00 55.38 400 ARG A O 1
ATOM 2466 N N . LEU A 1 346 ? 11.317 7.811 9.950 1.00 51.41 401 LEU A N 1
ATOM 2467 C CA . LEU A 1 346 ? 11.544 6.372 9.962 1.00 52.12 401 LEU A CA 1
ATOM 2468 C C . LEU A 1 346 ? 10.870 5.688 8.810 1.00 53.83 401 LEU A C 1
ATOM 2469 O O . LEU A 1 346 ? 11.443 4.785 8.208 1.00 54.67 401 LEU A O 1
ATOM 2474 N N . VAL A 1 347 ? 9.630 6.081 8.548 1.00 54.15 402 VAL A N 1
ATOM 2475 C CA . VAL A 1 347 ? 8.864 5.483 7.478 1.00 55.27 402 VAL A CA 1
ATOM 2476 C C . VAL A 1 347 ? 9.538 5.821 6.149 1.00 54.90 402 VAL A C 1
ATOM 2477 O O . VAL A 1 347 ? 9.705 4.955 5.304 1.00 55.33 402 VAL A O 1
ATOM 2481 N N . GLU A 1 348 ? 9.952 7.075 5.996 1.00 56.50 403 GLU A N 1
ATOM 2482 C CA . GLU A 1 348 ? 10.785 7.480 4.863 1.00 62.49 403 GLU A CA 1
ATOM 2483 C C . GLU A 1 348 ? 12.002 6.562 4.675 1.00 66.16 403 GLU A C 1
ATOM 2484 O O . GLU A 1 348 ? 12.216 6.034 3.578 1.00 68.21 403 GLU A O 1
ATOM 2490 N N . TRP A 1 349 ? 12.771 6.340 5.744 1.00 59.96 404 TRP A N 1
ATOM 2491 C CA . TRP A 1 349 ? 13.980 5.509 5.647 1.00 60.29 404 TRP A CA 1
ATOM 2492 C C . TRP A 1 349 ? 13.717 4.025 5.486 1.00 61.55 404 TRP A C 1
ATOM 2493 O O . TRP A 1 349 ? 14.611 3.298 5.058 1.00 60.10 404 TRP A O 1
ATOM 2504 N N . CYS A 1 350 ? 12.518 3.562 5.836 1.00 63.69 405 CYS A N 1
ATOM 2505 C CA . CYS A 1 350 ? 12.137 2.178 5.538 1.00 64.39 405 CYS A CA 1
ATOM 2506 C C . CYS A 1 350 ? 11.987 1.993 4.011 1.00 66.51 405 CYS A C 1
ATOM 2507 O O . CYS A 1 350 ? 12.062 0.878 3.515 1.00 69.18 405 CYS A O 1
ATOM 2510 N N . GLU A 1 351 ? 11.795 3.089 3.277 1.00 76.84 406 GLU A N 1
ATOM 2511 C CA . GLU A 1 351 ? 11.691 3.058 1.811 1.00 84.40 406 GLU A CA 1
ATOM 2512 C C . GLU A 1 351 ? 13.016 3.319 1.070 1.00 91.41 406 GLU A C 1
ATOM 2513 O O . GLU A 1 351 ? 13.042 3.309 -0.160 1.00 97.61 406 GLU A O 1
ATOM 2519 N N . ALA A 1 352 ? 14.105 3.551 1.805 1.00 92.73 407 ALA A N 1
ATOM 2520 C CA . ALA A 1 352 ? 15.424 3.775 1.201 1.00 88.47 407 ALA A CA 1
ATOM 2521 C C . ALA A 1 352 ? 16.041 2.440 0.800 1.00 89.84 407 ALA A C 1
ATOM 2522 O O . ALA A 1 352 ? 16.729 1.797 1.595 1.00 87.10 407 ALA A O 1
ATOM 2524 N N . LYS A 1 353 ? 15.801 2.042 -0.445 1.00 90.26 408 LYS A N 1
ATOM 2525 C CA . LYS A 1 353 ? 16.101 0.688 -0.905 1.00 88.64 408 LYS A CA 1
ATOM 2526 C C . LYS A 1 353 ? 17.598 0.403 -1.038 1.00 85.95 408 LYS A C 1
ATOM 2527 O O . LYS A 1 353 ? 18.025 -0.734 -0.839 1.00 79.88 408 LYS A O 1
ATOM 2533 N N . ASP A 1 354 ? 18.387 1.426 -1.370 1.00 84.85 409 ASP A N 1
ATOM 2534 C CA . ASP A 1 354 ? 19.832 1.250 -1.614 1.00 85.27 409 ASP A CA 1
ATOM 2535 C C . ASP A 1 354 ? 20.672 1.118 -0.346 1.00 81.86 409 ASP A C 1
ATOM 2536 O O . ASP A 1 354 ? 21.828 0.697 -0.407 1.00 72.24 409 ASP A O 1
ATOM 2541 N N . HIS A 1 355 ? 20.109 1.497 0.798 1.00 79.71 410 HIS A N 1
ATOM 2542 C CA . HIS A 1 355 ? 20.875 1.531 2.030 1.00 76.29 410 HIS A CA 1
ATOM 2543 C C . HIS A 1 355 ? 20.278 0.538 3.017 1.00 74.69 410 HIS A C 1
ATOM 2544 O O . HIS A 1 355 ? 19.394 0.868 3.811 1.00 75.63 410 HIS A O 1
ATOM 2551 N N . ALA A 1 356 ? 20.778 -0.691 2.939 1.00 67.50 411 ALA A N 1
ATOM 2552 C CA . ALA A 1 356 ? 20.207 -1.821 3.662 1.00 68.07 411 ALA A CA 1
ATOM 2553 C C . ALA A 1 356 ? 20.265 -1.629 5.170 1.00 65.29 411 ALA A C 1
ATOM 2554 O O . ALA A 1 356 ? 19.283 -1.863 5.865 1.00 61.53 411 ALA A O 1
ATOM 2556 N N . GLY A 1 357 ? 21.416 -1.191 5.666 1.00 67.51 412 GLY A N 1
ATOM 2557 C CA . GLY A 1 357 ? 21.616 -0.982 7.098 1.00 63.20 412 GLY A CA 1
ATOM 2558 C C . GLY A 1 357 ? 20.600 -0.035 7.705 1.00 61.22 412 GLY A C 1
ATOM 2559 O O . GLY A 1 357 ? 20.063 -0.313 8.772 1.00 60.92 412 GLY A O 1
ATOM 2560 N N . VAL A 1 358 ? 20.337 1.083 7.031 1.00 58.85 413 VAL A N 1
ATOM 2561 C CA . VAL A 1 358 ? 19.403 2.085 7.568 1.00 61.01 413 VAL A CA 1
ATOM 2562 C C . VAL A 1 358 ? 17.952 1.628 7.405 1.00 61.28 413 VAL A C 1
ATOM 2563 O O . VAL A 1 358 ? 17.134 1.853 8.289 1.00 60.66 413 VAL A O 1
ATOM 2567 N N . MET A 1 359 ? 17.657 0.968 6.296 1.00 61.08 414 MET A N 1
ATOM 2568 C CA . MET A 1 359 ? 16.369 0.312 6.092 1.00 63.89 414 MET A CA 1
ATOM 2569 C C . MET A 1 359 ? 16.043 -0.637 7.239 1.00 60.73 414 MET A C 1
ATOM 2570 O O . MET A 1 359 ? 14.966 -0.555 7.830 1.00 58.13 414 MET A O 1
ATOM 2575 N N . GLY A 1 360 ? 16.997 -1.509 7.565 1.00 59.10 415 GLY A N 1
ATOM 2576 C CA . GLY A 1 360 ? 16.814 -2.543 8.583 1.00 61.43 415 GLY A CA 1
ATOM 2577 C C . GLY A 1 360 ? 16.746 -1.978 9.993 1.00 61.95 415 GLY A C 1
ATOM 2578 O O . GLY A 1 360 ? 15.940 -2.419 10.804 1.00 60.49 415 GLY A O 1
ATOM 2579 N N . GLU A 1 361 ? 17.591 -0.992 10.269 1.00 57.75 416 GLU A N 1
ATOM 2580 C CA . GLU A 1 361 ? 17.610 -0.292 11.559 1.00 58.07 416 GLU A CA 1
ATOM 2581 C C . GLU A 1 361 ? 16.347 0.533 11.779 1.00 52.65 416 GLU A C 1
ATOM 2582 O O . GLU A 1 361 ? 15.831 0.638 12.890 1.00 49.61 416 GLU A O 1
ATOM 2588 N N . SER A 1 362 ? 15.866 1.133 10.703 1.00 54.76 417 SER A N 1
ATOM 2589 C CA . SER A 1 362 ? 14.654 1.927 10.738 1.00 56.16 417 SER A CA 1
ATOM 2590 C C . SER A 1 362 ? 13.449 1.016 11.042 1.00 56.86 417 SER A C 1
ATOM 2591 O O . SER A 1 362 ? 12.631 1.338 11.909 1.00 54.80 417 SER A O 1
ATOM 2594 N N . ASN A 1 363 ? 13.381 -0.128 10.358 1.00 53.15 418 ASN A N 1
ATOM 2595 C CA . ASN A 1 363 ? 12.326 -1.127 10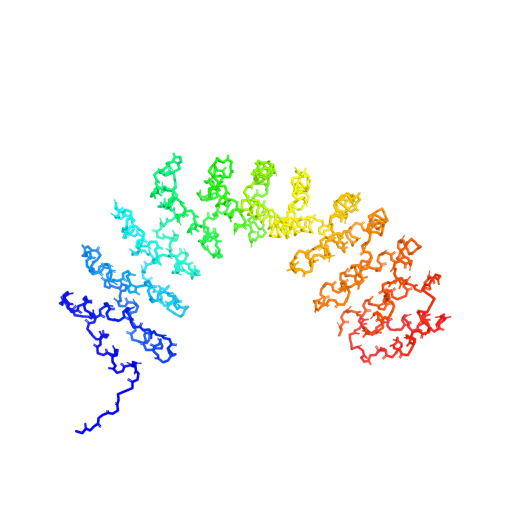.580 1.00 55.08 418 ASN A CA 1
ATOM 2596 C C . ASN A 1 363 ? 12.347 -1.638 12.015 1.00 54.13 418 ASN A C 1
ATOM 2597 O O . ASN A 1 363 ? 11.318 -1.707 12.684 1.00 53.32 418 ASN A O 1
ATOM 2602 N N . ARG A 1 364 ? 13.537 -1.985 12.488 1.00 55.70 419 ARG A N 1
ATOM 2603 C CA . ARG A 1 364 ? 13.714 -2.443 13.862 1.00 54.23 419 ARG A CA 1
ATOM 2604 C C . ARG A 1 364 ? 13.348 -1.388 14.886 1.00 50.10 419 ARG A C 1
ATOM 2605 O O . ARG A 1 364 ? 12.820 -1.729 15.939 1.00 52.34 419 ARG A O 1
ATOM 2613 N N . LEU A 1 365 ? 13.632 -0.116 14.593 1.00 48.78 420 LEU A N 1
ATOM 2614 C CA . LEU A 1 365 ? 13.256 0.948 15.507 1.00 50.22 420 LEU A CA 1
ATOM 2615 C C . LEU A 1 365 ? 11.728 1.079 15.584 1.00 52.36 420 LEU A C 1
ATOM 2616 O O . LEU A 1 365 ? 11.174 1.260 16.675 1.00 53.46 420 LEU A O 1
ATOM 2621 N N . LEU A 1 366 ? 11.054 0.994 14.440 1.00 52.28 421 LEU A N 1
ATOM 2622 C CA . LEU A 1 366 ? 9.584 1.069 14.421 1.00 53.29 421 LEU A CA 1
ATOM 2623 C C . LEU A 1 366 ? 8.984 -0.011 15.302 1.00 48.24 421 LEU A C 1
ATOM 2624 O O . LEU A 1 366 ? 8.138 0.265 16.137 1.00 52.27 421 LEU A O 1
ATOM 2629 N N . SER A 1 367 ? 9.437 -1.240 15.111 1.00 50.74 422 SER A N 1
ATOM 2630 C CA . SER A 1 367 ? 9.001 -2.362 15.920 1.00 47.17 422 SER A CA 1
ATOM 2631 C C . SER A 1 367 ? 9.270 -2.116 17.404 1.00 53.68 422 SER A C 1
ATOM 2632 O O . SER A 1 367 ? 8.349 -2.133 18.219 1.00 54.34 422 SER A O 1
ATOM 2635 N N . ALA A 1 368 ? 10.523 -1.837 17.744 1.00 51.53 423 ALA A N 1
ATOM 2636 C CA . ALA A 1 368 ? 10.921 -1.648 19.135 1.00 48.77 423 ALA A CA 1
ATOM 2637 C C . ALA A 1 368 ? 10.171 -0.521 19.808 1.00 46.36 423 ALA A C 1
ATOM 2638 O O . ALA A 1 368 ? 9.889 -0.571 21.009 1.00 45.08 423 ALA A O 1
ATOM 2640 N N . LEU A 1 369 ? 9.843 0.511 19.051 1.00 46.44 424 LEU A N 1
ATOM 2641 C CA . LEU A 1 369 ? 9.086 1.618 19.634 1.00 50.74 424 LEU A CA 1
ATOM 2642 C C . LEU A 1 369 ? 7.759 1.107 20.211 1.00 49.15 424 LEU A C 1
ATOM 2643 O O . LEU A 1 369 ? 7.297 1.576 21.256 1.00 44.30 424 LEU A O 1
ATOM 2648 N N . ILE A 1 370 ? 7.191 0.114 19.542 1.00 50.28 425 ILE A N 1
ATOM 2649 C CA . ILE A 1 370 ? 5.905 -0.471 19.924 1.00 52.37 425 ILE A CA 1
ATOM 2650 C C . ILE A 1 370 ? 6.050 -1.479 21.048 1.00 51.69 425 ILE A C 1
ATOM 2651 O O . ILE A 1 370 ? 5.281 -1.459 22.027 1.00 51.26 425 ILE A O 1
ATOM 2656 N N . ARG A 1 371 ? 7.034 -2.353 20.906 1.00 51.02 426 ARG A N 1
ATOM 2657 C CA . ARG A 1 371 ? 7.263 -3.411 21.869 1.00 49.92 426 ARG A CA 1
ATOM 2658 C C . ARG A 1 371 ? 7.640 -2.889 23.269 1.00 50.26 426 ARG A C 1
ATOM 2659 O O . ARG A 1 371 ? 7.173 -3.420 24.277 1.00 50.76 426 ARG A O 1
ATOM 2667 N N . HIS A 1 372 ? 8.457 -1.845 23.350 1.00 51.02 427 HIS A N 1
ATOM 2668 C CA . HIS A 1 372 ? 8.904 -1.364 24.666 1.00 55.39 427 HIS A CA 1
ATOM 2669 C C . HIS A 1 372 ? 7.979 -0.298 25.250 1.00 53.85 427 HIS A C 1
ATOM 2670 O O . HIS A 1 372 ? 7.851 -0.207 26.461 1.00 61.30 427 HIS A O 1
ATOM 2677 N N . SER A 1 373 ? 7.328 0.503 24.412 1.00 55.05 428 SER A N 1
ATOM 2678 C CA . SER A 1 373 ? 6.337 1.461 24.921 1.00 58.25 428 SER A CA 1
ATOM 2679 C C . SER A 1 373 ? 5.008 0.776 25.262 1.00 59.73 428 SER A C 1
ATOM 2680 O O . SER A 1 373 ? 4.381 1.111 26.267 1.00 57.60 428 SER A O 1
ATOM 2683 N N . LYS A 1 374 ? 4.588 -0.158 24.408 1.00 61.71 429 LYS A N 1
ATOM 2684 C CA . LYS A 1 374 ? 3.249 -0.757 24.463 1.00 61.69 429 LYS A CA 1
ATOM 2685 C C . LYS A 1 374 ? 2.160 0.319 24.584 1.00 60.10 429 LYS A C 1
ATOM 2686 O O . LYS A 1 374 ? 1.161 0.123 25.257 1.00 60.42 429 LYS A O 1
ATOM 2692 N N . SER A 1 375 ? 2.364 1.449 23.914 1.00 56.18 430 SER A N 1
ATOM 2693 C CA . SER A 1 375 ? 1.479 2.597 24.035 1.00 55.10 430 SER A CA 1
ATOM 2694 C C . SER A 1 375 ? 0.635 2.771 22.782 1.00 57.52 430 SER A C 1
ATOM 2695 O O . SER A 1 375 ? 1.141 2.684 21.664 1.00 50.94 430 SER A O 1
ATOM 2698 N N . LYS A 1 376 ? -0.655 3.038 22.990 1.00 59.19 431 LYS A N 1
ATOM 2699 C CA . LYS A 1 376 ? -1.608 3.244 21.901 1.00 56.71 431 LYS A CA 1
ATOM 2700 C C . LYS A 1 376 ? -1.255 4.474 21.087 1.00 54.34 431 LYS A C 1
ATOM 2701 O O . LYS A 1 376 ? -1.393 4.480 19.862 1.00 56.40 431 LYS A O 1
ATOM 2707 N N . ASP A 1 377 ? -0.811 5.515 21.780 1.00 53.87 432 ASP A N 1
ATOM 2708 C CA . ASP A 1 377 ? -0.410 6.749 21.137 1.00 56.22 432 ASP A CA 1
ATOM 2709 C C . ASP A 1 377 ? 0.755 6.567 20.162 1.00 56.98 432 ASP A C 1
ATOM 2710 O O . ASP A 1 377 ? 0.748 7.186 19.100 1.00 56.16 432 ASP A O 1
ATOM 2715 N N . VAL A 1 378 ? 1.738 5.725 20.493 1.00 55.34 433 VAL A N 1
ATOM 2716 C CA . VAL A 1 378 ? 2.854 5.522 19.550 1.00 56.85 433 VAL A CA 1
ATOM 2717 C C . VAL A 1 378 ? 2.356 4.690 18.386 1.00 52.66 433 VAL A C 1
ATOM 2718 O O . VAL A 1 378 ? 2.736 4.914 17.245 1.00 54.24 433 VAL A O 1
ATOM 2722 N N . ILE A 1 379 ? 1.511 3.719 18.694 1.00 55.26 434 ILE A N 1
ATOM 2723 C CA . ILE A 1 379 ? 0.952 2.847 17.678 1.00 56.85 434 ILE A CA 1
ATOM 2724 C C . ILE A 1 379 ? 0.157 3.680 16.678 1.00 59.45 434 ILE A C 1
ATOM 2725 O O . ILE A 1 379 ? 0.302 3.502 15.478 1.00 60.39 434 ILE A O 1
ATOM 2730 N N . LYS A 1 380 ? -0.637 4.623 17.171 1.00 61.12 435 LYS A N 1
ATOM 2731 C CA . LYS A 1 380 ? -1.433 5.460 16.279 1.00 61.03 435 LYS A CA 1
ATOM 2732 C C . LYS A 1 380 ? -0.541 6.372 15.457 1.00 62.91 435 LYS A C 1
ATOM 2733 O O . LYS A 1 380 ? -0.768 6.563 14.266 1.00 64.20 435 LYS A O 1
ATOM 2739 N N . THR A 1 381 ? 0.482 6.934 16.087 1.00 60.28 436 THR A N 1
ATOM 2740 C CA . THR A 1 381 ? 1.428 7.768 15.373 1.00 59.88 436 THR A CA 1
ATOM 2741 C C . THR A 1 381 ? 2.065 6.980 14.226 1.00 57.41 436 THR A C 1
ATOM 2742 O O . THR A 1 381 ? 2.246 7.498 13.131 1.00 58.18 436 THR A O 1
ATOM 2746 N N . ILE A 1 382 ? 2.348 5.710 14.476 1.00 57.36 437 ILE A N 1
ATOM 2747 C CA . ILE A 1 382 ? 2.972 4.852 13.486 1.00 57.46 437 ILE A CA 1
ATOM 2748 C C . ILE A 1 382 ? 1.994 4.484 12.353 1.00 60.54 437 ILE A C 1
ATOM 2749 O O . ILE A 1 382 ? 2.404 4.462 11.181 1.00 57.02 437 ILE A O 1
ATOM 2754 N N . VAL A 1 383 ? 0.715 4.232 12.661 1.00 61.01 438 VAL A N 1
ATOM 2755 C CA . VAL A 1 383 ? -0.238 3.900 11.571 1.00 63.22 438 VAL A CA 1
ATOM 2756 C C . VAL A 1 383 ? -0.516 5.137 10.719 1.00 59.08 438 VAL A C 1
ATOM 2757 O O . VAL A 1 383 ? -0.420 5.082 9.517 1.00 60.04 438 VAL A O 1
ATOM 2761 N N . GLN A 1 384 ? -0.771 6.264 11.365 1.00 63.53 439 GLN A N 1
ATOM 2762 C CA . GLN A 1 384 ? -0.998 7.531 10.677 1.00 66.48 439 GLN A CA 1
ATOM 2763 C C . GLN A 1 384 ? 0.150 7.905 9.738 1.00 67.64 439 GLN A C 1
ATOM 2764 O O . GLN A 1 384 ? -0.079 8.498 8.683 1.00 64.50 439 GLN A O 1
ATOM 2770 N N . SER A 1 385 ? 1.374 7.556 10.139 1.00 66.78 440 SER A N 1
ATOM 2771 C CA . SER A 1 385 ? 2.593 7.845 9.372 1.00 61.57 440 SER A CA 1
ATOM 2772 C C . SER A 1 385 ? 2.924 6.853 8.256 1.00 57.82 440 SER A C 1
ATOM 2773 O O . SER A 1 385 ? 3.791 7.145 7.448 1.00 57.53 440 SER A O 1
ATOM 2776 N N . GLY A 1 386 ? 2.263 5.693 8.219 1.00 55.59 441 GLY A N 1
ATOM 2777 C CA . GLY A 1 386 ? 2.466 4.691 7.152 1.00 56.76 441 GLY A CA 1
ATOM 2778 C C . GLY A 1 386 ? 3.234 3.432 7.553 1.00 61.68 441 GLY A C 1
ATOM 2779 O O . GLY A 1 386 ? 3.666 2.636 6.695 1.00 59.21 441 GLY A O 1
ATOM 2780 N N . GLY A 1 387 ? 3.386 3.222 8.857 1.00 59.67 442 GLY A N 1
ATOM 2781 C CA . GLY A 1 387 ? 4.340 2.245 9.357 1.00 56.33 442 GLY A CA 1
ATOM 2782 C C . GLY A 1 387 ? 3.942 0.803 9.191 1.00 55.34 442 GLY A C 1
ATOM 2783 O O . GLY A 1 387 ? 4.806 -0.062 9.134 1.00 56.39 442 GLY A O 1
ATOM 2784 N N . ILE A 1 388 ? 2.640 0.530 9.112 1.00 59.12 443 ILE A N 1
ATOM 2785 C CA . ILE A 1 388 ? 2.148 -0.863 9.110 1.00 58.40 443 ILE A CA 1
ATOM 2786 C C . ILE A 1 388 ? 2.740 -1.731 7.999 1.00 55.21 443 ILE A C 1
ATOM 2787 O O . ILE A 1 388 ? 3.183 -2.851 8.266 1.00 59.42 443 ILE A O 1
ATOM 2792 N N . LYS A 1 389 ? 2.717 -1.242 6.763 1.00 60.07 444 LYS A N 1
ATOM 2793 C CA . LYS A 1 389 ? 3.233 -2.035 5.627 1.00 60.20 444 LYS A CA 1
ATOM 2794 C C . LYS A 1 389 ? 4.706 -2.389 5.840 1.00 58.00 444 LYS A C 1
ATOM 2795 O O . LYS A 1 389 ? 5.156 -3.467 5.483 1.00 61.61 444 LYS A O 1
ATOM 2801 N N . HIS A 1 390 ? 5.452 -1.486 6.456 1.00 60.38 445 HIS A N 1
ATOM 2802 C CA . HIS A 1 390 ? 6.858 -1.743 6.692 1.00 59.66 445 HIS A CA 1
ATOM 2803 C C . HIS A 1 390 ? 7.041 -2.812 7.757 1.00 57.31 445 HIS A C 1
ATOM 2804 O O . HIS A 1 390 ? 7.806 -3.745 7.556 1.00 60.21 445 HIS A O 1
ATOM 2811 N N . LEU A 1 391 ? 6.300 -2.718 8.863 1.00 60.77 446 LEU A N 1
ATOM 2812 C CA . LEU A 1 391 ? 6.315 -3.786 9.872 1.00 58.16 446 LEU A CA 1
ATOM 2813 C C . LEU A 1 391 ? 5.862 -5.125 9.286 1.00 61.42 446 LEU A C 1
ATOM 2814 O O . LEU A 1 391 ? 6.408 -6.184 9.614 1.00 59.17 446 LEU A O 1
ATOM 2819 N N . VAL A 1 392 ? 4.855 -5.080 8.420 1.00 65.68 447 VAL A N 1
ATOM 2820 C CA . VAL A 1 392 ? 4.330 -6.306 7.805 1.00 68.44 447 VAL A CA 1
ATOM 2821 C C . VAL A 1 392 ? 5.381 -6.951 6.901 1.00 61.42 447 VAL A C 1
ATOM 2822 O O . VAL A 1 392 ? 5.559 -8.161 6.925 1.00 62.31 447 VAL A O 1
ATOM 2826 N N . THR A 1 393 ? 6.086 -6.133 6.128 1.00 65.22 448 THR A N 1
ATOM 2827 C CA . THR A 1 393 ? 7.160 -6.628 5.258 1.00 68.17 448 THR A CA 1
ATOM 2828 C C . THR A 1 393 ? 8.319 -7.188 6.081 1.00 68.01 448 THR A C 1
ATOM 2829 O O . THR A 1 393 ? 8.882 -8.217 5.728 1.00 71.65 448 THR A O 1
ATOM 2833 N N . MET A 1 394 ? 8.646 -6.528 7.192 1.00 69.34 449 MET A N 1
ATOM 2834 C CA . MET A 1 394 ? 9.711 -6.990 8.101 1.00 70.07 449 MET A CA 1
ATOM 2835 C C . MET A 1 394 ? 9.482 -8.410 8.618 1.00 65.65 449 MET A C 1
ATOM 2836 O O . MET A 1 394 ? 10.436 -9.145 8.863 1.00 63.09 449 MET A O 1
ATOM 2841 N N . ALA A 1 395 ? 8.223 -8.790 8.799 1.00 67.69 450 ALA A N 1
ATOM 2842 C CA . ALA A 1 395 ? 7.880 -10.149 9.240 1.00 68.48 450 ALA A CA 1
ATOM 2843 C C . ALA A 1 395 ? 8.360 -11.243 8.271 1.00 70.91 450 ALA A C 1
ATOM 2844 O O . ALA A 1 395 ? 8.553 -12.392 8.676 1.00 73.40 450 ALA A O 1
ATOM 2846 N N . THR A 1 396 ? 8.540 -10.890 6.998 1.00 70.08 451 THR A N 1
ATOM 2847 C CA . THR A 1 396 ? 9.125 -11.806 6.009 1.00 77.56 451 THR A CA 1
ATOM 2848 C C . THR A 1 396 ? 10.639 -11.613 5.835 1.00 80.14 451 THR A C 1
ATOM 2849 O O . THR A 1 396 ? 11.192 -11.968 4.800 1.00 79.28 451 THR A O 1
ATOM 2853 N N . SER A 1 397 ? 11.308 -11.062 6.846 1.00 86.00 452 SER A N 1
ATOM 2854 C CA . SER A 1 397 ? 12.752 -10.824 6.781 1.00 86.33 452 SER A CA 1
ATOM 2855 C C . SER A 1 397 ? 13.526 -12.138 6.907 1.00 86.23 452 SER A C 1
ATOM 2856 O O . SER A 1 397 ? 13.116 -13.048 7.627 1.00 78.95 452 SER A O 1
ATOM 2859 N N . GLU A 1 398 ? 14.646 -12.225 6.194 1.00 90.62 453 GLU A N 1
ATOM 2860 C CA . GLU A 1 398 ? 15.510 -13.404 6.253 1.00 93.02 453 GLU A CA 1
ATOM 2861 C C . GLU A 1 398 ? 16.099 -13.635 7.649 1.00 91.19 453 GLU A C 1
ATOM 2862 O O . GLU A 1 398 ? 16.451 -14.764 7.996 1.00 92.32 453 GLU A O 1
ATOM 2868 N N . HIS A 1 399 ? 16.199 -12.571 8.443 1.00 87.82 454 HIS A N 1
ATOM 2869 C CA . HIS A 1 399 ? 16.710 -12.666 9.804 1.00 83.13 454 HIS A CA 1
ATOM 2870 C C . HIS A 1 399 ? 15.559 -12.950 10.743 1.00 83.23 454 HIS A C 1
ATOM 2871 O O . HIS A 1 399 ? 14.623 -12.162 10.841 1.00 84.69 454 HIS A O 1
ATOM 2878 N N . VAL A 1 400 ? 15.634 -14.089 11.423 1.00 84.74 455 VAL A N 1
ATOM 2879 C CA . VAL A 1 400 ? 14.544 -14.562 12.271 1.00 85.47 455 VAL A CA 1
ATOM 2880 C C . VAL A 1 400 ? 14.265 -13.615 13.432 1.00 83.99 455 VAL A C 1
ATOM 2881 O O . VAL A 1 400 ? 13.120 -13.484 13.863 1.00 88.26 455 VAL A O 1
ATOM 2885 N N . ILE A 1 401 ? 15.301 -12.946 13.926 1.00 80.03 456 ILE A N 1
ATOM 2886 C CA . ILE A 1 401 ? 15.131 -12.043 15.059 1.00 78.55 456 ILE A CA 1
ATOM 2887 C C . ILE A 1 401 ? 14.215 -10.907 14.624 1.00 70.52 456 ILE A C 1
ATOM 2888 O O . ILE A 1 401 ? 13.295 -10.547 15.339 1.00 73.06 456 ILE A O 1
ATOM 2893 N N . MET A 1 402 ? 14.452 -10.380 13.430 1.00 68.50 457 MET A N 1
ATOM 2894 C CA . MET A 1 402 ? 13.651 -9.294 12.903 1.00 69.79 457 MET A CA 1
ATOM 2895 C C . MET A 1 402 ? 12.212 -9.708 12.579 1.00 71.70 457 MET A C 1
ATOM 2896 O O . MET A 1 402 ? 11.313 -8.881 12.666 1.00 71.00 457 MET A O 1
ATOM 2901 N N . GLN A 1 403 ? 11.997 -10.970 12.212 1.00 72.24 458 GLN A N 1
ATOM 2902 C CA . GLN A 1 403 ? 10.656 -11.461 11.887 1.00 72.04 458 GLN A CA 1
ATOM 2903 C C . GLN A 1 403 ? 9.726 -11.421 13.083 1.00 71.09 458 GLN A C 1
ATOM 2904 O O . GLN A 1 403 ? 8.637 -10.846 13.003 1.00 64.03 458 GLN A O 1
ATOM 2910 N N . ASN A 1 404 ? 10.146 -12.036 14.187 1.00 70.74 459 ASN A N 1
ATOM 2911 C CA . ASN A 1 404 ? 9.295 -12.064 15.388 1.00 73.25 459 ASN A CA 1
ATOM 2912 C C . ASN A 1 404 ? 9.349 -10.786 16.226 1.00 67.10 459 ASN A C 1
ATOM 2913 O O . ASN A 1 404 ? 8.519 -10.600 17.111 1.00 71.60 459 ASN A O 1
ATOM 2918 N N . GLU A 1 405 ? 10.311 -9.906 15.945 1.00 65.65 460 GLU A N 1
ATOM 2919 C CA . GLU A 1 405 ? 10.223 -8.507 16.390 1.00 60.64 460 GLU A CA 1
ATOM 2920 C C . GLU A 1 405 ? 9.067 -7.843 15.657 1.00 58.52 460 GLU A C 1
ATOM 2921 O O . GLU A 1 405 ? 8.324 -7.027 16.223 1.00 56.00 460 GLU A O 1
ATOM 2927 N N . ALA A 1 406 ? 8.932 -8.184 14.380 1.00 55.41 461 ALA A N 1
ATOM 2928 C CA . ALA A 1 406 ? 7.835 -7.659 13.582 1.00 58.03 461 ALA A CA 1
ATOM 2929 C C . ALA A 1 406 ? 6.522 -8.233 14.105 1.00 57.08 461 ALA A C 1
ATOM 2930 O O . ALA A 1 406 ? 5.553 -7.495 14.286 1.00 59.66 461 ALA A O 1
ATOM 2932 N N . LEU A 1 407 ? 6.516 -9.535 14.381 1.00 58.86 462 LEU A N 1
ATOM 2933 C CA . LEU A 1 407 ? 5.312 -10.233 14.844 1.00 64.29 462 LEU A CA 1
ATOM 2934 C C . LEU A 1 407 ? 4.808 -9.745 16.198 1.00 63.71 462 LEU A C 1
ATOM 2935 O O . LEU A 1 407 ? 3.624 -9.465 16.365 1.00 68.61 462 LEU A O 1
ATOM 2940 N N . VAL A 1 408 ? 5.713 -9.655 17.163 1.00 62.84 463 VAL A N 1
ATOM 2941 C CA . VAL A 1 408 ? 5.369 -9.196 18.493 1.00 58.43 463 VAL A CA 1
ATOM 2942 C C . VAL A 1 408 ? 4.797 -7.780 18.411 1.00 61.05 463 VAL A C 1
ATOM 2943 O O . VAL A 1 408 ? 3.804 -7.479 19.060 1.00 62.59 463 VAL A O 1
ATOM 2947 N N . ALA A 1 409 ? 5.405 -6.922 17.593 1.00 62.76 464 ALA A N 1
ATOM 2948 C CA . ALA A 1 409 ? 4.912 -5.550 17.405 1.00 59.54 464 ALA A CA 1
ATOM 2949 C C . ALA A 1 409 ? 3.524 -5.558 16.770 1.00 61.47 464 ALA A C 1
ATOM 2950 O O . ALA A 1 409 ? 2.655 -4.745 17.111 1.00 56.66 464 ALA A O 1
ATOM 2952 N N . LEU A 1 410 ? 3.350 -6.467 15.819 1.00 62.41 465 LEU A N 1
ATOM 2953 C CA . LEU A 1 410 ? 2.066 -6.701 15.173 1.00 67.75 465 LEU A CA 1
ATOM 2954 C C . LEU A 1 410 ? 1.032 -7.192 16.199 1.00 69.81 465 LEU A C 1
ATOM 2955 O O . LEU A 1 410 ? -0.080 -6.674 16.253 1.00 66.13 465 LEU A O 1
ATOM 2960 N N . ALA A 1 411 ? 1.406 -8.168 17.022 1.00 68.24 466 ALA A N 1
ATOM 2961 C CA . ALA A 1 411 ? 0.516 -8.634 18.083 1.00 68.37 466 ALA A CA 1
ATOM 2962 C C . ALA A 1 411 ? 0.109 -7.497 19.018 1.00 70.43 466 ALA A C 1
ATOM 2963 O O . ALA A 1 411 ? -1.072 -7.346 19.339 1.00 74.81 466 ALA A O 1
ATOM 2965 N N . LEU A 1 412 ? 1.063 -6.671 19.439 1.00 68.70 467 LEU A N 1
ATOM 2966 C CA . LEU A 1 412 ? 0.707 -5.544 20.299 1.00 64.09 467 LEU A CA 1
ATOM 2967 C C . LEU A 1 412 ? -0.269 -4.598 19.612 1.00 63.48 467 LEU A C 1
ATOM 2968 O O . LEU A 1 412 ? -1.163 -4.051 20.261 1.00 58.45 467 LEU A O 1
ATOM 2973 N N . ILE A 1 413 ? -0.090 -4.362 18.314 1.00 65.21 468 ILE A N 1
ATOM 2974 C CA . ILE A 1 413 ? -0.985 -3.432 17.631 1.00 67.75 468 ILE A CA 1
ATOM 2975 C C . ILE A 1 413 ? -2.368 -4.075 17.441 1.00 66.32 468 ILE A C 1
ATOM 2976 O O . ILE A 1 413 ? -3.377 -3.382 17.498 1.00 63.25 468 ILE A O 1
ATOM 2981 N N . ALA A 1 414 ? -2.411 -5.392 17.253 1.00 68.72 469 ALA A N 1
ATOM 2982 C CA . ALA A 1 414 ? -3.685 -6.111 17.226 1.00 72.51 469 ALA A CA 1
ATOM 2983 C C . ALA A 1 414 ? -4.418 -5.930 18.548 1.00 75.17 469 ALA A C 1
ATOM 2984 O O . ALA A 1 414 ? -5.574 -5.525 18.577 1.00 78.17 469 ALA A O 1
ATOM 2986 N N . ALA A 1 415 ? -3.716 -6.211 19.641 1.00 75.05 470 ALA A N 1
ATOM 2987 C CA . ALA A 1 415 ? -4.299 -6.169 20.975 1.00 73.38 470 ALA A CA 1
ATOM 2988 C C . ALA A 1 415 ? -4.674 -4.772 21.451 1.00 73.44 470 ALA A C 1
ATOM 2989 O O . ALA A 1 415 ? -5.533 -4.633 22.320 1.00 82.12 470 ALA A O 1
ATOM 2991 N N . LEU A 1 416 ? -4.043 -3.739 20.904 1.00 73.54 471 LEU A N 1
ATOM 2992 C CA . LEU A 1 416 ? -4.237 -2.381 21.416 1.00 73.63 471 LEU A CA 1
ATOM 2993 C C . LEU A 1 416 ? -5.001 -1.443 20.490 1.00 72.78 471 LEU A C 1
ATOM 2994 O O . LEU A 1 416 ? -5.703 -0.561 20.974 1.00 78.29 471 LEU A O 1
ATOM 2999 N N . GLU A 1 417 ? -4.844 -1.590 19.177 1.00 72.12 472 GLU A N 1
ATOM 3000 C CA . GLU A 1 417 ? -5.435 -0.642 18.229 1.00 74.52 472 GLU A CA 1
ATOM 3001 C C . GLU A 1 417 ? -5.825 -1.334 16.929 1.00 73.98 472 GLU A C 1
ATOM 3002 O O . GLU A 1 417 ? -5.582 -0.800 15.838 1.00 71.56 472 GLU A O 1
ATOM 3008 N N . LEU A 1 418 ? -6.419 -2.519 17.034 1.00 73.75 473 LEU A N 1
ATOM 3009 C CA . LEU A 1 418 ? -6.806 -3.271 15.840 1.00 79.05 473 LEU A CA 1
ATOM 3010 C C . LEU A 1 418 ? -7.760 -2.448 14.978 1.00 82.18 473 LEU A C 1
ATOM 3011 O O . LEU A 1 418 ? -7.612 -2.391 13.755 1.00 87.89 473 LEU A O 1
ATOM 3016 N N . GLY A 1 419 ? -8.722 -1.797 15.626 1.00 81.74 474 GLY A N 1
ATOM 3017 C CA . GLY A 1 419 ? -9.659 -0.921 14.939 1.00 79.98 474 GLY A CA 1
ATOM 3018 C C . GLY A 1 419 ? -8.951 -0.020 13.954 1.00 78.91 474 GLY A C 1
ATOM 3019 O O . GLY A 1 419 ? -9.177 -0.114 12.749 1.00 77.78 474 GLY A O 1
ATOM 3020 N N . THR A 1 420 ? -8.052 0.817 14.460 1.00 78.44 475 THR A N 1
ATOM 3021 C CA . THR A 1 420 ? -7.409 1.838 13.625 1.00 79.37 475 THR A CA 1
ATOM 3022 C C . THR A 1 420 ? -6.426 1.268 12.586 1.00 74.05 475 THR A C 1
ATOM 3023 O O . THR A 1 420 ? -6.108 1.946 11.620 1.00 62.11 475 THR A O 1
ATOM 3027 N N . ALA A 1 421 ? -5.975 0.029 12.769 1.00 76.08 476 ALA A N 1
ATOM 3028 C CA . ALA A 1 421 ? -4.955 -0.565 11.904 1.00 77.53 476 ALA A CA 1
ATOM 3029 C C . ALA A 1 421 ? -5.501 -1.449 10.790 1.00 80.60 476 ALA A C 1
ATOM 3030 O O . ALA A 1 421 ? -4.930 -1.481 9.696 1.00 82.31 476 ALA A O 1
ATOM 3032 N N . GLU A 1 422 ? -6.589 -2.171 11.054 1.00 82.31 477 GLU A N 1
ATOM 3033 C CA . GLU A 1 422 ? -7.015 -3.262 10.154 1.00 79.11 477 GLU A CA 1
ATOM 3034 C C . GLU A 1 422 ? -7.096 -2.873 8.671 1.00 73.47 477 GLU A C 1
ATOM 3035 O O . GLU A 1 422 ? -6.929 -3.727 7.805 1.00 70.34 477 GLU A O 1
ATOM 3041 N N . LYS A 1 423 ? -7.331 -1.595 8.377 1.00 74.11 478 LYS A N 1
ATOM 3042 C CA . LYS A 1 423 ? -7.299 -1.122 6.992 1.00 76.98 478 LYS A CA 1
ATOM 3043 C C . LYS A 1 423 ? -5.911 -1.361 6.372 1.00 76.74 478 LYS A C 1
ATOM 3044 O O . LYS A 1 423 ? -5.792 -2.012 5.334 1.00 73.45 478 LYS A O 1
ATOM 3050 N N . ASP A 1 424 ? -4.864 -0.854 7.022 1.00 76.14 479 ASP A N 1
ATOM 3051 C CA . ASP A 1 424 ? -3.493 -1.054 6.533 1.00 69.36 479 ASP A CA 1
ATOM 3052 C C . ASP A 1 424 ? -3.073 -2.514 6.592 1.00 62.75 479 ASP A C 1
ATOM 3053 O O . ASP A 1 424 ? -2.359 -2.986 5.712 1.00 60.59 479 ASP A O 1
ATOM 3058 N N . LEU A 1 425 ? -3.532 -3.236 7.609 1.00 65.08 480 LEU A N 1
ATOM 3059 C CA . LEU A 1 425 ? -3.195 -4.661 7.745 1.00 68.36 480 LEU A CA 1
ATOM 3060 C C . LEU A 1 425 ? -3.815 -5.496 6.635 1.00 74.99 480 LEU A C 1
ATOM 3061 O O . LEU A 1 425 ? -3.278 -6.538 6.253 1.00 74.81 480 LEU A O 1
ATOM 3066 N N . GLU A 1 426 ? -4.964 -5.035 6.144 1.00 82.13 481 GLU A N 1
ATOM 3067 C CA . GLU A 1 426 ? -5.617 -5.633 4.990 1.00 81.78 481 GLU A CA 1
ATOM 3068 C C . GLU A 1 426 ? -4.766 -5.384 3.752 1.00 73.27 481 GLU A C 1
ATOM 3069 O O . GLU A 1 426 ? -4.341 -6.325 3.093 1.00 68.43 481 GLU A O 1
ATOM 3075 N N . SER A 1 427 ? -4.507 -4.110 3.468 1.00 73.49 482 SER A N 1
ATOM 3076 C CA . SER A 1 427 ? -3.679 -3.690 2.334 1.00 77.24 482 SER A CA 1
ATOM 3077 C C . SER A 1 427 ? -2.374 -4.468 2.238 1.00 82.74 482 SER A C 1
ATOM 3078 O O . SER A 1 427 ? -1.940 -4.822 1.141 1.00 85.76 482 SER A O 1
ATOM 3081 N N . ALA A 1 428 ? -1.755 -4.726 3.391 1.00 83.49 483 ALA A N 1
ATOM 3082 C CA . ALA A 1 428 ? -0.455 -5.388 3.457 1.00 79.71 483 ALA A CA 1
ATOM 3083 C C . ALA A 1 428 ? -0.520 -6.921 3.386 1.00 82.14 483 ALA A C 1
ATOM 3084 O O . ALA A 1 428 ? 0.524 -7.574 3.334 1.00 77.68 483 ALA A O 1
ATOM 3086 N N . LYS A 1 429 ? -1.728 -7.491 3.386 1.00 80.61 484 LYS A N 1
ATOM 3087 C CA . LYS A 1 429 ? -1.934 -8.933 3.170 1.00 80.90 484 LYS A CA 1
ATOM 3088 C C . LYS A 1 429 ? -1.298 -9.791 4.268 1.00 78.95 484 LYS A C 1
ATOM 3089 O O . LYS A 1 429 ? -0.710 -10.842 3.989 1.00 74.70 484 LYS A O 1
ATOM 3095 N N . LEU A 1 430 ? -1.436 -9.351 5.516 1.00 75.57 485 LEU A N 1
ATOM 3096 C CA . LEU A 1 430 ? -0.733 -9.972 6.638 1.00 77.00 485 LEU A CA 1
ATOM 3097 C C . LEU A 1 430 ? -1.133 -11.431 6.875 1.00 82.21 485 LEU A C 1
ATOM 3098 O O . LEU A 1 430 ? -0.269 -12.299 7.057 1.00 81.12 485 LEU A O 1
ATOM 3103 N N . VAL A 1 431 ? -2.435 -11.707 6.876 1.00 87.22 486 VAL A N 1
ATOM 3104 C CA . VAL A 1 431 ? -2.925 -13.081 7.105 1.00 88.92 486 VAL A CA 1
ATOM 3105 C C . VAL A 1 431 ? -2.388 -14.072 6.067 1.00 86.41 486 VAL A C 1
ATOM 3106 O O . VAL A 1 431 ? -2.133 -15.241 6.377 1.00 80.32 486 VAL A O 1
ATOM 3110 N N . GLN A 1 432 ? -2.228 -13.593 4.840 1.00 87.99 487 GLN A N 1
ATOM 3111 C CA . GLN A 1 432 ? -1.655 -14.390 3.761 1.00 95.87 487 GLN A CA 1
ATOM 3112 C C . GLN A 1 432 ? -0.190 -14.720 4.073 1.00 96.78 487 GLN A C 1
ATOM 3113 O O . GLN A 1 432 ? 0.266 -15.851 3.862 1.00 89.15 487 GLN A O 1
ATOM 3119 N N . ILE A 1 433 ? 0.532 -13.723 4.589 1.00 97.31 488 ILE A N 1
ATOM 3120 C CA . ILE A 1 433 ? 1.923 -13.900 5.011 1.00 94.35 488 ILE A CA 1
ATOM 3121 C C . ILE A 1 433 ? 1.991 -14.853 6.196 1.00 90.29 488 ILE A C 1
ATOM 3122 O O . ILE A 1 433 ? 2.748 -15.818 6.175 1.00 87.50 488 ILE A O 1
ATOM 3127 N N . LEU A 1 434 ? 1.186 -14.589 7.220 1.00 92.80 489 LEU A N 1
ATOM 3128 C CA . LEU A 1 434 ? 1.126 -15.469 8.397 1.00 95.47 489 LEU A CA 1
ATOM 3129 C C . LEU A 1 434 ? 0.966 -16.942 8.025 1.00 94.95 489 LEU A C 1
ATOM 3130 O O . LEU A 1 434 ? 1.587 -17.809 8.643 1.00 99.16 489 LEU A O 1
ATOM 3135 N N . HIS A 1 435 ? 0.140 -17.218 7.018 1.00 96.91 490 HIS A N 1
ATOM 3136 C CA . HIS A 1 435 ? -0.108 -18.592 6.585 1.00 100.30 490 HIS A CA 1
ATOM 3137 C C . HIS A 1 435 ? 1.163 -19.262 6.080 1.00 101.40 490 HIS A C 1
ATOM 3138 O O . HIS A 1 435 ? 1.555 -20.314 6.586 1.00 100.87 490 HIS A O 1
ATOM 3145 N N . ARG A 1 436 ? 1.813 -18.644 5.096 1.00 102.96 491 ARG A N 1
ATOM 3146 C CA . ARG A 1 436 ? 3.024 -19.223 4.510 1.00 106.18 491 ARG A CA 1
ATOM 3147 C C . ARG A 1 436 ? 4.046 -19.572 5.598 1.00 108.55 491 ARG A C 1
ATOM 3148 O O . ARG A 1 436 ? 4.794 -20.544 5.461 1.00 115.23 491 ARG A O 1
ATOM 3156 N N . LEU A 1 437 ? 4.054 -18.789 6.681 1.00 101.55 492 LEU A N 1
ATOM 3157 C CA . LEU A 1 437 ? 4.890 -19.081 7.842 1.00 95.75 492 LEU A CA 1
ATOM 3158 C C . LEU A 1 437 ? 4.299 -20.265 8.605 1.00 97.38 492 LEU A C 1
ATOM 3159 O O . LEU A 1 437 ? 5.002 -20.961 9.337 1.00 94.93 492 LEU A O 1
ATOM 3164 N N . PRO A 1 445 ? 10.933 -22.544 10.262 1.00 90.99 500 PRO A N 1
ATOM 3165 C CA . PRO A 1 445 ? 10.338 -21.415 10.971 1.00 95.07 500 PRO A CA 1
ATOM 3166 C C . PRO A 1 445 ? 10.774 -21.355 12.444 1.00 95.78 500 PRO A C 1
ATOM 3167 O O . PRO A 1 445 ? 11.377 -20.377 12.875 1.00 96.83 500 PRO A O 1
ATOM 3169 N N . GLU A 1 446 ? 10.472 -22.410 13.196 1.00 98.87 501 GLU A N 1
ATOM 3170 C CA . GLU A 1 446 ? 10.773 -22.496 14.635 1.00 99.25 501 GLU A CA 1
ATOM 3171 C C . GLU A 1 446 ? 9.937 -21.508 15.477 1.00 98.80 501 GLU A C 1
ATOM 3172 O O . GLU A 1 446 ? 8.711 -21.618 15.502 1.00 95.19 501 GLU A O 1
ATOM 3174 N N . ILE A 1 447 ? 10.571 -20.542 16.145 1.00 103.78 502 ILE A N 1
ATOM 3175 C CA . ILE A 1 447 ? 9.852 -19.639 17.064 1.00 102.96 502 ILE A CA 1
ATOM 3176 C C . ILE A 1 447 ? 8.881 -18.663 16.372 1.00 101.46 502 ILE A C 1
ATOM 3177 O O . ILE A 1 447 ? 8.101 -17.988 17.046 1.00 92.44 502 ILE A O 1
ATOM 3179 N N . LYS A 1 448 ? 8.917 -18.595 15.038 1.00 101.44 503 LYS A N 1
ATOM 3180 C CA . LYS A 1 448 ? 7.915 -17.847 14.272 1.00 99.94 503 LYS A CA 1
ATOM 3181 C C . LYS A 1 448 ? 6.501 -18.416 14.454 1.00 99.63 503 LYS A C 1
ATOM 3182 O O . LYS A 1 448 ? 5.541 -17.874 13.905 1.00 97.50 503 LYS A O 1
ATOM 3184 N N . TYR A 1 449 ? 6.386 -19.515 15.203 1.00 97.89 504 TYR A N 1
ATOM 3185 C CA . TYR A 1 449 ? 5.110 -19.978 15.763 1.00 97.75 504 TYR A CA 1
ATOM 3186 C C . TYR A 1 449 ? 4.286 -18.866 16.433 1.00 98.28 504 TYR A C 1
ATOM 3187 O O . TYR A 1 449 ? 3.066 -18.985 16.527 1.00 90.83 504 TYR A O 1
ATOM 3189 N N . ASN A 1 450 ? 4.957 -17.804 16.900 1.00 99.95 505 ASN A N 1
ATOM 3190 C CA . ASN A 1 450 ? 4.302 -16.564 17.362 1.00 92.73 505 ASN A CA 1
ATOM 3191 C C . ASN A 1 450 ? 3.336 -15.958 16.331 1.00 89.19 505 ASN A C 1
ATOM 3192 O O . ASN A 1 450 ? 2.505 -15.116 16.675 1.00 88.18 505 ASN A O 1
ATOM 3194 N N . SER A 1 451 ? 3.464 -16.364 15.069 1.00 84.65 506 SER A N 1
ATOM 3195 C CA . SER A 1 451 ? 2.478 -16.041 14.038 1.00 85.46 506 SER A CA 1
ATOM 3196 C C . SER A 1 451 ? 1.071 -16.565 14.386 1.00 85.71 506 SER A C 1
ATOM 3197 O O . SER A 1 451 ? 0.067 -15.949 14.030 1.00 86.36 506 SER A O 1
ATOM 3199 N N . MET A 1 452 ? 1.004 -17.696 15.083 1.00 87.91 507 MET A N 1
ATOM 3200 C CA . MET A 1 452 ? -0.273 -18.250 15.531 1.00 90.80 507 MET A CA 1
ATOM 3201 C C . MET A 1 452 ? -0.939 -17.317 16.535 1.00 91.75 507 MET A C 1
ATOM 3202 O O . MET A 1 452 ? -2.134 -17.028 16.433 1.00 91.81 507 MET A O 1
ATOM 3204 N N . VAL A 1 453 ? -0.154 -16.849 17.502 1.00 92.85 508 VAL A N 1
ATOM 3205 C CA . VAL A 1 453 ? -0.638 -15.907 18.506 1.00 89.75 508 VAL A CA 1
ATOM 3206 C C . VAL A 1 453 ? -1.174 -14.626 17.856 1.00 90.06 508 VAL A C 1
ATOM 3207 O O . VAL A 1 453 ? -2.197 -14.085 18.287 1.00 86.26 508 VAL A O 1
ATOM 3209 N N . LEU A 1 454 ? -0.486 -14.157 16.813 1.00 88.85 509 LEU A N 1
ATOM 3210 C CA . LEU A 1 454 ? -0.909 -12.967 16.075 1.00 86.74 509 LEU A CA 1
ATOM 3211 C C . LEU A 1 454 ? -2.255 -13.191 15.382 1.00 89.15 509 LEU A C 1
ATOM 3212 O O . LEU A 1 454 ? -3.126 -12.323 15.428 1.00 90.29 509 LEU A O 1
ATOM 3214 N N . ILE A 1 455 ? -2.420 -14.352 14.750 1.00 91.32 510 ILE A N 1
ATOM 3215 C CA . ILE A 1 455 ? -3.673 -14.697 14.074 1.00 91.41 510 ILE A CA 1
ATOM 3216 C C . ILE A 1 455 ? -4.862 -14.660 15.036 1.00 91.39 510 ILE A C 1
ATOM 3217 O O . ILE A 1 455 ? -5.889 -14.048 14.737 1.00 82.67 510 ILE A O 1
ATOM 3219 N N . CYS A 1 456 ? -4.706 -15.295 16.197 1.00 94.03 511 CYS A N 1
ATOM 3220 C CA . CYS A 1 456 ? -5.772 -15.343 17.206 1.00 95.21 511 CYS A CA 1
ATOM 3221 C C . CYS A 1 456 ? -6.174 -13.953 17.717 1.00 94.79 511 CYS A C 1
ATOM 3222 O O . CYS A 1 456 ? -7.326 -13.743 18.092 1.00 99.90 511 CYS A O 1
ATOM 3224 N N . ALA A 1 457 ? -5.231 -13.013 17.728 1.00 92.58 512 ALA A N 1
ATOM 3225 C CA . ALA A 1 457 ? -5.524 -11.622 18.093 1.00 89.89 512 ALA A CA 1
ATOM 3226 C C . ALA A 1 457 ? -6.168 -10.865 16.926 1.00 84.97 512 ALA A C 1
ATOM 3227 O O . ALA A 1 457 ? -7.010 -9.985 17.127 1.00 75.27 512 ALA A O 1
ATOM 3229 N N . LEU A 1 458 ? -5.752 -11.204 15.707 1.00 87.88 513 LEU A N 1
ATOM 3230 C CA . LEU A 1 458 ? -6.367 -10.661 14.496 1.00 91.58 513 LEU A CA 1
ATOM 3231 C C . LEU A 1 458 ? -7.783 -11.213 14.273 1.00 94.97 513 LEU A C 1
ATOM 3232 O O . LEU A 1 458 ? -8.590 -10.592 13.575 1.00 92.86 513 LEU A O 1
ATOM 3234 N N . MET A 1 459 ? -8.079 -12.369 14.871 1.00 96.46 514 MET A N 1
ATOM 3235 C CA . MET A 1 459 ? -9.382 -13.031 14.725 1.00 98.17 514 MET A CA 1
ATOM 3236 C C . MET A 1 459 ? -10.588 -12.121 14.996 1.00 101.14 514 MET A C 1
ATOM 3237 O O . MET A 1 459 ? -11.646 -12.321 14.407 1.00 107.45 514 MET A O 1
ATOM 3239 N N . GLY A 1 460 ? -10.435 -11.125 15.868 1.00 104.75 515 GLY A N 1
ATOM 3240 C CA . GLY A 1 460 ? -11.533 -10.205 16.190 1.00 103.72 515 GLY A CA 1
ATOM 3241 C C . GLY A 1 460 ? -11.551 -8.960 15.287 1.00 102.57 515 GLY A C 1
ATOM 3242 O O . GLY A 1 460 ? -11.680 -7.833 15.772 1.00 103.98 515 GLY A O 1
ATOM 3243 N N . SER A 1 461 ? -11.455 -9.170 13.974 1.00 103.00 516 SER A N 1
ATOM 3244 C CA . SER A 1 461 ? -11.369 -8.071 13.008 1.00 104.14 516 SER A CA 1
ATOM 3245 C C . SER A 1 461 ? -12.495 -8.137 11.983 1.00 107.61 516 SER A C 1
ATOM 3246 O O . SER A 1 461 ? -12.755 -9.193 11.399 1.00 104.98 516 SER A O 1
ATOM 3248 N N . GLU A 1 462 ? -13.150 -7.000 11.758 1.00 109.61 517 GLU A N 1
ATOM 3249 C CA . GLU A 1 462 ? -14.194 -6.902 10.742 1.00 109.76 517 GLU A CA 1
ATOM 3250 C C . GLU A 1 462 ? -13.592 -7.140 9.356 1.00 106.81 517 GLU A C 1
ATOM 3251 O O . GLU A 1 462 ? -13.820 -8.193 8.757 1.00 99.16 517 GLU A O 1
ATOM 3253 N N . CYS A 1 463 ? -12.802 -6.178 8.874 1.00 106.23 518 CYS A N 1
ATOM 3254 C CA . CYS A 1 463 ? -12.148 -6.272 7.566 1.00 103.07 518 CYS A CA 1
ATOM 3255 C C . CYS A 1 463 ? -11.444 -7.613 7.401 1.00 104.69 518 CYS A C 1
ATOM 3256 O O . CYS A 1 463 ? -11.749 -8.365 6.478 1.00 105.95 518 CYS A O 1
ATOM 3258 N N . LEU A 1 464 ? -10.523 -7.919 8.312 1.00 108.03 519 LEU A N 1
ATOM 3259 C CA . LEU A 1 464 ? -9.806 -9.199 8.290 1.00 108.44 519 LEU A CA 1
ATOM 3260 C C . LEU A 1 464 ? -10.722 -10.340 8.738 1.00 106.94 519 LEU A C 1
ATOM 3261 O O . LEU A 1 464 ? -10.556 -10.895 9.824 1.00 102.04 519 LEU A O 1
ATOM 3263 N N . HIS A 1 465 ? -11.685 -10.683 7.884 1.00 108.07 520 HIS A N 1
ATOM 3264 C CA . HIS A 1 465 ? -12.682 -11.705 8.197 1.00 106.70 520 HIS A CA 1
ATOM 3265 C C . HIS A 1 465 ? -12.033 -13.082 8.271 1.00 107.62 520 HIS A C 1
ATOM 3266 O O . HIS A 1 465 ? -12.001 -13.701 9.334 1.00 103.84 520 HIS A O 1
ATOM 3268 N N . LYS A 1 466 ? -11.501 -13.534 7.138 1.00 109.89 521 LYS A N 1
ATOM 3269 C CA . LYS A 1 466 ? -10.825 -14.823 7.030 1.00 110.21 521 LYS A CA 1
ATOM 3270 C C . LYS A 1 466 ? -9.317 -14.601 7.141 1.00 113.36 521 LYS A C 1
ATOM 3271 O O . LYS A 1 466 ? -8.787 -13.812 6.361 1.00 112.25 521 LYS A O 1
ATOM 3273 N N . GLU A 1 467 ? -8.590 -15.274 8.042 1.00 116.55 522 GLU A N 1
ATOM 3274 C CA . GLU A 1 467 ? -9.019 -16.412 8.874 1.00 120.96 522 GLU A CA 1
ATOM 3275 C C . GLU A 1 467 ? -9.550 -17.613 8.072 1.00 122.73 522 GLU A C 1
ATOM 3276 O O . GLU A 1 467 ? -8.793 -18.191 7.289 1.00 122.08 522 GLU A O 1
ATOM 3278 N N . VAL A 1 468 ? -10.819 -17.988 8.260 1.00 121.75 523 VAL A N 1
ATOM 3279 C CA . VAL A 1 468 ? -11.366 -19.240 7.718 1.00 120.07 523 VAL A CA 1
ATOM 3280 C C . VAL A 1 468 ? -11.009 -19.481 6.246 1.00 120.30 523 VAL A C 1
ATOM 3281 O O . VAL A 1 468 ? -10.334 -20.460 5.923 1.00 120.39 523 VAL A O 1
ATOM 3283 N N . GLN A 1 469 ? -11.466 -18.588 5.367 1.00 119.31 524 GLN A N 1
ATOM 3284 C CA . GLN A 1 469 ? -11.137 -18.631 3.927 1.00 117.22 524 GLN A CA 1
ATOM 3285 C C . GLN A 1 469 ? -9.660 -18.904 3.609 1.00 120.32 524 GLN A C 1
ATOM 3286 O O . GLN A 1 469 ? -9.354 -19.508 2.582 1.00 118.66 524 GLN A O 1
ATOM 3288 N N . ASP A 1 470 ? -8.751 -18.463 4.479 1.00 126.44 525 ASP A N 1
ATOM 3289 C CA . ASP A 1 470 ? -7.312 -18.689 4.282 1.00 127.78 525 ASP A CA 1
ATOM 3290 C C . ASP A 1 470 ? -6.866 -20.147 4.491 1.00 129.73 525 ASP A C 1
ATOM 3291 O O . ASP A 1 470 ? -5.688 -20.458 4.297 1.00 135.87 525 ASP A O 1
ATOM 3293 N N . LEU A 1 471 ? -7.789 -21.026 4.890 1.00 124.64 526 LEU A N 1
ATOM 3294 C CA . LEU A 1 471 ? -7.498 -22.449 5.096 1.00 121.76 526 LEU A CA 1
ATOM 3295 C C . LEU A 1 471 ? -6.542 -22.674 6.270 1.00 122.15 526 LEU A C 1
ATOM 3296 O O . LEU A 1 471 ? -5.755 -23.626 6.276 1.00 117.50 526 LEU A O 1
ATOM 3298 N N . ALA A 1 472 ? -6.634 -21.798 7.268 1.00 127.22 527 ALA A N 1
ATOM 3299 C CA . ALA A 1 472 ? -5.746 -21.834 8.429 1.00 129.00 527 ALA A CA 1
ATOM 3300 C C . ALA A 1 472 ? -6.085 -22.984 9.383 1.00 130.45 527 ALA A C 1
ATOM 3301 O O . ALA A 1 472 ? -5.224 -23.436 10.142 1.00 125.30 527 ALA A O 1
ATOM 3303 N N . PHE A 1 473 ? -7.333 -23.453 9.342 1.00 130.79 528 PHE A N 1
ATOM 3304 C CA . PHE A 1 473 ? -7.756 -24.608 10.140 1.00 129.57 528 PHE A CA 1
ATOM 3305 C C . PHE A 1 473 ? -7.052 -25.900 9.695 1.00 126.76 528 PHE A C 1
ATOM 3306 O O . PHE A 1 473 ? -6.845 -26.810 10.502 1.00 121.28 528 PHE A O 1
ATOM 3308 N N . LEU A 1 474 ? -6.691 -25.970 8.414 1.00 124.10 529 LEU A N 1
ATOM 3309 C CA . LEU A 1 474 ? -5.922 -27.096 7.877 1.00 120.51 529 LEU A CA 1
ATOM 3310 C C . LEU A 1 474 ? -4.490 -27.119 8.419 1.00 117.32 529 LEU A C 1
ATOM 3311 O O . LEU A 1 474 ? -3.902 -28.187 8.581 1.00 108.35 529 LEU A O 1
ATOM 3313 N N . ASP A 1 475 ? -3.940 -25.936 8.689 1.00 121.39 530 ASP A N 1
ATOM 3314 C CA . ASP A 1 475 ? -2.572 -25.795 9.191 1.00 118.80 530 ASP A CA 1
ATOM 3315 C C . ASP A 1 475 ? -2.488 -25.738 10.723 1.00 117.14 530 ASP A C 1
ATOM 3316 O O . ASP A 1 475 ? -1.555 -26.287 11.311 1.00 108.92 530 ASP A O 1
ATOM 3318 N N . VAL A 1 476 ? -3.460 -25.080 11.357 1.00 122.41 531 VAL A N 1
ATOM 3319 C CA . VAL A 1 476 ? -3.417 -24.804 12.802 1.00 129.68 531 VAL A CA 1
ATOM 3320 C C . VAL A 1 476 ? -3.334 -26.061 13.671 1.00 136.40 531 VAL A C 1
ATOM 3321 O O . VAL A 1 476 ? -2.356 -26.256 14.395 1.00 135.95 531 VAL A O 1
ATOM 3323 N N . VAL A 1 477 ? -4.364 -26.902 13.600 1.00 143.96 532 VAL A N 1
ATOM 3324 C CA . VAL A 1 477 ? -4.404 -28.150 14.368 1.00 144.31 532 VAL A CA 1
ATOM 3325 C C . VAL A 1 477 ? -3.326 -29.124 13.897 1.00 145.87 532 VAL A C 1
ATOM 3326 O O . VAL A 1 477 ? -2.790 -29.896 14.695 1.00 151.59 532 VAL A O 1
ATOM 3328 N N . SER A 1 478 ? -3.001 -29.065 12.604 1.00 145.45 533 SER A N 1
ATOM 3329 C CA . SER A 1 478 ? -1.958 -29.909 12.011 1.00 146.14 533 SER A CA 1
ATOM 3330 C C . SER A 1 478 ? -0.564 -29.689 12.615 1.00 146.80 533 SER A C 1
ATOM 3331 O O . SER A 1 478 ? 0.354 -30.467 12.347 1.00 147.64 533 SER A O 1
ATOM 3333 N N . LYS A 1 479 ? -0.398 -28.627 13.401 1.00 146.13 534 LYS A N 1
ATOM 3334 C CA . LYS A 1 479 ? 0.811 -28.458 14.200 1.00 145.03 534 LYS A CA 1
ATOM 3335 C C . LYS A 1 479 ? 0.964 -29.642 15.152 1.00 144.16 534 LYS A C 1
ATOM 3336 O O . LYS A 1 479 ? 1.844 -30.478 14.957 1.00 142.92 534 LYS A O 1
ATOM 3338 N N . LEU A 1 480 ? 0.089 -29.730 16.153 1.00 146.38 535 LEU A N 1
ATOM 3339 C CA . LEU A 1 480 ? 0.155 -30.799 17.151 1.00 147.88 535 LEU A CA 1
ATOM 3340 C C . LEU A 1 480 ? 1.605 -30.991 17.625 1.00 150.39 535 LEU A C 1
ATOM 3341 O O . LEU A 1 480 ? 2.155 -30.096 18.262 1.00 153.57 535 LEU A O 1
ATOM 3343 N N . ARG A 1 481 ? 2.222 -32.134 17.316 1.00 151.13 536 ARG A N 1
ATOM 3344 C CA . ARG A 1 481 ? 3.657 -32.322 17.533 1.00 153.38 536 ARG A CA 1
ATOM 3345 C C . ARG A 1 481 ? 4.156 -33.466 16.642 1.00 156.07 536 ARG A C 1
ATOM 3346 O O . ARG A 1 481 ? 3.584 -34.554 16.696 1.00 154.83 536 ARG A O 1
ATOM 3348 N N . SER A 1 482 ? 5.198 -33.261 15.828 1.00 160.01 537 SER A N 1
ATOM 3349 C CA . SER A 1 482 ? 5.958 -32.006 15.729 1.00 158.88 537 SER A CA 1
ATOM 3350 C C . SER A 1 482 ? 5.163 -30.946 14.953 1.00 156.16 537 SER A C 1
ATOM 3351 O O . SER A 1 482 ? 4.340 -31.314 14.113 1.00 151.91 537 SER A O 1
ATOM 3353 N N . HIS A 1 483 ? 5.401 -29.646 15.177 1.00 151.56 538 HIS A N 1
ATOM 3354 C CA . HIS A 1 483 ? 6.544 -29.085 15.931 1.00 146.70 538 HIS A CA 1
ATOM 3355 C C . HIS A 1 483 ? 6.810 -29.720 17.298 1.00 146.75 538 HIS A C 1
ATOM 3356 O O . HIS A 1 483 ? 5.939 -29.741 18.173 1.00 144.27 538 HIS A O 1
ATOM 3358 N N . GLU A 1 484 ? 8.036 -30.215 17.466 1.00 141.35 539 GLU A N 1
ATOM 3359 C CA . GLU A 1 484 ? 8.403 -31.041 18.615 1.00 137.77 539 GLU A CA 1
ATOM 3360 C C . GLU A 1 484 ? 8.523 -30.271 19.931 1.00 134.07 539 GLU A C 1
ATOM 3361 O O . GLU A 1 484 ? 8.407 -30.866 21.002 1.00 133.23 539 GLU A O 1
ATOM 3363 N N . ASN A 1 485 ? 8.760 -28.961 19.856 1.00 129.88 540 ASN A N 1
ATOM 3364 C CA . ASN A 1 485 ? 8.874 -28.134 21.060 1.00 124.05 540 ASN A CA 1
ATOM 3365 C C . ASN A 1 485 ? 7.556 -28.112 21.835 1.00 121.97 540 ASN A C 1
ATOM 3366 O O . ASN A 1 485 ? 6.478 -28.088 21.240 1.00 111.92 540 ASN A O 1
ATOM 3368 N N . LYS A 1 486 ? 7.654 -28.134 23.162 1.00 125.41 541 LYS A N 1
ATOM 3369 C CA . LYS A 1 486 ? 6.478 -28.069 24.035 1.00 125.86 541 LYS A CA 1
ATOM 3370 C C . LYS A 1 486 ? 5.754 -26.731 23.884 1.00 124.78 541 LYS A C 1
ATOM 3371 O O . LYS A 1 486 ? 4.537 -26.653 24.064 1.00 117.95 541 LYS A O 1
ATOM 3373 N N . SER A 1 487 ? 6.513 -25.685 23.562 1.00 127.32 542 SER A N 1
ATOM 3374 C CA . SER A 1 487 ? 5.944 -24.384 23.227 1.00 130.40 542 SER A CA 1
ATOM 3375 C C . SER A 1 487 ? 5.219 -24.461 21.884 1.00 134.44 542 SER A C 1
ATOM 3376 O O . SER A 1 487 ? 4.012 -24.220 21.808 1.00 134.82 542 SER A O 1
ATOM 3378 N N . VAL A 1 488 ? 5.958 -24.831 20.837 1.00 137.35 543 VAL A N 1
ATOM 3379 C CA . VAL A 1 488 ? 5.419 -24.905 19.471 1.00 136.63 543 VAL A CA 1
ATOM 3380 C C . VAL A 1 488 ? 4.303 -25.941 19.304 1.00 138.34 543 VAL A C 1
ATOM 3381 O O . VAL A 1 488 ? 3.550 -25.888 18.330 1.00 134.75 543 VAL A O 1
ATOM 3383 N N . ALA A 1 489 ? 4.211 -26.885 20.240 1.00 139.84 544 ALA A N 1
ATOM 3384 C CA . ALA A 1 489 ? 3.144 -27.881 20.234 1.00 136.26 544 ALA A CA 1
ATOM 3385 C C . ALA A 1 489 ? 1.899 -27.396 20.973 1.00 132.46 544 ALA A C 1
ATOM 3386 O O . ALA A 1 489 ? 0.796 -27.458 20.431 1.00 129.78 544 ALA A O 1
ATOM 3388 N N . GLN A 1 490 ? 2.085 -26.912 22.201 1.00 127.87 545 GLN A N 1
ATOM 3389 C CA . GLN A 1 490 ? 0.968 -26.599 23.107 1.00 125.80 545 GLN A CA 1
ATOM 3390 C C . GLN A 1 490 ? 0.006 -25.527 22.581 1.00 128.24 545 GLN A C 1
ATOM 3391 O O . GLN A 1 490 ? -1.206 -25.636 22.774 1.00 126.75 545 GLN A O 1
ATOM 3393 N N . GLN A 1 491 ? 0.541 -24.502 21.920 1.00 129.23 546 GLN A N 1
ATOM 3394 C CA . GLN A 1 491 ? -0.281 -23.405 21.393 1.00 127.17 546 GLN A CA 1
ATOM 3395 C C . GLN A 1 491 ? -1.149 -23.827 20.207 1.00 128.03 546 GLN A C 1
ATOM 3396 O O . GLN A 1 491 ? -2.070 -23.099 19.824 1.00 127.02 546 GLN A O 1
ATOM 3398 N N . ALA A 1 492 ? -0.842 -24.985 19.620 1.00 129.16 547 ALA A N 1
ATOM 3399 C CA . ALA A 1 492 ? -1.670 -25.576 18.567 1.00 128.96 547 ALA A CA 1
ATOM 3400 C C . ALA A 1 492 ? -3.048 -25.968 19.094 1.00 127.47 547 ALA A C 1
ATOM 3401 O O . ALA A 1 492 ? -4.047 -25.793 18.399 1.00 122.89 547 ALA A O 1
ATOM 3403 N N . SER A 1 493 ? -3.097 -26.500 20.314 1.00 127.61 548 SER A N 1
ATOM 3404 C CA . SER A 1 493 ? -4.368 -26.846 20.961 1.00 127.25 548 SER A CA 1
ATOM 3405 C C . SER A 1 493 ? -5.233 -25.605 21.190 1.00 125.58 548 SER A C 1
ATOM 3406 O O . SER A 1 493 ? -6.449 -25.648 20.994 1.00 128.61 548 SER A O 1
ATOM 3408 N N . LEU A 1 494 ? -4.597 -24.509 21.604 1.00 121.33 549 LEU A N 1
ATOM 3409 C CA . LEU A 1 494 ? -5.281 -23.227 21.788 1.00 114.89 549 LEU A CA 1
ATOM 3410 C C . LEU A 1 494 ? -5.720 -22.646 20.445 1.00 111.13 549 LEU A C 1
ATOM 3411 O O . LEU A 1 494 ? -6.867 -22.226 20.288 1.00 102.76 549 LEU A O 1
ATOM 3413 N N . THR A 1 495 ? -4.801 -22.634 19.482 1.00 110.76 550 THR A N 1
ATOM 3414 C CA . THR A 1 495 ? -5.097 -22.164 18.128 1.00 113.10 550 THR A CA 1
ATOM 3415 C C . THR A 1 495 ? -6.135 -23.049 17.420 1.00 116.72 550 THR A C 1
ATOM 3416 O O . THR A 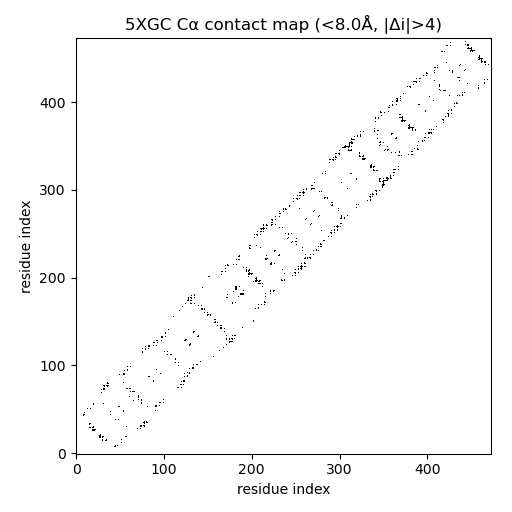1 495 ? -6.920 -22.556 16.604 1.00 110.87 550 THR A O 1
ATOM 3418 N N . GLU A 1 496 ? -6.138 -24.346 17.737 1.00 121.33 551 GLU A N 1
ATOM 3419 C CA . GLU A 1 496 ? -7.116 -25.286 17.174 1.00 124.22 551 GLU A CA 1
ATOM 3420 C C . GLU A 1 496 ? -8.490 -25.146 17.834 1.00 126.22 551 GLU A C 1
ATOM 3421 O O . GLU A 1 496 ? -9.511 -25.273 17.161 1.00 132.00 551 GLU A O 1
ATOM 3423 N N . GLN A 1 497 ? -8.512 -24.898 19.143 1.00 124.35 552 GLN A N 1
ATOM 3424 C CA . GLN A 1 497 ? -9.768 -24.670 19.867 1.00 118.02 552 GLN A CA 1
ATOM 3425 C C . GLN A 1 497 ? -10.436 -23.366 19.425 1.00 117.02 552 GLN A C 1
ATOM 3426 O O . GLN A 1 497 ? -11.661 -23.288 19.337 1.00 118.03 552 GLN A O 1
ATOM 3428 N N . ARG A 1 498 ? -9.623 -22.350 19.142 1.00 116.29 553 ARG A N 1
ATOM 3429 C CA . ARG A 1 498 ? -10.122 -21.045 18.711 1.00 118.32 553 ARG A CA 1
ATOM 3430 C C . ARG A 1 498 ? -10.592 -21.072 17.259 1.00 120.21 553 ARG A C 1
ATOM 3431 O O . ARG A 1 498 ? -11.665 -20.562 16.945 1.00 121.20 553 ARG A O 1
ATOM 3433 N N . LEU A 1 499 ? -9.783 -21.664 16.383 1.00 123.99 554 LEU A N 1
ATOM 3434 C CA . LEU A 1 499 ? -10.110 -21.755 14.956 1.00 125.53 554 LEU A CA 1
ATOM 3435 C C . LEU A 1 499 ? -11.256 -22.736 14.667 1.00 127.48 554 LEU A C 1
ATOM 3436 O O . LEU A 1 499 ? -11.909 -22.636 13.624 1.00 119.62 554 LEU A O 1
ATOM 3438 N N . THR A 1 500 ? -11.492 -23.679 15.583 1.00 130.67 555 THR A N 1
ATOM 3439 C CA . THR A 1 500 ? -12.602 -24.631 15.458 1.00 132.93 555 THR A CA 1
ATOM 3440 C C . THR A 1 500 ? -13.903 -24.054 16.016 1.00 135.59 555 THR A C 1
ATOM 3441 O O . THR A 1 500 ? -14.952 -24.153 15.376 1.00 140.76 555 THR A O 1
ATOM 3443 N N . VAL A 1 501 ? -13.834 -23.455 17.204 1.00 134.35 556 VAL A N 1
ATOM 3444 C CA . VAL A 1 501 ? -15.011 -22.840 17.832 1.00 131.65 556 VAL A CA 1
ATOM 3445 C C . VAL A 1 501 ? -15.556 -21.655 17.022 1.00 132.23 556 VAL A C 1
ATOM 3446 O O . VAL A 1 501 ? -16.750 -21.361 17.079 1.00 130.62 556 VAL A O 1
ATOM 3448 N N . GLU A 1 502 ? -14.678 -20.982 16.276 1.00 133.72 557 GLU A N 1
ATOM 3449 C CA . GLU A 1 502 ? -15.072 -19.864 15.415 1.00 130.42 557 GLU A CA 1
ATOM 3450 C C . GLU A 1 502 ? -14.181 -19.782 14.172 1.00 128.36 557 GLU A C 1
ATOM 3451 O O . GLU A 1 502 ? -12.968 -19.983 14.259 1.00 124.23 557 GLU A O 1
ATOM 3453 N N . SER A 1 503 ? -14.795 -19.488 13.025 1.00 127.75 558 SER A N 1
ATOM 3454 C CA . SER A 1 503 ? -14.085 -19.345 11.748 1.00 127.19 558 SER A CA 1
ATOM 3455 C C . SER A 1 503 ? -13.163 -20.526 11.457 1.00 125.47 558 SER A C 1
ATOM 3456 O O . SER A 1 503 ? -13.454 -21.353 10.595 1.00 127.35 558 SER A O 1
#

GO terms:
  GO:0005515 protein binding (F, IPI)
  GO:0005829 cytosol (C, IDA)
  GO:0005085 guanyl-nucleotide exchange factor activity (F, IDA)
  GO:0005634 nucleus (C, IDA)
  GO:0005739 mitochondrion (C, IDA)
  GO:0005783 endoplasmic reticulum (C, IDA)
  GO:0034504 protein localization to nucleus (P, IMP)
  GO:0070062 extracellular exosome (C, HDA)
  GO:0010821 regulation of mitochondrion organization (P, IMP)
  GO:0032471 negative regulation of endoplasmic reticulum calcium ion concentration (P, IMP)
  GO:0051561 positive regulation of mitochondrial calcium ion concentration (P, IMP)
  GO:0080120 CAAX-box protein maturation (P, IMP)

Sequence (473 aa):
EFMRIPCVDAGLISPLVQLLNSKDQEVLLQTGRALGNICYDSHSLQAQLINMGVIPTLVKLLGIHCQNAALTEMCLVAFGNLAELESSKEQFASTNIAEELVKLFKKQIEHDKREMIFEVLAPLAENDAIKLQLVEAGLVECLLEIVQQKVDSDKEDDITELKTGSDLMVLLLLGDESMQKLFEGGKGSVFQRVLSWIPSNNHQLQLAGALAIANFARNDANCIHMVDNGIVEKLMDLLDRHVEDGNVTVQHAALSALRNLAIPVINKAKMLSAGVTEAVLKFLKSEMPPVQFKLLGTLRMLIDAQAEAAEQLGKNVKLVERLVEWCEAKDHAGVMGESNRLLSALIRHSKSKDVIKTIVQSGGIKHLVTMATSEHVIMQNEALVALALIAALELGTAEKDLESAKLVQILHRLPEIKYNSMVLICALMGSECLHKEVQDLAFLDVVSKLRSHENKSVAQQASLTEQRLTVES

Organism: Homo sapiens (NCBI:txid9606)